Protein AF-A0A813FW18-F1 (afdb_monomer)

Solvent-accessible surface area (backbone atoms only — not comparable to full-atom values): 27119 Å² total; per-residue (Å²): 139,81,81,78,78,78,78,73,82,81,77,77,79,72,72,52,58,37,63,19,83,49,54,35,49,69,70,61,49,51,49,27,40,75,70,72,62,63,53,56,66,21,26,30,66,88,45,50,87,92,64,50,41,72,25,78,93,51,31,61,38,70,58,72,81,89,54,92,86,68,80,86,53,38,66,76,23,35,21,60,69,35,33,36,53,41,50,48,47,46,42,74,68,41,65,49,22,55,84,54,70,53,89,80,38,56,45,66,43,92,38,65,65,55,39,45,58,50,47,55,39,37,51,49,26,39,52,49,38,41,59,62,24,49,76,73,32,53,37,33,58,39,45,47,54,53,35,53,36,48,45,41,42,39,50,52,46,52,54,69,74,48,58,37,83,68,78,76,82,70,76,85,73,79,86,76,81,83,79,83,85,84,82,87,86,89,78,91,74,90,72,95,70,81,96,67,81,73,58,70,19,62,53,34,44,57,53,22,74,80,44,57,76,70,56,18,52,38,32,42,50,41,19,74,33,48,50,65,44,52,52,30,52,51,52,24,53,54,48,70,71,64,73,74,81,70,98,47,78,90,74,54,54,49,76,65,90,51,50,50,60,52,51,26,44,50,53,36,38,31,50,65,69,39,58,85,49,40,65,63,51,59,69,68,58,42,70,69,52,55,65,30,82,64,19,35,58,43,56,50,31,50,49,24,49,75,72,67,38,28,51,59,23,32,47,46,47,66,72,42,57,53,67,54,27,54,37,39,48,87,41,47,59,39,32,33,51,46,44,49,45,52,47,61,69,68,55,69,87,56,93,81,75,62,48,48,43,73,59,51,32,64,50,50,52,45,63,44,68,65,56,42,51,42,54,34,46,76,56,70,37,50,72,46,84,48,98,87,55,38,27,43,48,74,67,55,86,94,39,80,84,23,70,93,28,65,79,64,57,89,67,80,76,90,70,59,85,71,77,78,39,53,53,53,51,61,49,60,62,50,59,94,56,54,66,44,51,68,39,65,57,62,55,78,70,67,55,84,68,76,84,77,72,85,75,78,92,73,86,80,134

Nearest PDB structures (foldseek):
  7ewm-assembly1_A  TM=8.038E-01  e=2.965E-05  Saccharomyces cerevisiae S288C
  8amz-assembly1_T  TM=6.071E-01  e=2.048E-03  Spinacia oleracea
  4rgw-assembly1_A  TM=4.632E-01  e=4.169E-01  Homo sapiens

Mean predicted aligned error: 11.28 Å

InterPro domains:
  IPR005062 SAC3/GANP/THP3, conserved domain [PF03399] (23-164)
  IPR005062 SAC3/GANP/THP3, conserved domain [PF03399] (211-384)
  IPR045107 SAC3/GANP/THP3 [PTHR12436] (12-409)

Sequence (461 aa):
MGVMRTEMPQASDKLLVGALAGMCSEAEALERQRDRQLDRLEWKPGSDPRQPEVDMALATKKYQRSSAGKMYCSKEVRSPQVCWQTMKFLLEEVLDLDQRPSPRFAAPPKSFWEVYAYMHDRSRSVRVDLHLQQPRSSSTRAFVECHECSLRFELLSRFLLQRRPCPPAVPPAPAACPASPSASSSGAKDSSGGYGSKPVGEVLAALGQAAGYSERLGLQAMSQTIDPLLAAYDAARRYARSGVSFSNEDEAPFVSSCEPVMQRLVLLLLLCTSPSSLPAHLARLGAEVVGHPVVRPAVQACGAFLAGDYSRFLRFYRESDFLSAAAMSSLADLARLRVLWITARAYPHAVGDKLPLSRLQRMLACGSEEHVRSFLAFHGISVQDGPDDSQVLFPKRDTPEAEGHLCTEAELPDRCDFPAGADELLASKVEGLLRVDVVLDAAGDLSGEGTSSDVSSEAFL

Foldseek 3Di:
DDDPDPDDPPPPVPQAAADAPAQFDPVQQVVCLVVVNDQQQQFDAPADPVRGDGDRNRDHHFADDDDPPDDDDNNGFHGLVNLLVNLVCLLPPQQCCCVPPDSRGNDTDVANVSSCVVSLGRLVSSQVSLVSNPPLSLLDPSNQLSLLLLLLLLLVQLLRVLADAADAQDFDDPDDDDDDDDDDDDDDDDDPDDPDQDDLLVLLQVVLVVDDPSSSSSSNSNSVRLPSNVVLQVVLVVQVVVPDDDPDPSRHGDHDPLVLVSLLLSLLLCLLRPLPNNVVSVVPCDPVSCVDPLNVLSVVLSVCVVVLVLLSVLVSLLPDALSSVSSNVSCLQLSLLLLVLVCLQPPDPPPPDFDFLVVSCNSSVAPDSSVSCSSCSVQLWDWDDDPPTITTDRDDPPDPSCVSHSNPDPDRDPDDPNRSHNRVSSVVSCPPPDSSCSSPVSPVSVPPDDPPPDDDDDDDD

Structure (mmCIF, N/CA/C/O backbone):
data_AF-A0A813FW18-F1
#
_entry.id   AF-A0A813FW18-F1
#
loop_
_atom_site.group_PDB
_atom_site.id
_atom_site.type_symbol
_atom_site.label_atom_id
_atom_site.label_alt_id
_atom_site.label_comp_id
_atom_site.label_asym_id
_a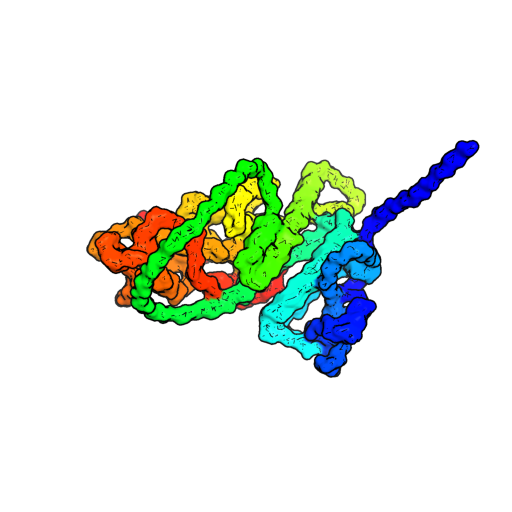tom_site.label_entity_id
_atom_site.label_seq_id
_atom_site.pdbx_PDB_ins_code
_atom_site.Cartn_x
_atom_site.Cartn_y
_atom_site.Cartn_z
_atom_site.occupancy
_atom_site.B_iso_or_equiv
_atom_site.auth_seq_id
_atom_site.auth_comp_id
_atom_site.auth_asym_id
_atom_site.auth_atom_id
_atom_site.pdbx_PDB_model_num
ATOM 1 N N . MET A 1 1 ? 54.901 36.309 -22.792 1.00 37.41 1 MET A N 1
ATOM 2 C CA . MET A 1 1 ? 54.313 35.207 -22.002 1.00 37.41 1 MET A CA 1
ATOM 3 C C . MET A 1 1 ? 52.802 35.273 -22.144 1.00 37.41 1 MET A C 1
ATOM 5 O O . MET A 1 1 ? 52.174 36.089 -21.485 1.00 37.41 1 MET A O 1
ATOM 9 N N . GLY A 1 2 ? 52.237 34.509 -23.080 1.00 36.06 2 GLY A N 1
ATOM 10 C CA . GLY A 1 2 ? 50.788 34.397 -23.252 1.00 36.06 2 GLY A CA 1
ATOM 11 C C . GLY A 1 2 ? 50.277 33.238 -22.409 1.00 36.06 2 GLY A C 1
ATOM 12 O O . GLY A 1 2 ? 50.725 32.110 -22.591 1.00 36.06 2 GLY A O 1
ATOM 13 N N . VAL A 1 3 ? 49.390 33.526 -21.461 1.00 36.34 3 VAL A N 1
ATOM 14 C CA . VAL A 1 3 ? 48.729 32.511 -20.637 1.00 36.34 3 VAL A CA 1
ATOM 15 C C . VAL A 1 3 ? 47.778 31.733 -21.544 1.00 36.34 3 VAL A C 1
ATOM 17 O O . VAL A 1 3 ? 46.755 32.265 -21.975 1.00 36.34 3 VAL A O 1
ATOM 20 N N . MET A 1 4 ? 48.133 30.488 -21.868 1.00 34.41 4 MET A N 1
ATOM 21 C CA . MET A 1 4 ? 47.218 29.551 -22.511 1.00 34.41 4 MET A CA 1
ATOM 22 C C . MET A 1 4 ? 46.058 29.284 -21.551 1.00 34.41 4 MET A C 1
ATOM 24 O O . MET A 1 4 ? 46.230 28.636 -20.521 1.00 34.41 4 MET A O 1
ATOM 28 N N . ARG A 1 5 ? 44.875 29.810 -21.879 1.00 34.84 5 ARG A N 1
ATOM 29 C CA . ARG A 1 5 ? 43.622 29.364 -21.272 1.00 34.84 5 ARG A CA 1
ATOM 30 C C . ARG A 1 5 ? 43.384 27.937 -21.742 1.00 34.84 5 ARG A C 1
ATOM 32 O O . ARG A 1 5 ? 43.089 27.709 -22.909 1.00 34.84 5 ARG A O 1
ATOM 39 N N . THR A 1 6 ? 43.555 26.986 -20.837 1.00 36.84 6 THR A N 1
ATOM 40 C CA . THR A 1 6 ? 43.085 25.618 -21.021 1.00 36.84 6 THR A CA 1
ATOM 41 C C . THR A 1 6 ? 41.560 25.682 -21.062 1.00 36.84 6 THR A C 1
ATOM 43 O O . THR A 1 6 ? 40.920 25.975 -20.052 1.00 36.84 6 THR A O 1
ATOM 46 N N . GLU A 1 7 ? 40.975 25.502 -22.243 1.00 34.78 7 GLU A N 1
ATOM 47 C CA . GLU A 1 7 ? 39.532 25.342 -22.383 1.00 34.78 7 GLU A CA 1
ATOM 48 C C . GLU A 1 7 ? 39.129 24.041 -21.678 1.00 34.78 7 GLU A C 1
ATOM 50 O O . GLU A 1 7 ? 39.485 22.940 -22.096 1.00 34.78 7 GLU A O 1
ATOM 55 N N . MET A 1 8 ? 38.433 24.182 -20.550 1.00 30.88 8 MET A N 1
ATOM 56 C CA . MET A 1 8 ? 37.735 23.082 -19.892 1.00 30.88 8 MET A CA 1
ATOM 57 C C . MET A 1 8 ? 36.660 22.560 -20.855 1.00 30.88 8 MET A C 1
ATOM 59 O O . MET A 1 8 ? 35.859 23.369 -21.336 1.00 30.88 8 MET A O 1
ATOM 63 N N . PRO A 1 9 ? 36.589 21.248 -21.138 1.00 36.91 9 PRO A N 1
ATOM 64 C CA . PRO A 1 9 ? 35.537 20.718 -21.986 1.00 36.91 9 PRO A CA 1
ATOM 65 C C . PRO A 1 9 ? 34.197 20.936 -21.281 1.00 36.91 9 PRO A C 1
ATOM 67 O O . PRO A 1 9 ? 33.975 20.454 -20.169 1.00 36.91 9 PRO A O 1
ATOM 70 N N . GLN A 1 10 ? 33.304 21.690 -21.922 1.00 34.94 10 GLN A N 1
ATOM 71 C CA . GLN A 1 10 ? 31.910 21.790 -21.511 1.00 34.94 10 GLN A CA 1
ATOM 72 C C . GLN A 1 10 ? 31.300 20.389 -21.599 1.00 34.94 10 GLN A C 1
ATOM 74 O O . GLN A 1 10 ? 31.023 19.888 -22.689 1.00 34.94 10 GLN A O 1
ATOM 79 N N . ALA A 1 11 ? 31.113 19.738 -20.451 1.00 38.47 11 ALA A N 1
ATOM 80 C CA . ALA A 1 11 ? 30.295 18.544 -20.363 1.00 38.47 11 ALA A CA 1
ATOM 81 C C . ALA A 1 11 ? 28.862 18.950 -20.724 1.00 38.47 11 ALA A C 1
ATOM 83 O O . ALA A 1 11 ? 28.133 19.511 -19.909 1.00 38.47 11 ALA A O 1
ATOM 84 N N . SER A 1 12 ? 28.466 18.711 -21.973 1.00 40.84 12 SER A N 1
ATOM 85 C CA . SER A 1 12 ? 27.055 18.642 -22.322 1.00 40.84 12 SER A CA 1
ATOM 86 C C . SER A 1 12 ? 26.496 17.453 -21.545 1.00 40.84 12 SER A C 1
ATOM 88 O O . SER A 1 12 ? 26.684 16.306 -21.960 1.00 40.84 12 SER A O 1
ATOM 90 N N . ASP A 1 13 ? 25.906 17.719 -20.385 1.00 47.78 13 ASP A N 1
ATOM 91 C CA . ASP A 1 13 ? 25.293 16.714 -19.526 1.00 47.78 13 ASP A CA 1
ATOM 92 C C . ASP A 1 13 ? 24.073 16.158 -20.274 1.00 47.78 13 ASP A C 1
ATOM 94 O O . ASP A 1 13 ? 22.955 16.676 -20.214 1.00 47.78 13 ASP A O 1
ATOM 98 N N . LYS A 1 14 ? 24.320 15.178 -21.150 1.00 62.75 14 LYS A N 1
ATOM 99 C CA . LYS A 1 14 ? 23.272 14.510 -21.914 1.00 62.75 14 LYS A CA 1
ATOM 100 C C . LYS A 1 14 ? 22.433 13.755 -20.898 1.00 62.75 14 LYS A C 1
ATOM 102 O O . LYS A 1 14 ? 22.865 12.720 -20.400 1.00 62.75 14 LYS A O 1
ATOM 107 N N . LEU A 1 15 ? 21.240 14.282 -20.619 1.00 81.44 15 LEU A N 1
ATOM 108 C CA . LEU A 1 15 ? 20.225 13.616 -19.807 1.00 81.44 15 LEU A CA 1
ATOM 109 C C . LEU A 1 15 ? 20.130 12.141 -20.214 1.00 81.44 15 LEU A C 1
ATOM 111 O O . LEU A 1 15 ? 19.921 11.835 -21.394 1.00 81.44 15 LEU A O 1
ATOM 115 N N . LEU A 1 16 ? 20.307 11.248 -19.241 1.00 88.44 16 LEU A N 1
ATOM 116 C CA . LEU A 1 16 ? 20.309 9.811 -19.466 1.00 88.44 16 LEU A CA 1
ATOM 117 C C . LEU A 1 16 ? 18.929 9.358 -19.952 1.00 88.44 16 LEU A C 1
ATOM 119 O O . LEU A 1 16 ? 17.906 9.664 -19.345 1.00 88.44 16 LEU A O 1
ATOM 123 N N . VAL A 1 17 ? 18.914 8.604 -21.048 1.00 89.12 17 VAL A N 1
ATOM 124 C CA . VAL A 1 17 ? 17.716 7.945 -21.574 1.00 89.12 17 VAL A CA 1
ATOM 125 C C . VAL A 1 17 ? 17.986 6.451 -21.595 1.00 89.12 17 VAL A C 1
ATOM 127 O O . VAL A 1 17 ? 18.980 6.008 -22.174 1.00 89.12 17 VAL A O 1
ATOM 130 N N . GLY A 1 18 ? 17.124 5.686 -20.932 1.00 93.06 18 GLY A N 1
ATOM 131 C CA . GLY A 1 18 ? 17.202 4.235 -20.896 1.00 93.06 18 GLY A CA 1
ATOM 132 C C . GLY A 1 18 ? 16.889 3.631 -22.261 1.00 93.06 18 GLY A C 1
ATOM 133 O O . GLY A 1 18 ? 15.919 4.013 -22.914 1.00 93.06 18 GLY A O 1
ATOM 134 N N . ALA A 1 19 ? 17.717 2.683 -22.686 1.00 95.00 19 ALA A N 1
ATOM 135 C CA . ALA A 1 19 ? 17.616 1.978 -23.960 1.00 95.00 19 ALA A CA 1
ATOM 136 C C . ALA A 1 19 ? 17.501 0.454 -23.780 1.00 95.00 19 ALA A C 1
ATOM 138 O O . ALA A 1 19 ? 17.466 -0.278 -24.768 1.00 95.00 19 ALA A O 1
ATOM 139 N N . LEU A 1 20 ? 17.459 -0.044 -22.537 1.00 95.62 20 LEU A N 1
ATOM 140 C CA . LEU A 1 20 ? 17.268 -1.467 -22.277 1.00 95.62 20 LEU A CA 1
ATOM 141 C C . LEU A 1 20 ? 15.833 -1.876 -22.644 1.00 95.62 20 LEU A C 1
ATOM 143 O O . LEU A 1 20 ? 14.873 -1.358 -22.073 1.00 95.62 20 LEU A O 1
ATOM 147 N N . ALA A 1 21 ? 15.717 -2.812 -23.590 1.00 93.50 21 ALA A N 1
ATOM 148 C CA . ALA A 1 21 ? 14.448 -3.295 -24.139 1.00 93.50 21 ALA A CA 1
ATOM 149 C C . ALA A 1 21 ? 13.789 -4.421 -23.314 1.00 93.50 21 ALA A C 1
ATOM 151 O O . ALA A 1 21 ? 12.616 -4.714 -23.514 1.00 93.50 21 ALA A O 1
ATOM 152 N N . GLY A 1 22 ? 14.538 -5.063 -22.411 1.00 95.19 22 GLY A N 1
ATOM 153 C CA . GLY A 1 22 ? 14.061 -6.159 -21.563 1.00 95.19 22 GLY A CA 1
ATOM 154 C C . GLY A 1 22 ? 13.943 -5.778 -20.086 1.00 95.19 22 GLY A C 1
ATOM 155 O O . GLY A 1 22 ? 14.471 -4.757 -19.645 1.00 95.19 22 GLY A O 1
ATOM 156 N N . MET A 1 23 ? 13.294 -6.634 -19.293 1.00 97.25 23 MET A N 1
ATOM 157 C CA . MET A 1 23 ? 13.156 -6.439 -17.839 1.00 97.25 23 MET A CA 1
ATOM 158 C C . MET A 1 23 ? 14.502 -6.496 -17.094 1.00 97.25 23 MET A C 1
ATOM 160 O O . MET A 1 23 ? 14.635 -5.924 -16.008 1.00 97.25 23 MET A O 1
ATOM 164 N N . CYS A 1 24 ? 15.501 -7.162 -17.682 1.00 97.38 24 CYS A N 1
ATOM 165 C CA . CYS A 1 24 ? 16.888 -7.238 -17.232 1.00 97.38 24 CYS A CA 1
ATOM 166 C C . CYS A 1 24 ? 17.827 -7.311 -18.444 1.00 97.38 24 CYS A C 1
ATOM 168 O O . CYS A 1 24 ? 17.437 -7.784 -19.513 1.00 97.38 24 CYS A O 1
ATOM 170 N N . SER A 1 25 ? 19.065 -6.838 -18.283 1.00 96.00 25 SER A N 1
ATOM 171 C CA . SER A 1 25 ? 20.101 -7.022 -19.302 1.00 96.00 25 SER A CA 1
ATOM 172 C C . 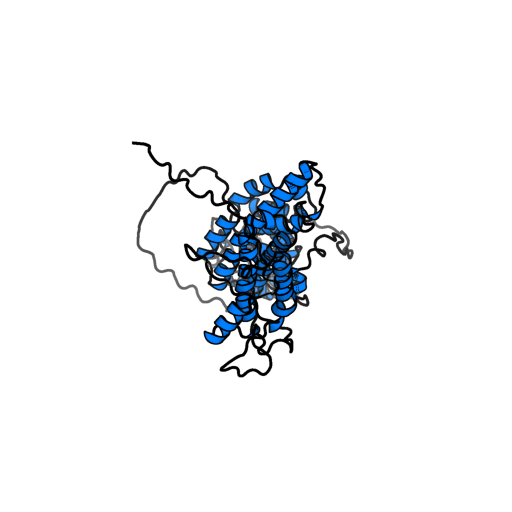SER A 1 25 ? 20.658 -8.446 -19.255 1.00 96.00 25 SER A C 1
ATOM 174 O O . SER A 1 25 ? 20.788 -9.031 -18.181 1.00 96.00 25 SER A O 1
ATOM 176 N N . GLU A 1 26 ? 21.029 -8.996 -20.411 1.00 95.69 26 GLU A N 1
ATOM 177 C CA . GLU A 1 26 ? 21.645 -10.327 -20.487 1.00 95.69 26 GLU A CA 1
ATOM 178 C C . GLU A 1 26 ? 22.952 -10.394 -19.685 1.00 95.69 26 GLU A C 1
ATOM 180 O O . GLU A 1 26 ? 23.183 -11.353 -18.955 1.00 95.69 26 GLU A O 1
ATOM 185 N N . ALA A 1 27 ? 23.765 -9.334 -19.737 1.00 94.69 27 ALA A N 1
ATOM 186 C CA . ALA A 1 27 ? 25.005 -9.243 -18.972 1.00 94.69 27 ALA A CA 1
ATOM 187 C C . ALA A 1 27 ? 24.765 -9.367 -17.456 1.00 94.69 27 ALA A C 1
ATOM 189 O O . ALA A 1 27 ? 25.420 -10.171 -16.797 1.00 94.69 27 ALA A O 1
ATOM 190 N N . GLU A 1 28 ? 23.796 -8.625 -16.910 1.00 95.12 28 GLU A N 1
ATOM 191 C CA . GLU A 1 28 ? 23.436 -8.694 -15.487 1.00 95.12 28 GLU A CA 1
ATOM 192 C C . GLU A 1 28 ? 22.820 -10.051 -15.113 1.00 95.12 28 GLU A C 1
ATOM 194 O O . GLU A 1 28 ? 23.097 -10.595 -14.044 1.00 95.12 28 GLU A O 1
ATOM 199 N N . ALA A 1 29 ? 21.968 -10.610 -15.971 1.00 96.56 29 ALA A N 1
ATOM 200 C CA . ALA A 1 29 ? 21.340 -11.908 -15.747 1.00 96.56 29 ALA A CA 1
ATOM 201 C C . ALA A 1 29 ? 22.380 -13.043 -15.684 1.00 96.56 29 ALA A C 1
ATOM 203 O O . ALA A 1 29 ? 22.379 -13.833 -14.737 1.00 96.56 29 ALA A O 1
ATOM 204 N N . LEU A 1 30 ? 23.313 -13.077 -16.640 1.00 96.69 30 LEU A N 1
ATOM 205 C CA . LEU A 1 30 ? 24.399 -14.058 -16.687 1.00 96.69 30 LEU A CA 1
ATOM 206 C C . LEU A 1 30 ? 25.415 -13.860 -15.559 1.00 96.69 30 LEU A C 1
ATOM 208 O O . LEU A 1 30 ? 25.920 -14.840 -15.012 1.00 96.69 30 LEU A O 1
ATOM 212 N N . GLU A 1 31 ? 25.692 -12.616 -15.165 1.00 95.75 31 GLU A N 1
ATOM 213 C CA . GLU A 1 31 ? 26.500 -12.323 -13.980 1.00 95.75 31 GLU A CA 1
ATOM 214 C C . GLU A 1 31 ? 25.860 -12.911 -12.718 1.00 95.75 31 GLU A C 1
ATOM 216 O O . GLU A 1 31 ? 26.519 -13.636 -11.973 1.00 95.75 31 GLU A O 1
ATOM 221 N N . ARG A 1 32 ? 24.553 -12.702 -12.513 1.00 95.56 32 ARG A N 1
ATOM 222 C CA . ARG A 1 32 ? 23.838 -13.290 -11.370 1.00 95.56 32 ARG A CA 1
ATOM 223 C C . ARG A 1 32 ? 23.801 -14.814 -11.419 1.00 95.56 32 ARG A C 1
ATOM 225 O O . ARG A 1 32 ? 23.867 -15.439 -10.361 1.00 95.56 32 ARG A O 1
ATOM 232 N N . GLN A 1 33 ? 23.736 -15.418 -12.606 1.00 96.88 33 GLN A N 1
ATOM 233 C CA . GLN A 1 33 ? 23.860 -16.869 -12.767 1.00 96.88 33 GLN A CA 1
ATOM 234 C C . GLN A 1 33 ? 25.239 -17.365 -12.323 1.00 96.88 33 GLN A C 1
ATOM 236 O O . GLN A 1 33 ? 25.335 -18.263 -11.484 1.00 96.88 33 GLN A O 1
ATOM 241 N N . ARG A 1 34 ? 26.305 -16.749 -12.843 1.00 96.62 34 ARG A N 1
ATOM 242 C CA . ARG A 1 34 ? 27.698 -17.084 -12.517 1.00 96.62 34 ARG A CA 1
ATOM 243 C C . ARG A 1 34 ? 27.977 -16.942 -11.021 1.00 96.62 34 ARG A C 1
ATOM 245 O O . ARG A 1 34 ? 28.580 -17.829 -10.421 1.00 96.62 34 ARG A O 1
ATOM 252 N N . ASP A 1 35 ? 27.487 -15.863 -10.420 1.00 95.31 35 ASP A N 1
ATOM 253 C CA . ASP A 1 35 ? 27.757 -15.513 -9.025 1.00 95.31 35 ASP A CA 1
ATOM 254 C C . ASP A 1 35 ? 26.787 -16.202 -8.041 1.00 95.31 35 ASP A C 1
ATOM 256 O O . ASP A 1 35 ? 26.843 -15.955 -6.835 1.00 95.31 35 ASP A O 1
ATOM 260 N N . ARG A 1 36 ? 25.903 -17.086 -8.536 1.00 93.19 36 ARG A N 1
ATOM 261 C CA . ARG A 1 36 ? 24.877 -17.815 -7.762 1.00 93.19 36 ARG A CA 1
ATOM 262 C C . ARG A 1 36 ? 23.939 -16.893 -6.974 1.00 93.19 36 ARG A C 1
ATOM 264 O O . ARG A 1 36 ? 23.566 -17.180 -5.840 1.00 93.19 36 ARG A O 1
ATOM 271 N N . GLN A 1 37 ? 23.552 -15.782 -7.595 1.00 93.56 37 GLN A N 1
ATOM 272 C CA . GLN A 1 37 ? 22.641 -14.772 -7.049 1.00 93.56 37 GLN A CA 1
ATOM 273 C C . GLN A 1 37 ? 21.305 -14.677 -7.804 1.00 93.56 37 GLN A C 1
ATOM 275 O O . GLN A 1 37 ? 20.581 -13.693 -7.625 1.00 93.56 37 GLN A O 1
ATOM 280 N N . LEU A 1 38 ? 20.989 -15.653 -8.663 1.00 95.00 38 LEU A N 1
ATOM 281 C CA . LEU A 1 38 ? 19.672 -15.747 -9.294 1.00 95.00 38 LEU A CA 1
ATOM 282 C C . LEU A 1 38 ? 18.597 -16.009 -8.250 1.00 95.00 38 LEU A C 1
ATOM 284 O O . LEU A 1 38 ? 18.734 -16.900 -7.407 1.00 95.00 38 LEU A O 1
ATOM 288 N N . ASP A 1 39 ? 17.505 -15.264 -8.357 1.00 95.00 39 ASP A N 1
ATOM 289 C CA . ASP A 1 39 ? 16.314 -15.572 -7.588 1.00 95.00 39 ASP A CA 1
ATOM 290 C C . ASP A 1 39 ? 15.619 -16.815 -8.162 1.00 95.00 39 ASP A C 1
ATOM 292 O O . ASP A 1 39 ? 15.692 -17.078 -9.362 1.00 95.00 39 ASP A O 1
ATOM 296 N N . ARG A 1 40 ? 14.918 -17.574 -7.316 1.00 93.69 40 ARG A N 1
ATOM 297 C CA . ARG A 1 40 ? 14.186 -18.789 -7.713 1.00 93.69 40 ARG A CA 1
ATOM 298 C C . ARG A 1 40 ? 13.112 -18.501 -8.760 1.00 93.69 40 ARG A C 1
ATOM 300 O O . ARG A 1 40 ? 12.814 -19.365 -9.580 1.00 93.69 40 ARG A O 1
ATOM 307 N N . LEU A 1 41 ? 12.575 -17.280 -8.752 1.00 95.69 41 LEU A N 1
ATOM 308 C CA . LEU A 1 41 ? 11.586 -16.816 -9.725 1.00 95.69 41 LEU A CA 1
ATOM 309 C C . LEU A 1 41 ? 12.183 -16.491 -11.103 1.00 95.69 41 LEU A C 1
ATOM 311 O O . LEU A 1 41 ? 11.443 -16.205 -12.035 1.00 95.69 41 LEU A O 1
ATOM 315 N N . GLU A 1 42 ? 13.507 -16.540 -11.249 1.00 96.44 42 GLU A N 1
ATOM 316 C CA . GLU A 1 42 ? 14.227 -16.252 -12.498 1.00 96.44 42 GLU A CA 1
ATOM 317 C C . GLU A 1 42 ? 14.814 -17.520 -13.131 1.00 96.44 42 GLU A C 1
ATOM 319 O O . GLU A 1 42 ? 15.480 -17.454 -14.165 1.00 96.44 42 GLU A O 1
ATOM 324 N N . TRP A 1 43 ? 14.607 -18.675 -12.494 1.00 96.50 43 TRP A N 1
ATOM 325 C CA . TRP A 1 43 ? 15.132 -19.952 -12.951 1.00 96.50 43 TRP A CA 1
ATOM 326 C C . TRP A 1 43 ? 14.352 -20.466 -14.151 1.00 96.50 43 TRP A C 1
ATOM 328 O O . TRP A 1 43 ? 13.120 -20.513 -14.151 1.00 96.50 43 TRP A O 1
ATOM 338 N N . LYS A 1 44 ? 15.094 -20.966 -15.130 1.00 96.06 44 LYS A N 1
ATOM 339 C CA . LYS A 1 44 ? 14.551 -21.677 -16.276 1.00 96.06 44 LYS A CA 1
ATOM 340 C C . LYS A 1 44 ? 13.933 -23.009 -15.842 1.00 96.06 44 LYS A C 1
ATOM 342 O O . LYS A 1 44 ? 14.620 -23.802 -15.178 1.00 96.06 44 LYS A O 1
ATOM 347 N N . PRO A 1 45 ? 12.672 -23.294 -16.221 1.00 94.06 45 PRO A N 1
ATOM 348 C CA . PRO A 1 45 ? 12.043 -24.584 -15.964 1.00 94.06 45 PRO A CA 1
ATOM 349 C C . PRO A 1 45 ? 12.900 -25.749 -16.475 1.00 94.06 45 PRO A C 1
ATOM 351 O O . PRO A 1 45 ? 13.373 -25.739 -17.610 1.00 94.06 45 PRO A O 1
ATOM 354 N N . GLY A 1 46 ? 13.115 -26.751 -15.619 1.00 91.06 46 GLY A N 1
ATOM 355 C CA . GLY A 1 46 ? 13.917 -27.940 -15.932 1.00 91.06 46 GLY A CA 1
ATOM 356 C C . GLY A 1 46 ? 15.432 -27.803 -15.723 1.00 91.06 46 GLY A C 1
ATOM 357 O O . GLY A 1 46 ? 16.139 -28.790 -15.909 1.00 91.06 46 GLY A O 1
ATOM 358 N N . SER A 1 47 ? 15.938 -26.634 -15.315 1.00 93.31 47 SER A N 1
ATOM 359 C CA . SER A 1 47 ? 17.344 -26.492 -14.901 1.00 93.31 47 SER A CA 1
ATOM 360 C C . SER A 1 47 ? 17.629 -27.181 -13.555 1.00 93.31 47 SER A C 1
ATOM 362 O O . SER A 1 47 ? 16.722 -27.388 -12.746 1.00 93.31 47 SER A O 1
ATOM 364 N N . ASP A 1 48 ? 18.890 -27.559 -13.308 1.00 92.75 48 ASP A N 1
ATOM 365 C CA . ASP A 1 48 ? 19.315 -28.145 -12.028 1.00 92.75 48 ASP A CA 1
ATOM 366 C C . ASP A 1 48 ? 19.209 -27.090 -10.907 1.00 92.75 48 ASP A C 1
ATOM 368 O O . ASP A 1 48 ? 19.904 -26.077 -10.972 1.00 92.75 48 ASP A O 1
ATOM 372 N N . PRO A 1 49 ? 18.430 -27.311 -9.829 1.00 90.06 49 PRO A N 1
ATOM 373 C CA . PRO A 1 49 ? 18.341 -26.376 -8.703 1.00 90.06 49 PRO A CA 1
ATOM 374 C C . PRO A 1 49 ? 19.681 -26.042 -8.026 1.00 90.06 49 PRO A C 1
ATOM 376 O O . PRO A 1 49 ? 19.781 -25.038 -7.322 1.00 90.06 49 PRO A O 1
ATOM 379 N N . ARG A 1 50 ? 20.712 -26.884 -8.185 1.00 91.69 50 ARG A N 1
ATOM 380 C CA . ARG A 1 50 ? 22.068 -26.626 -7.665 1.00 91.69 50 ARG A CA 1
ATOM 381 C C . ARG A 1 50 ? 22.889 -25.715 -8.578 1.00 91.69 50 ARG A C 1
ATOM 383 O O . ARG A 1 50 ? 23.861 -25.119 -8.111 1.00 91.69 50 ARG A O 1
ATOM 390 N N . GLN A 1 51 ? 22.522 -25.634 -9.853 1.00 92.88 51 GLN A N 1
ATOM 391 C CA . GLN A 1 51 ? 23.146 -24.805 -10.884 1.00 92.88 51 GLN A CA 1
ATOM 392 C C . GLN A 1 51 ? 22.062 -24.266 -11.834 1.00 92.88 51 GLN A C 1
ATOM 394 O O . GLN A 1 51 ? 22.005 -24.672 -12.995 1.00 92.88 51 GLN A O 1
ATOM 399 N N . PRO A 1 52 ? 21.166 -23.394 -11.337 1.00 95.12 52 PRO A N 1
ATOM 400 C CA . PRO A 1 52 ? 20.031 -22.937 -12.121 1.00 95.12 52 PRO A CA 1
ATOM 401 C C . PRO A 1 52 ? 20.496 -22.098 -13.313 1.00 95.12 52 PRO A C 1
ATOM 403 O O . PRO A 1 52 ? 21.394 -21.262 -13.189 1.00 95.12 52 PRO A O 1
ATOM 406 N N . GLU A 1 53 ? 19.851 -22.303 -14.458 1.00 97.12 53 GLU A N 1
ATOM 407 C CA . GLU A 1 53 ? 19.999 -21.442 -15.632 1.00 97.12 53 GLU A CA 1
ATOM 408 C C . GLU A 1 53 ? 18.997 -20.291 -15.541 1.00 97.12 53 GLU A C 1
ATOM 410 O O . GLU A 1 53 ? 17.866 -20.484 -15.089 1.00 97.12 53 GLU A O 1
ATOM 415 N N . VAL A 1 54 ? 19.386 -19.100 -15.988 1.00 97.06 54 VAL A N 1
ATOM 416 C CA . VAL A 1 54 ? 18.485 -17.953 -16.060 1.00 97.06 54 VAL A CA 1
ATOM 417 C C . VAL A 1 54 ? 17.498 -18.108 -17.215 1.00 97.06 54 VAL A C 1
ATOM 419 O O . VAL A 1 54 ? 17.870 -18.478 -18.329 1.00 97.06 54 VAL A O 1
ATOM 422 N N . ASP A 1 55 ? 16.233 -17.784 -16.963 1.00 96.88 55 ASP A N 1
ATOM 423 C CA . ASP A 1 55 ? 15.253 -17.525 -18.012 1.00 96.88 55 ASP A CA 1
ATOM 424 C C . ASP A 1 55 ? 15.172 -16.018 -18.264 1.00 96.88 55 ASP A C 1
ATOM 426 O O . ASP A 1 55 ? 14.675 -15.256 -17.433 1.00 96.88 55 ASP A O 1
ATOM 430 N N . MET A 1 56 ? 15.648 -15.568 -19.426 1.00 96.31 56 MET A N 1
ATOM 431 C CA . MET A 1 56 ? 15.630 -14.148 -19.788 1.00 96.31 56 MET A CA 1
ATOM 432 C C . MET A 1 56 ? 14.215 -13.558 -19.880 1.00 96.31 56 MET A C 1
ATOM 434 O O . MET A 1 56 ? 14.064 -12.345 -19.742 1.00 96.31 56 MET A O 1
ATOM 438 N N . ALA A 1 57 ? 13.179 -14.382 -20.069 1.00 95.75 57 ALA A N 1
ATOM 439 C CA . ALA A 1 57 ? 11.788 -13.938 -20.063 1.00 95.75 57 ALA A CA 1
ATOM 440 C C . ALA A 1 57 ? 11.218 -13.734 -18.645 1.00 95.75 57 ALA A C 1
ATOM 442 O O . ALA A 1 57 ? 10.110 -13.207 -18.514 1.00 95.75 57 ALA A O 1
ATOM 443 N N . LEU A 1 58 ? 11.943 -14.163 -17.605 1.00 96.50 58 LEU A N 1
ATOM 444 C CA . LEU A 1 58 ? 11.615 -13.978 -16.183 1.00 96.50 58 LEU A CA 1
ATOM 445 C C . LEU A 1 58 ? 12.620 -13.070 -15.461 1.00 96.50 58 LEU A C 1
ATOM 447 O O . LEU A 1 58 ? 12.300 -12.457 -14.440 1.00 96.50 58 LEU A O 1
ATOM 451 N N . ALA A 1 59 ? 13.844 -12.978 -15.985 1.00 97.12 59 ALA A N 1
ATOM 452 C CA . ALA A 1 59 ? 14.920 -12.197 -15.407 1.00 97.12 59 ALA A CA 1
ATOM 453 C C . ALA A 1 59 ? 14.505 -10.731 -15.256 1.00 97.12 59 ALA A C 1
ATOM 455 O O . ALA A 1 59 ? 14.340 -9.998 -16.232 1.00 97.12 59 ALA A O 1
ATOM 456 N N . THR A 1 60 ? 14.403 -10.286 -14.006 1.00 97.62 60 THR A N 1
ATOM 457 C CA . THR A 1 60 ? 14.073 -8.900 -13.680 1.00 97.62 60 THR A CA 1
ATOM 458 C C . THR A 1 60 ? 15.280 -8.234 -13.042 1.00 97.62 60 THR A C 1
ATOM 460 O O . THR A 1 60 ? 15.937 -8.830 -12.185 1.00 97.62 60 THR A O 1
ATOM 463 N N . LYS A 1 61 ? 15.599 -7.008 -13.472 1.00 97.38 61 LYS A N 1
ATOM 464 C CA . LYS A 1 61 ? 16.768 -6.259 -12.999 1.00 97.38 61 LYS A CA 1
ATOM 465 C C . LYS A 1 61 ? 16.746 -6.098 -11.480 1.00 97.38 61 LYS A C 1
ATOM 467 O O . LYS A 1 61 ? 15.813 -5.495 -10.940 1.00 97.38 61 LYS A O 1
ATOM 472 N N . LYS A 1 62 ? 17.790 -6.571 -10.801 1.00 95.69 62 LYS A N 1
ATOM 473 C CA . LYS A 1 62 ? 17.936 -6.494 -9.341 1.00 95.69 62 LYS A CA 1
ATOM 474 C C . LYS A 1 62 ? 18.253 -5.064 -8.912 1.00 95.69 62 LYS A C 1
ATOM 476 O O . LYS A 1 62 ? 18.989 -4.351 -9.598 1.00 95.69 62 LYS A O 1
ATOM 481 N N . TYR A 1 63 ? 17.723 -4.624 -7.772 1.00 94.12 63 TYR A N 1
ATOM 482 C CA . TYR A 1 63 ? 18.106 -3.322 -7.238 1.00 94.12 63 TYR A CA 1
ATOM 483 C C . TYR A 1 63 ? 19.586 -3.329 -6.838 1.00 94.12 63 TYR A C 1
ATOM 485 O O . TYR A 1 63 ? 20.054 -4.151 -6.049 1.00 94.12 63 TYR A O 1
ATOM 493 N N . GLN A 1 64 ? 20.333 -2.368 -7.376 1.00 87.31 64 GLN A N 1
ATOM 494 C CA . GLN A 1 64 ? 21.719 -2.122 -7.008 1.00 87.31 64 GLN A CA 1
ATOM 495 C C . GLN A 1 64 ? 21.796 -0.778 -6.291 1.00 87.31 64 GLN A C 1
ATOM 497 O O . GLN A 1 64 ? 21.313 0.239 -6.790 1.00 87.31 64 GLN A O 1
ATOM 502 N N . ARG A 1 65 ? 22.405 -0.770 -5.102 1.00 78.38 65 ARG A N 1
ATOM 503 C CA . ARG A 1 65 ? 22.639 0.472 -4.361 1.00 78.38 65 ARG A CA 1
ATOM 504 C C . ARG A 1 65 ? 23.571 1.369 -5.169 1.00 78.38 65 ARG A C 1
ATOM 506 O O . ARG A 1 65 ? 24.556 0.889 -5.728 1.00 78.38 65 ARG A O 1
ATOM 513 N N . SER A 1 66 ? 23.275 2.664 -5.197 1.00 73.12 66 SER A N 1
ATOM 514 C CA . SER A 1 66 ? 24.170 3.653 -5.786 1.00 73.12 66 SER A CA 1
ATOM 515 C C . SER A 1 66 ? 25.510 3.617 -5.053 1.00 73.12 66 SER A C 1
ATOM 517 O O . SER A 1 66 ? 25.560 3.826 -3.841 1.00 73.12 66 SER A O 1
ATOM 519 N N . SER A 1 67 ? 26.589 3.345 -5.778 1.00 63.47 67 SER A N 1
ATOM 520 C CA . SER A 1 67 ? 27.954 3.570 -5.311 1.00 63.47 67 SER A CA 1
ATOM 521 C C . SER A 1 67 ? 28.439 4.922 -5.828 1.00 63.47 67 SER A C 1
ATOM 523 O O . SER A 1 67 ? 28.102 5.335 -6.942 1.00 63.47 67 SER A O 1
ATOM 525 N N . ALA A 1 68 ? 29.209 5.638 -5.008 1.00 52.38 68 ALA A N 1
ATOM 526 C CA . ALA A 1 68 ? 29.811 6.899 -5.424 1.00 52.38 68 ALA A CA 1
ATOM 527 C C . ALA A 1 68 ? 30.665 6.667 -6.685 1.00 52.38 68 ALA A C 1
ATOM 529 O O . ALA A 1 68 ? 31.518 5.783 -6.700 1.00 52.38 68 ALA A O 1
ATOM 530 N N . GLY A 1 69 ? 30.403 7.433 -7.747 1.00 64.06 69 GLY A N 1
ATOM 531 C CA . GLY A 1 69 ? 31.134 7.336 -9.014 1.00 64.06 69 GLY A CA 1
ATOM 532 C C . GLY A 1 69 ? 30.642 6.267 -9.995 1.00 64.06 69 GLY A C 1
ATOM 533 O O . GLY A 1 69 ? 31.244 6.119 -11.057 1.00 64.06 69 GLY A O 1
ATOM 534 N N . LYS A 1 70 ? 29.552 5.540 -9.704 1.00 77.25 70 LYS A N 1
ATOM 535 C CA . LYS A 1 70 ? 28.963 4.623 -10.688 1.00 77.25 70 LYS A CA 1
ATOM 536 C C . LYS A 1 70 ? 28.370 5.405 -11.859 1.00 77.25 70 LYS A C 1
ATOM 538 O O . LYS A 1 70 ? 27.392 6.131 -11.692 1.00 77.25 70 LYS A O 1
ATOM 543 N N . MET A 1 71 ? 28.945 5.221 -13.044 1.00 78.81 71 MET A N 1
ATOM 544 C CA . MET A 1 71 ? 28.365 5.725 -14.285 1.00 78.81 71 MET A CA 1
ATOM 545 C C . MET A 1 71 ? 27.293 4.756 -14.772 1.00 78.81 71 MET A C 1
ATOM 547 O O . MET A 1 71 ? 27.557 3.568 -14.940 1.00 78.81 71 MET A O 1
ATOM 551 N N . TYR A 1 72 ? 26.083 5.265 -14.984 1.00 83.75 72 TYR A N 1
ATOM 552 C CA . TYR A 1 72 ? 24.985 4.486 -15.544 1.00 83.75 72 TYR A CA 1
ATOM 553 C C . TYR A 1 72 ? 25.024 4.561 -17.068 1.00 83.75 72 TYR A C 1
ATOM 555 O O . TYR A 1 72 ? 25.076 5.647 -17.646 1.00 83.75 72 TYR A O 1
ATOM 563 N N . CYS A 1 73 ? 24.984 3.403 -17.720 1.00 87.38 73 CYS A N 1
ATOM 564 C CA . CYS A 1 73 ? 24.909 3.309 -19.172 1.00 87.38 73 CYS A CA 1
ATOM 565 C C . CYS A 1 73 ? 23.447 3.224 -19.633 1.00 87.38 73 CYS A C 1
ATOM 567 O O . CYS A 1 73 ? 22.631 2.541 -19.014 1.00 87.38 73 CYS A O 1
ATOM 569 N N . SER A 1 74 ? 23.111 3.849 -20.768 1.00 90.06 74 SER A N 1
ATOM 570 C CA . SER A 1 74 ? 21.761 3.778 -21.352 1.00 90.06 74 SER A CA 1
ATOM 571 C C . SER A 1 74 ? 21.302 2.341 -21.609 1.00 90.06 74 SER A C 1
ATOM 573 O O . SER A 1 74 ? 20.132 2.028 -21.417 1.00 90.06 74 SER A O 1
ATOM 575 N N . LYS A 1 75 ? 22.220 1.440 -21.980 1.00 91.62 75 LYS A N 1
ATOM 576 C CA . LYS A 1 75 ? 21.929 0.017 -22.235 1.00 91.62 75 LYS A CA 1
ATOM 577 C C . LYS A 1 75 ? 21.589 -0.784 -20.975 1.00 91.62 75 LYS A C 1
ATOM 579 O O . LYS A 1 75 ? 21.089 -1.895 -21.091 1.00 91.62 75 LYS A O 1
ATOM 584 N N . GLU A 1 76 ? 21.864 -0.242 -19.794 1.00 91.31 76 GLU A N 1
ATOM 585 C CA . GLU A 1 76 ? 21.607 -0.895 -18.505 1.00 91.31 76 GLU A CA 1
ATOM 586 C C . GLU A 1 76 ? 20.353 -0.342 -17.819 1.00 91.31 76 GLU A C 1
ATOM 588 O O . GLU A 1 76 ? 19.888 -0.909 -16.831 1.00 91.31 76 GLU A O 1
ATOM 593 N N . VAL A 1 77 ? 19.797 0.765 -18.316 1.00 95.06 77 VAL A N 1
ATOM 594 C CA . VAL A 1 77 ? 18.611 1.426 -17.762 1.00 95.06 77 VAL A CA 1
ATOM 595 C C . VAL A 1 77 ? 17.415 1.150 -18.669 1.00 95.06 77 VAL A C 1
ATOM 597 O O . VAL A 1 77 ? 17.479 1.383 -19.878 1.00 95.06 77 VAL A O 1
ATOM 600 N N . ARG A 1 78 ? 16.319 0.645 -18.090 1.00 96.81 78 ARG A N 1
ATOM 601 C CA . ARG A 1 78 ? 15.054 0.416 -18.811 1.00 96.81 78 ARG A CA 1
ATOM 602 C C . ARG A 1 78 ? 14.483 1.732 -19.321 1.00 96.81 78 ARG A C 1
ATOM 604 O O . ARG A 1 78 ? 14.515 2.737 -18.614 1.00 96.81 78 ARG A O 1
ATOM 611 N N . SER A 1 79 ? 13.929 1.727 -20.530 1.00 95.06 79 SER A N 1
ATOM 612 C CA . SER A 1 79 ? 13.103 2.851 -20.984 1.00 95.06 79 SER A CA 1
ATOM 613 C C . SER A 1 79 ? 11.840 2.970 -20.107 1.00 95.06 79 SER A C 1
ATOM 615 O O . SER A 1 79 ? 11.443 1.981 -19.483 1.00 95.06 79 SER A O 1
ATOM 617 N N . PRO A 1 80 ? 11.152 4.128 -20.057 1.00 94.56 80 PRO A N 1
ATOM 618 C CA . PRO A 1 80 ? 9.922 4.271 -19.271 1.00 94.56 80 PRO A CA 1
ATOM 619 C C . PRO A 1 80 ? 8.849 3.232 -19.635 1.00 94.56 80 PRO A C 1
ATOM 621 O O . PRO A 1 80 ? 8.194 2.679 -18.754 1.00 94.56 80 PRO A O 1
ATOM 624 N N . GLN A 1 81 ? 8.723 2.895 -20.921 1.00 94.75 81 GLN A N 1
ATOM 625 C CA . GLN A 1 81 ? 7.808 1.852 -21.388 1.00 94.75 81 GLN A CA 1
ATOM 626 C C . GLN A 1 81 ? 8.165 0.477 -20.805 1.00 94.75 81 GLN A C 1
ATOM 628 O O . GLN A 1 81 ? 7.289 -0.229 -20.310 1.00 94.75 81 GLN A O 1
ATOM 633 N N . VAL A 1 82 ? 9.449 0.110 -20.819 1.00 97.75 82 VAL A N 1
ATOM 634 C CA . VAL A 1 82 ? 9.920 -1.174 -20.279 1.00 97.75 82 VAL A CA 1
ATOM 635 C C . VAL A 1 82 ? 9.830 -1.197 -18.752 1.00 97.75 82 VAL A C 1
ATOM 637 O O . VAL A 1 82 ? 9.527 -2.240 -18.173 1.00 97.75 82 VAL A O 1
ATOM 640 N N . CYS A 1 83 ? 10.014 -0.057 -18.077 1.00 98.06 83 CYS A N 1
ATOM 641 C CA . CYS A 1 83 ? 9.735 0.084 -16.646 1.00 98.06 83 CYS A CA 1
ATOM 642 C C . CYS A 1 83 ? 8.281 -0.283 -16.325 1.00 98.06 83 CYS A C 1
ATOM 644 O O . CYS A 1 83 ? 8.049 -1.110 -15.444 1.00 98.06 83 CYS A O 1
ATOM 646 N N . TRP A 1 84 ? 7.318 0.267 -17.073 1.00 97.19 84 TRP A N 1
ATOM 647 C CA . TRP A 1 84 ? 5.904 -0.066 -16.893 1.00 97.19 84 TRP A CA 1
ATOM 648 C C . TRP A 1 84 ? 5.604 -1.535 -17.209 1.00 97.19 84 TRP A C 1
ATOM 650 O O . TRP A 1 84 ? 4.960 -2.208 -16.412 1.00 97.19 84 TRP A O 1
ATOM 660 N N . GLN A 1 85 ? 6.130 -2.071 -18.314 1.00 97.88 85 GLN A N 1
ATOM 661 C CA . GLN A 1 85 ? 5.982 -3.494 -18.651 1.00 97.88 85 GLN A CA 1
ATOM 662 C C . GLN A 1 85 ? 6.537 -4.406 -17.552 1.00 97.88 85 GLN A C 1
ATOM 664 O O . GLN A 1 85 ? 5.917 -5.409 -17.211 1.00 97.88 85 GLN A O 1
ATOM 669 N N . THR A 1 86 ? 7.676 -4.034 -16.964 1.00 98.56 86 THR A N 1
ATOM 670 C CA . THR A 1 86 ? 8.258 -4.780 -15.846 1.00 98.56 86 THR A CA 1
ATOM 671 C C . THR A 1 86 ? 7.361 -4.708 -14.614 1.00 98.56 86 THR A C 1
ATOM 673 O O . THR A 1 86 ? 7.140 -5.720 -13.960 1.00 98.56 86 THR A O 1
ATOM 676 N N . MET A 1 87 ? 6.826 -3.529 -14.288 1.00 98.19 87 MET A N 1
ATOM 677 C CA . MET A 1 87 ? 5.901 -3.378 -13.164 1.00 98.19 87 MET A CA 1
ATOM 678 C C . MET A 1 87 ? 4.636 -4.218 -13.364 1.00 98.19 87 MET A C 1
ATOM 680 O O . MET A 1 87 ? 4.221 -4.923 -12.451 1.00 98.19 87 MET A O 1
ATOM 684 N N . LYS A 1 88 ? 4.076 -4.205 -14.575 1.00 97.38 88 LYS A N 1
ATOM 685 C CA . LYS A 1 88 ? 2.923 -5.022 -14.954 1.00 97.38 88 LYS A CA 1
ATOM 686 C C . LYS A 1 88 ? 3.210 -6.517 -14.784 1.00 97.38 88 LYS A C 1
ATOM 688 O O . LYS A 1 88 ? 2.430 -7.201 -14.139 1.00 97.38 88 LYS A O 1
ATOM 693 N N . PHE A 1 89 ? 4.367 -6.995 -15.251 1.00 97.88 89 PHE A N 1
ATOM 694 C CA . PHE A 1 89 ? 4.816 -8.372 -15.014 1.00 97.88 89 PHE A CA 1
ATOM 695 C C . PHE A 1 89 ? 4.883 -8.714 -13.517 1.00 97.88 89 PHE A C 1
ATOM 697 O O . PHE A 1 89 ? 4.366 -9.747 -13.102 1.00 97.88 89 PHE A O 1
ATOM 704 N N . LEU A 1 90 ? 5.471 -7.844 -12.688 1.00 98.19 90 LEU A N 1
ATOM 705 C CA . LEU A 1 90 ? 5.547 -8.076 -11.240 1.00 98.19 90 LEU A CA 1
ATOM 706 C C . LEU A 1 90 ? 4.150 -8.176 -10.602 1.00 98.19 90 LEU A C 1
ATOM 708 O O . LEU A 1 90 ? 3.933 -9.010 -9.727 1.00 98.19 90 LEU A O 1
ATOM 712 N N . LEU A 1 91 ? 3.204 -7.340 -11.026 1.00 96.94 91 LEU A N 1
ATOM 713 C CA . LEU A 1 91 ? 1.853 -7.321 -10.466 1.00 96.94 91 LEU A CA 1
ATOM 714 C C . LEU A 1 91 ? 0.994 -8.494 -10.952 1.00 96.94 91 LEU A C 1
ATOM 716 O O . LEU A 1 91 ? 0.316 -9.109 -10.141 1.00 96.94 91 LEU A O 1
ATOM 720 N N . GLU A 1 92 ? 1.031 -8.818 -12.243 1.00 95.38 92 GLU A N 1
ATOM 721 C CA . GLU A 1 92 ? 0.138 -9.815 -12.848 1.00 95.38 92 GLU A CA 1
ATOM 722 C C . GLU A 1 92 ? 0.661 -11.251 -12.723 1.00 95.38 92 GLU A C 1
ATOM 724 O O . GLU A 1 92 ? -0.127 -12.178 -12.560 1.00 95.38 92 GLU A O 1
ATOM 729 N N . GLU A 1 93 ? 1.982 -11.451 -12.771 1.00 95.12 93 GLU A N 1
ATOM 730 C CA . GLU A 1 93 ? 2.578 -12.793 -12.823 1.00 95.12 93 GLU A CA 1
ATOM 731 C C . GLU A 1 93 ? 3.227 -13.218 -11.497 1.00 95.12 93 GLU A C 1
ATOM 733 O O . GLU A 1 93 ? 3.418 -14.413 -11.271 1.00 95.12 93 GLU A O 1
ATOM 738 N N . VAL A 1 94 ? 3.592 -12.270 -10.618 1.00 96.62 94 VAL A N 1
ATOM 739 C CA . VAL A 1 94 ? 4.369 -12.566 -9.396 1.00 96.62 94 VAL A CA 1
ATOM 740 C C . VAL A 1 94 ? 3.575 -12.371 -8.099 1.00 96.62 94 VAL A C 1
ATOM 742 O O . VAL A 1 94 ? 3.726 -13.173 -7.179 1.00 96.62 94 VAL A O 1
ATOM 745 N N . LEU A 1 95 ? 2.716 -11.351 -8.006 1.00 96.06 95 LEU A N 1
ATOM 746 C CA . LEU A 1 95 ? 2.058 -10.939 -6.752 1.00 96.06 95 LEU A CA 1
ATOM 747 C C . LEU A 1 95 ? 1.196 -12.019 -6.079 1.00 96.06 95 LEU A C 1
ATOM 749 O O . LEU A 1 95 ? 1.119 -12.084 -4.848 1.00 96.06 95 LEU A O 1
ATOM 753 N N . ASP A 1 96 ? 0.549 -12.858 -6.880 1.00 94.06 96 ASP A N 1
ATOM 754 C CA . ASP A 1 96 ? -0.341 -13.922 -6.413 1.00 94.06 96 ASP A CA 1
ATOM 755 C C . ASP A 1 96 ? 0.312 -15.314 -6.485 1.00 94.06 96 ASP A C 1
ATOM 757 O O . ASP A 1 96 ? -0.347 -16.321 -6.235 1.00 94.06 96 ASP A O 1
ATOM 761 N N . LEU A 1 97 ? 1.608 -15.405 -6.801 1.00 94.00 97 LEU A N 1
ATOM 762 C CA . LEU A 1 97 ? 2.267 -16.667 -7.156 1.00 94.00 97 LEU A CA 1
ATOM 763 C C . LEU A 1 97 ? 2.381 -17.674 -5.991 1.00 94.00 97 LEU A C 1
ATOM 765 O O . LEU A 1 97 ? 2.467 -18.877 -6.236 1.00 94.00 97 LEU A O 1
ATOM 769 N N . ASP A 1 98 ? 2.351 -17.220 -4.732 1.00 92.62 98 ASP A N 1
ATOM 770 C CA . ASP A 1 98 ? 2.288 -18.086 -3.537 1.00 92.62 98 ASP A CA 1
ATOM 771 C C . ASP A 1 98 ? 0.909 -18.739 -3.352 1.00 92.62 98 ASP A C 1
ATOM 773 O O . ASP A 1 98 ? 0.814 -19.809 -2.754 1.00 92.62 98 ASP A O 1
ATOM 777 N N . GLN A 1 99 ? -0.158 -18.116 -3.863 1.00 91.50 99 GLN A N 1
ATOM 778 C CA . GLN A 1 99 ? -1.525 -18.648 -3.812 1.00 91.50 99 GLN A CA 1
ATOM 779 C C . GLN A 1 99 ? -1.939 -19.329 -5.122 1.00 91.50 99 GLN A C 1
ATOM 781 O O . GLN A 1 99 ? -2.748 -20.257 -5.115 1.00 91.50 99 GLN A O 1
ATOM 786 N N . ARG A 1 100 ? -1.393 -18.869 -6.249 1.00 91.25 100 ARG A N 1
ATOM 787 C CA . ARG A 1 100 ? -1.714 -19.297 -7.612 1.00 91.25 100 ARG A CA 1
ATOM 788 C C . ARG A 1 100 ? -0.418 -19.606 -8.368 1.00 91.25 100 ARG A C 1
ATOM 790 O O . ARG A 1 100 ? 0.020 -18.808 -9.195 1.00 91.25 100 ARG A O 1
ATOM 797 N N . PRO A 1 101 ? 0.224 -20.751 -8.084 1.00 92.00 101 PRO A N 1
ATOM 798 C CA . PRO A 1 101 ? 1.461 -21.125 -8.750 1.00 92.00 101 PRO A CA 1
ATOM 799 C C . PRO A 1 101 ? 1.232 -21.300 -10.255 1.00 92.00 101 PRO A C 1
ATOM 801 O O . PRO A 1 101 ? 0.272 -21.938 -10.687 1.00 92.00 101 PRO A O 1
ATOM 804 N N . SER A 1 102 ? 2.146 -20.755 -11.054 1.00 92.44 102 SER A N 1
ATOM 805 C CA . SER A 1 102 ? 2.136 -20.857 -12.514 1.00 92.44 102 SER A CA 1
ATOM 806 C C . SER A 1 102 ? 3.247 -21.801 -12.989 1.00 92.44 102 SER A C 1
ATOM 808 O O . SER A 1 102 ? 4.367 -21.719 -12.476 1.00 92.44 102 SER A O 1
ATOM 810 N N . PRO A 1 103 ? 2.996 -22.662 -13.998 1.00 91.75 103 PRO A N 1
ATOM 811 C CA . PRO A 1 103 ? 4.012 -23.561 -14.553 1.00 91.75 103 PRO A CA 1
ATOM 812 C C . PRO A 1 103 ? 5.161 -22.814 -15.245 1.00 91.75 103 PRO A C 1
ATOM 814 O O . PRO A 1 103 ? 6.187 -23.418 -15.552 1.00 91.75 103 PRO A O 1
ATOM 817 N N . ARG A 1 104 ? 5.003 -21.505 -15.489 1.00 92.44 104 ARG A N 1
ATOM 818 C CA . ARG A 1 104 ? 6.051 -20.639 -16.036 1.00 92.44 104 ARG A CA 1
ATOM 819 C C . ARG A 1 104 ? 7.248 -20.514 -15.087 1.00 92.44 104 ARG A C 1
ATOM 821 O O . ARG A 1 104 ? 8.368 -20.351 -15.555 1.00 92.44 104 ARG A O 1
ATOM 828 N N . PHE A 1 105 ? 7.028 -20.607 -13.776 1.00 94.06 105 PHE A N 1
ATOM 829 C CA . PHE A 1 105 ? 8.077 -20.461 -12.771 1.00 94.06 105 PHE A CA 1
ATOM 830 C C . PHE A 1 105 ? 8.579 -21.830 -12.318 1.00 94.06 105 PHE A C 1
ATOM 832 O O . PHE A 1 105 ? 7.811 -22.656 -11.829 1.00 94.06 105 PHE A O 1
ATOM 839 N N . ALA A 1 106 ? 9.890 -22.062 -12.428 1.00 91.06 106 ALA A N 1
ATOM 840 C CA . ALA A 1 106 ? 10.493 -23.347 -12.065 1.00 91.06 106 ALA A CA 1
ATOM 841 C C . ALA A 1 106 ? 10.320 -23.700 -10.576 1.00 91.06 106 ALA A C 1
ATOM 843 O O . ALA A 1 106 ? 10.271 -24.872 -10.204 1.00 91.06 106 ALA A O 1
ATOM 844 N N . ALA A 1 107 ? 10.261 -22.683 -9.716 1.00 88.12 107 ALA A N 1
ATOM 845 C CA . ALA A 1 107 ? 10.213 -22.836 -8.273 1.00 88.12 107 ALA A CA 1
ATOM 846 C C . ALA A 1 107 ? 9.265 -21.790 -7.660 1.00 88.12 107 ALA A C 1
ATOM 848 O O . ALA A 1 107 ? 9.722 -20.692 -7.334 1.00 88.12 107 ALA A O 1
ATOM 849 N N . PRO A 1 108 ? 7.967 -22.110 -7.482 1.00 87.44 108 PRO A N 1
ATOM 850 C CA . PRO A 1 108 ? 7.020 -21.169 -6.901 1.00 87.44 108 PRO A CA 1
ATOM 851 C C . PRO A 1 108 ? 7.399 -20.816 -5.449 1.00 87.44 108 PRO A C 1
ATOM 853 O O . PRO A 1 108 ? 8.017 -21.633 -4.744 1.00 87.44 108 PRO A O 1
ATOM 856 N N . PRO A 1 109 ? 7.043 -19.603 -4.996 1.00 89.75 109 PRO A N 1
ATOM 857 C CA . PRO A 1 109 ? 7.336 -19.134 -3.655 1.00 89.75 109 PRO A CA 1
ATOM 858 C C . PRO A 1 109 ? 6.498 -19.901 -2.630 1.00 89.75 109 PRO A C 1
ATOM 860 O O . PRO A 1 109 ? 5.348 -20.255 -2.879 1.00 89.75 109 PRO A O 1
ATOM 863 N N . LYS A 1 110 ? 7.072 -20.164 -1.454 1.00 87.94 110 LYS A N 1
ATOM 864 C CA . LYS A 1 110 ? 6.389 -20.928 -0.387 1.00 87.94 110 LYS A CA 1
ATOM 865 C C . LYS A 1 110 ? 5.533 -20.067 0.537 1.00 87.94 110 LYS A C 1
ATOM 867 O O . LYS A 1 110 ? 4.777 -20.593 1.347 1.00 87.94 110 LYS A O 1
ATOM 872 N N . SER A 1 111 ? 5.724 -18.755 0.490 1.00 91.19 111 SER A N 1
ATOM 873 C CA . SER A 1 111 ? 5.038 -17.800 1.351 1.00 91.19 111 SER A CA 1
ATOM 874 C C . SER A 1 111 ? 4.977 -16.436 0.681 1.00 91.19 111 SER A C 1
ATOM 876 O O . SER A 1 111 ? 5.827 -16.110 -0.152 1.00 91.19 111 SER A O 1
ATOM 878 N N . PHE A 1 112 ? 4.035 -15.601 1.118 1.00 92.25 112 PHE A N 1
ATOM 879 C CA . PHE A 1 112 ? 3.962 -14.214 0.671 1.00 92.25 112 PHE A CA 1
ATOM 880 C C . PHE A 1 112 ? 5.245 -13.421 0.964 1.00 92.25 112 PHE A C 1
ATOM 882 O O . PHE A 1 112 ? 5.579 -12.502 0.228 1.00 92.25 112 PHE A O 1
ATOM 889 N N . TRP A 1 113 ? 6.012 -13.786 1.997 1.00 91.56 113 TRP A N 1
ATOM 890 C CA . TRP A 1 113 ? 7.295 -13.134 2.270 1.00 91.56 113 TRP A CA 1
ATOM 891 C C . TRP A 1 113 ? 8.292 -13.288 1.113 1.00 91.56 113 TRP A C 1
ATOM 893 O O . TRP A 1 113 ? 8.992 -12.331 0.791 1.00 91.56 113 TRP A O 1
ATOM 903 N N . GLU A 1 114 ? 8.347 -14.458 0.468 1.00 91.44 114 GLU A N 1
ATOM 904 C CA . GLU A 1 114 ? 9.221 -14.681 -0.694 1.00 91.44 114 GLU A CA 1
ATOM 905 C C . GLU A 1 114 ? 8.778 -13.817 -1.889 1.00 91.44 114 GLU A C 1
ATOM 907 O O . GLU A 1 114 ? 9.619 -13.184 -2.530 1.00 91.44 114 GLU A O 1
ATOM 912 N N . VAL A 1 115 ? 7.462 -13.708 -2.123 1.00 95.06 115 VAL A N 1
ATOM 913 C CA . VAL A 1 115 ? 6.873 -12.805 -3.132 1.00 95.06 115 VAL A CA 1
ATOM 914 C C . VAL A 1 115 ? 7.231 -11.349 -2.831 1.00 95.06 115 VAL A C 1
ATOM 916 O O . VAL A 1 115 ? 7.775 -10.650 -3.687 1.00 95.06 115 VAL A O 1
ATOM 919 N N . TYR A 1 116 ? 6.980 -10.899 -1.599 1.00 95.12 116 TYR A N 1
ATOM 920 C CA . TYR A 1 116 ? 7.258 -9.538 -1.158 1.00 95.12 116 TYR A CA 1
ATOM 921 C C . TYR A 1 116 ? 8.740 -9.192 -1.289 1.00 95.12 116 TYR A C 1
ATOM 923 O O . TYR A 1 116 ? 9.065 -8.151 -1.849 1.00 95.12 116 TYR A O 1
ATOM 931 N N . ALA A 1 117 ? 9.647 -10.057 -0.827 1.00 92.50 117 ALA A N 1
ATOM 932 C CA . ALA A 1 117 ? 11.084 -9.805 -0.895 1.00 92.50 117 ALA A CA 1
ATOM 933 C C . ALA A 1 117 ? 11.563 -9.608 -2.343 1.00 92.50 117 ALA A C 1
ATOM 935 O O . ALA A 1 117 ? 12.331 -8.681 -2.617 1.00 92.50 117 ALA A O 1
ATOM 936 N N . TYR A 1 118 ? 11.071 -10.432 -3.274 1.00 95.88 118 TYR A N 1
ATOM 937 C CA . TYR A 1 118 ? 11.369 -10.289 -4.696 1.00 95.88 118 TYR A CA 1
ATOM 938 C C . TYR A 1 118 ? 10.771 -9.001 -5.277 1.00 95.88 118 TYR A C 1
ATOM 940 O O . TYR A 1 118 ? 11.494 -8.170 -5.831 1.00 95.88 118 TYR A O 1
ATOM 948 N N . MET A 1 119 ? 9.461 -8.793 -5.120 1.00 96.75 119 MET A N 1
ATOM 949 C CA . MET A 1 119 ? 8.760 -7.642 -5.692 1.00 96.75 119 MET A CA 1
ATOM 950 C C . MET A 1 119 ? 9.230 -6.310 -5.109 1.00 96.75 119 MET A C 1
ATOM 952 O O . MET A 1 119 ? 9.372 -5.341 -5.852 1.00 96.75 119 MET A O 1
ATOM 956 N N . HIS A 1 120 ? 9.520 -6.235 -3.812 1.00 95.00 120 HIS A N 1
ATOM 957 C CA . HIS A 1 120 ? 10.050 -5.037 -3.162 1.00 95.00 120 HIS A CA 1
ATOM 958 C C . HIS A 1 120 ? 11.405 -4.631 -3.762 1.00 95.00 120 HIS A C 1
ATOM 960 O O . HIS A 1 120 ? 11.617 -3.464 -4.098 1.00 95.00 120 HIS A O 1
ATOM 966 N N . ASP A 1 121 ? 12.312 -5.592 -3.976 1.00 95.62 121 ASP A N 1
ATOM 967 C CA . ASP A 1 121 ? 13.604 -5.331 -4.619 1.00 95.62 121 ASP A CA 1
ATOM 968 C C . ASP A 1 121 ? 13.435 -4.909 -6.089 1.00 95.62 121 ASP A C 1
ATOM 970 O O . ASP A 1 121 ? 13.958 -3.874 -6.519 1.00 95.62 121 ASP A O 1
ATOM 974 N N . ARG A 1 122 ? 12.659 -5.671 -6.867 1.00 97.56 122 ARG A N 1
ATOM 975 C CA . ARG A 1 122 ? 12.506 -5.438 -8.309 1.00 97.56 122 ARG A CA 1
ATOM 976 C C . ARG A 1 122 ? 11.684 -4.186 -8.628 1.00 97.56 122 ARG A C 1
ATOM 978 O O . ARG A 1 122 ? 12.064 -3.430 -9.522 1.00 97.56 122 ARG A O 1
ATOM 985 N N . SER A 1 123 ? 10.630 -3.887 -7.871 1.00 97.19 123 SER A N 1
ATOM 986 C CA . SER A 1 123 ? 9.861 -2.639 -8.015 1.00 97.19 123 SER A CA 1
ATOM 987 C C . SER A 1 123 ? 10.706 -1.413 -7.657 1.00 97.19 123 SER A C 1
ATOM 989 O O . SER A 1 123 ? 10.657 -0.399 -8.356 1.00 97.19 123 SER A O 1
ATOM 991 N N . ARG A 1 124 ? 11.568 -1.506 -6.633 1.00 96.25 124 ARG A N 1
ATOM 992 C CA . ARG A 1 124 ? 12.530 -0.445 -6.310 1.00 96.25 124 ARG A CA 1
ATOM 993 C C . ARG A 1 124 ? 13.517 -0.220 -7.448 1.00 96.25 124 ARG A C 1
ATOM 995 O O . ARG A 1 124 ? 13.797 0.926 -7.785 1.00 96.25 124 ARG A O 1
ATOM 1002 N N . SER A 1 125 ? 14.013 -1.291 -8.061 1.00 97.00 125 SER A N 1
ATOM 1003 C CA . SER A 1 125 ? 14.857 -1.216 -9.254 1.00 97.00 125 SER A CA 1
ATOM 1004 C C . SER A 1 125 ? 14.161 -0.472 -10.405 1.00 97.00 125 SER A C 1
ATOM 1006 O O . SER A 1 125 ? 14.769 0.405 -11.019 1.00 97.00 125 SER A O 1
ATOM 1008 N N . VAL A 1 126 ? 12.875 -0.758 -10.661 1.00 97.94 126 VAL A N 1
ATOM 1009 C CA . VAL A 1 126 ? 12.063 -0.039 -11.667 1.00 97.94 126 VAL A CA 1
ATOM 1010 C C . VAL A 1 126 ? 11.988 1.454 -11.341 1.00 97.94 126 VAL A C 1
ATOM 1012 O O . VAL A 1 126 ? 12.279 2.291 -12.197 1.00 97.94 126 VAL A O 1
ATOM 1015 N N . ARG A 1 127 ? 11.657 1.806 -10.091 1.00 96.94 127 ARG A N 1
ATOM 1016 C CA . ARG A 1 127 ? 11.596 3.213 -9.666 1.00 96.94 127 ARG A CA 1
ATOM 1017 C C . ARG A 1 127 ? 12.950 3.906 -9.799 1.00 96.94 127 ARG A C 1
ATOM 1019 O O . ARG A 1 127 ? 12.987 5.057 -10.215 1.00 96.94 127 ARG A O 1
ATOM 1026 N N . VAL A 1 128 ? 14.059 3.237 -9.490 1.00 95.25 128 VAL A N 1
ATOM 1027 C CA . VAL A 1 128 ? 15.409 3.806 -9.649 1.00 95.25 128 VAL A CA 1
ATOM 1028 C C . VAL A 1 128 ? 15.713 4.114 -11.113 1.00 95.25 128 VAL A C 1
ATOM 1030 O O . VAL A 1 128 ? 16.179 5.213 -11.401 1.00 95.25 128 VAL A O 1
ATOM 1033 N N . ASP A 1 129 ? 15.393 3.210 -12.041 1.00 96.19 129 ASP A N 1
ATOM 1034 C CA . ASP A 1 129 ? 15.580 3.463 -13.476 1.00 96.19 129 ASP A CA 1
ATOM 1035 C C . ASP A 1 129 ? 14.755 4.659 -13.959 1.00 96.19 129 ASP A C 1
ATOM 1037 O O . ASP A 1 129 ? 15.235 5.460 -14.762 1.00 96.19 129 ASP A O 1
ATOM 1041 N N . LEU A 1 130 ? 13.536 4.822 -13.443 1.00 96.06 130 LEU A N 1
ATOM 1042 C CA . LEU A 1 130 ? 12.717 6.001 -13.710 1.00 96.06 130 LEU A CA 1
ATOM 1043 C C . LEU A 1 130 ? 13.364 7.278 -13.150 1.00 96.06 130 LEU A C 1
ATOM 1045 O O . LEU A 1 130 ? 13.438 8.274 -13.864 1.00 96.06 130 LEU A O 1
ATOM 1049 N N . HIS A 1 131 ? 13.890 7.262 -11.924 1.00 94.19 131 HIS A N 1
ATOM 1050 C CA . HIS A 1 131 ? 14.557 8.428 -11.325 1.00 94.19 131 HIS A CA 1
ATOM 1051 C C . HIS A 1 131 ? 15.837 8.837 -12.066 1.00 94.19 131 HIS A C 1
ATOM 1053 O O . HIS A 1 131 ? 16.091 10.025 -12.242 1.00 94.19 131 HIS A O 1
ATOM 1059 N N . LEU A 1 132 ? 16.619 7.872 -12.558 1.00 93.00 132 LEU A N 1
ATOM 1060 C CA . LEU A 1 132 ? 17.833 8.135 -13.340 1.00 93.00 132 LEU A CA 1
ATOM 1061 C C . LEU A 1 132 ? 17.563 8.881 -14.659 1.00 93.00 132 LEU A C 1
ATOM 1063 O O . LEU A 1 132 ? 18.484 9.452 -15.236 1.00 93.00 132 LEU A O 1
ATOM 1067 N N . GLN A 1 133 ? 16.315 8.876 -15.132 1.00 93.25 133 GLN A N 1
ATOM 1068 C CA . GLN A 1 133 ? 15.880 9.505 -16.384 1.00 93.25 133 GLN A CA 1
ATOM 1069 C C . GLN A 1 133 ? 15.146 10.841 -16.165 1.00 93.25 133 GLN A C 1
ATOM 1071 O O . GLN A 1 133 ? 14.540 11.391 -17.091 1.00 93.25 133 GLN A O 1
ATOM 1076 N N . GLN A 1 134 ? 15.162 11.374 -14.940 1.00 90.12 134 GLN A N 1
ATOM 1077 C CA . GLN A 1 134 ? 14.577 12.679 -14.643 1.00 90.12 134 GLN A CA 1
ATOM 1078 C C . GLN A 1 134 ? 15.367 13.817 -15.317 1.00 90.12 134 GLN A C 1
ATOM 1080 O O . GLN A 1 134 ? 16.572 13.695 -15.534 1.00 90.12 134 GLN A O 1
ATOM 1085 N N . PRO A 1 135 ? 14.705 14.937 -15.670 1.00 87.31 135 PRO A N 1
ATOM 1086 C CA . PRO A 1 135 ? 13.290 15.245 -15.429 1.00 87.31 135 PRO A CA 1
ATOM 1087 C C . PRO A 1 135 ? 12.318 14.647 -16.461 1.00 87.31 135 PRO A C 1
ATOM 1089 O O . PRO A 1 135 ? 11.111 14.735 -16.261 1.00 87.31 135 PRO A O 1
ATOM 1092 N N . ARG A 1 136 ? 12.808 14.030 -17.548 1.00 84.06 136 ARG A N 1
ATOM 1093 C CA . ARG A 1 136 ? 11.958 13.546 -18.655 1.00 84.06 136 ARG A CA 1
ATOM 1094 C C . ARG A 1 136 ? 10.962 12.480 -18.218 1.00 84.06 136 ARG A C 1
ATOM 1096 O O . ARG A 1 136 ? 9.833 12.471 -18.687 1.00 84.06 136 ARG A O 1
ATOM 1103 N N . SER A 1 137 ? 11.376 11.587 -17.326 1.00 87.56 137 SER A N 1
ATOM 1104 C CA . SER A 1 137 ? 10.518 10.510 -16.835 1.00 87.56 137 SER A CA 1
ATOM 1105 C C . SER A 1 137 ? 9.420 10.991 -15.884 1.00 87.56 137 SER A C 1
ATOM 1107 O O . SER A 1 137 ? 8.338 10.415 -15.920 1.00 87.56 137 SER A O 1
ATOM 1109 N N . SER A 1 138 ? 9.646 12.031 -15.070 1.00 88.62 138 SER A N 1
ATOM 1110 C CA . SER A 1 138 ? 8.739 12.448 -13.979 1.00 88.62 138 SER A CA 1
ATOM 1111 C C . SER A 1 138 ? 7.315 12.767 -14.427 1.00 88.62 138 SER A C 1
ATOM 1113 O O . SER A 1 138 ? 6.379 12.620 -13.649 1.00 88.62 138 SER A O 1
ATOM 1115 N N . SER A 1 139 ? 7.163 13.207 -15.673 1.00 86.75 139 SER A N 1
ATOM 1116 C CA . SER A 1 139 ? 5.882 13.601 -16.259 1.00 86.75 139 SER A CA 1
ATOM 1117 C C . SER A 1 139 ? 5.222 12.477 -17.065 1.00 86.75 139 SER A C 1
ATOM 1119 O O . SER A 1 139 ? 4.151 12.676 -17.627 1.00 86.75 139 SER A O 1
ATOM 1121 N N . THR A 1 140 ? 5.851 11.303 -17.161 1.00 92.81 140 THR A N 1
ATOM 1122 C CA . THR A 1 140 ? 5.341 10.184 -17.965 1.00 92.81 140 THR A CA 1
ATOM 1123 C C . THR A 1 140 ? 4.305 9.363 -17.208 1.00 92.81 140 THR A C 1
ATOM 1125 O O . THR A 1 140 ? 4.392 9.187 -15.990 1.00 92.81 140 THR A O 1
ATOM 1128 N N . ARG A 1 141 ? 3.385 8.747 -17.958 1.00 93.94 141 ARG A N 1
ATOM 1129 C CA . ARG A 1 141 ? 2.430 7.759 -17.437 1.00 93.94 141 ARG A CA 1
ATOM 1130 C C . ARG A 1 141 ? 3.116 6.642 -16.650 1.00 93.94 141 ARG A C 1
ATOM 1132 O O . ARG A 1 141 ? 2.716 6.344 -15.531 1.00 93.94 141 ARG A O 1
ATOM 1139 N N . ALA A 1 142 ? 4.197 6.089 -17.202 1.00 95.31 142 ALA A N 1
ATOM 1140 C CA . ALA A 1 142 ? 4.958 5.021 -16.564 1.00 95.31 142 ALA A CA 1
ATOM 1141 C C . ALA A 1 142 ? 5.508 5.429 -15.192 1.00 95.31 142 ALA A C 1
ATOM 1143 O O . ALA A 1 142 ? 5.486 4.623 -14.266 1.00 95.31 142 ALA A O 1
ATOM 1144 N N . PHE A 1 143 ? 5.988 6.669 -15.045 1.00 96.50 143 PHE A N 1
ATOM 1145 C CA . PHE A 1 143 ? 6.461 7.164 -13.756 1.00 96.50 143 PHE A CA 1
ATOM 1146 C C . PHE A 1 143 ? 5.328 7.213 -12.740 1.00 96.50 143 PHE A C 1
ATOM 1148 O O . PHE A 1 143 ? 5.466 6.636 -11.664 1.00 96.50 143 PHE A O 1
ATOM 1155 N N . VAL A 1 144 ? 4.214 7.854 -13.092 1.00 96.00 144 VAL A N 1
ATOM 1156 C CA . VAL A 1 144 ? 3.077 8.027 -12.186 1.00 96.00 144 VAL A CA 1
ATOM 1157 C C . VAL A 1 144 ? 2.487 6.672 -11.800 1.00 96.00 144 VAL A C 1
ATOM 1159 O O . VAL A 1 144 ? 2.505 6.328 -10.621 1.00 96.00 144 VAL A O 1
ATOM 1162 N N . GLU A 1 145 ? 2.085 5.844 -12.767 1.00 95.62 145 GLU A N 1
ATOM 1163 C CA . GLU A 1 145 ? 1.445 4.550 -12.493 1.00 95.62 145 GLU A CA 1
ATOM 1164 C C . GLU A 1 145 ? 2.360 3.596 -11.707 1.00 95.62 145 GLU A C 1
ATOM 1166 O O . GLU A 1 145 ? 1.892 2.951 -10.769 1.00 95.62 145 GLU A O 1
ATOM 1171 N N . CYS A 1 146 ? 3.674 3.555 -11.993 1.00 97.00 146 CYS A N 1
ATOM 1172 C CA . CYS A 1 146 ? 4.612 2.736 -11.212 1.00 97.00 146 CYS A CA 1
ATOM 1173 C C . CYS A 1 146 ? 4.688 3.163 -9.741 1.00 97.00 146 CYS A C 1
ATOM 1175 O O . CYS A 1 146 ? 4.876 2.316 -8.866 1.00 97.00 146 CYS A O 1
ATOM 1177 N N . HIS A 1 147 ? 4.605 4.463 -9.449 1.00 97.19 147 HIS A N 1
ATOM 1178 C CA . HIS A 1 147 ? 4.621 4.955 -8.070 1.00 97.19 147 HIS A CA 1
ATOM 1179 C C . HIS A 1 147 ? 3.274 4.727 -7.382 1.00 97.19 147 HIS A C 1
ATOM 1181 O O . HIS A 1 147 ? 3.256 4.338 -6.215 1.00 97.19 147 HIS A O 1
ATOM 1187 N N . GLU A 1 148 ? 2.162 4.894 -8.098 1.00 96.31 148 GLU A N 1
ATOM 1188 C CA . GLU A 1 148 ? 0.831 4.600 -7.568 1.00 96.31 148 GLU A CA 1
ATOM 1189 C C . GLU A 1 148 ? 0.700 3.138 -7.141 1.00 96.31 148 GLU A C 1
ATOM 1191 O O . GLU A 1 148 ? 0.387 2.853 -5.983 1.00 96.31 148 GLU A O 1
ATOM 1196 N N . CYS A 1 149 ? 1.012 2.203 -8.043 1.00 96.25 149 CYS A N 1
ATOM 1197 C CA . CYS A 1 149 ? 0.930 0.780 -7.737 1.00 96.25 149 CYS A CA 1
ATOM 1198 C C . CYS A 1 149 ? 1.976 0.359 -6.696 1.00 96.25 149 CYS A C 1
ATOM 1200 O O . CYS A 1 149 ? 1.685 -0.501 -5.873 1.00 96.25 149 CYS A O 1
ATOM 1202 N N . SER A 1 150 ? 3.158 0.997 -6.659 1.00 96.62 150 SER A N 1
ATOM 1203 C CA . SER A 1 150 ? 4.146 0.756 -5.597 1.00 96.62 150 SER A CA 1
ATOM 1204 C C . SER A 1 150 ? 3.579 1.111 -4.222 1.00 96.62 150 SER A C 1
ATOM 1206 O O . SER A 1 150 ? 3.737 0.333 -3.289 1.00 96.62 150 SER A O 1
ATOM 1208 N N . LEU A 1 151 ? 2.891 2.250 -4.076 1.00 95.69 151 LEU A N 1
ATOM 1209 C CA . LEU A 1 151 ? 2.308 2.633 -2.787 1.00 95.69 151 LEU A CA 1
ATOM 1210 C C . LEU A 1 151 ? 1.185 1.672 -2.363 1.00 95.69 151 LEU A C 1
ATOM 1212 O O . LEU A 1 151 ? 1.163 1.234 -1.214 1.00 95.69 151 LEU A O 1
ATOM 1216 N N . ARG A 1 152 ? 0.282 1.308 -3.285 1.00 95.88 152 ARG A N 1
ATOM 1217 C CA . ARG A 1 152 ? -0.800 0.345 -3.001 1.00 95.88 152 ARG A CA 1
ATOM 1218 C C . ARG A 1 152 ? -0.251 -1.045 -2.658 1.00 95.88 152 ARG A C 1
ATOM 1220 O O . ARG A 1 152 ? -0.720 -1.668 -1.708 1.00 95.88 152 ARG A O 1
ATOM 1227 N N . PHE A 1 153 ? 0.786 -1.497 -3.366 1.00 96.31 153 PHE A N 1
ATOM 1228 C CA . PHE A 1 153 ? 1.491 -2.748 -3.077 1.00 96.31 153 PHE A CA 1
ATOM 1229 C C . PHE A 1 153 ? 2.103 -2.758 -1.672 1.00 96.31 153 PHE A C 1
ATOM 1231 O O . PHE A 1 153 ? 1.965 -3.752 -0.961 1.00 96.31 153 PHE A O 1
ATOM 1238 N N . GLU A 1 154 ? 2.748 -1.672 -1.241 1.00 94.56 154 GLU A N 1
ATOM 1239 C CA . GLU A 1 154 ? 3.346 -1.592 0.099 1.00 94.56 154 GLU A CA 1
ATOM 1240 C C . GLU A 1 154 ? 2.277 -1.587 1.209 1.00 94.56 154 GLU A C 1
ATOM 1242 O O . GLU A 1 154 ? 2.453 -2.245 2.236 1.00 94.56 154 GLU A O 1
ATOM 1247 N N . LEU A 1 155 ? 1.129 -0.930 0.989 1.00 92.38 155 LEU A N 1
ATOM 1248 C CA . LEU A 1 155 ? -0.024 -0.978 1.902 1.00 92.38 155 LEU A CA 1
ATOM 1249 C C . LEU A 1 155 ? -0.604 -2.393 2.034 1.00 92.38 155 LEU A C 1
ATOM 1251 O O . LEU A 1 155 ? -0.787 -2.888 3.149 1.00 92.38 155 LEU A O 1
ATOM 1255 N N . LEU A 1 156 ? -0.848 -3.066 0.907 1.00 93.50 156 LEU A N 1
ATOM 1256 C CA . LEU A 1 156 ? -1.304 -4.456 0.890 1.00 93.50 156 LEU A CA 1
ATOM 1257 C C . LEU A 1 156 ? -0.291 -5.380 1.581 1.00 93.50 156 LEU A C 1
ATOM 1259 O O . LEU A 1 156 ? -0.657 -6.216 2.408 1.00 93.50 156 LEU A O 1
ATOM 1263 N N . SER A 1 157 ? 0.993 -5.214 1.267 1.00 92.69 157 SER A N 1
ATOM 1264 C CA . SER A 1 157 ? 2.064 -6.047 1.811 1.00 92.69 157 SER A CA 1
ATOM 1265 C C . SER A 1 157 ? 2.200 -5.884 3.317 1.00 92.69 157 SER A C 1
ATOM 1267 O O . SER A 1 157 ? 2.382 -6.874 4.025 1.00 92.69 157 SER A O 1
ATOM 1269 N N . ARG A 1 158 ? 2.048 -4.656 3.828 1.00 88.62 158 ARG A N 1
ATOM 1270 C CA . ARG A 1 158 ? 2.011 -4.382 5.267 1.00 88.62 158 ARG A CA 1
ATOM 1271 C C . ARG A 1 158 ? 0.923 -5.210 5.950 1.00 88.62 158 ARG A C 1
ATOM 1273 O O . ARG A 1 158 ? 1.229 -5.886 6.927 1.00 88.62 158 ARG A O 1
ATOM 1280 N N . PHE A 1 159 ? -0.297 -5.222 5.410 1.00 88.38 159 PHE A N 1
ATOM 1281 C CA . PHE A 1 159 ? -1.383 -6.048 5.942 1.00 88.38 159 PHE A CA 1
ATOM 1282 C C . PHE A 1 159 ? -1.038 -7.546 5.912 1.00 88.38 159 PHE A C 1
ATOM 1284 O O . PHE A 1 159 ? -1.111 -8.222 6.938 1.00 88.38 159 PHE A O 1
ATOM 1291 N N . LEU A 1 160 ? -0.612 -8.068 4.759 1.00 88.75 160 LEU A N 1
ATOM 1292 C CA . LEU A 1 160 ? -0.356 -9.501 4.580 1.00 88.75 160 LEU A CA 1
ATOM 1293 C C . LEU A 1 160 ? 0.798 -10.021 5.452 1.00 88.75 160 LEU A C 1
ATOM 1295 O O . LEU A 1 160 ? 0.730 -11.145 5.948 1.00 88.75 160 LEU A O 1
ATOM 1299 N N . LEU A 1 161 ? 1.833 -9.208 5.681 1.00 86.75 161 LEU A N 1
ATOM 1300 C CA . LEU A 1 161 ? 2.986 -9.562 6.518 1.00 86.75 161 LEU A CA 1
ATOM 1301 C C . LEU A 1 161 ? 2.730 -9.393 8.021 1.00 86.75 161 LEU A C 1
ATOM 1303 O O . LEU A 1 161 ? 3.468 -9.959 8.829 1.00 86.75 161 LEU A O 1
ATOM 1307 N N . GLN A 1 162 ? 1.715 -8.616 8.403 1.00 78.25 162 GLN A N 1
ATOM 1308 C CA . GLN A 1 162 ? 1.330 -8.400 9.800 1.00 78.25 162 GLN A CA 1
ATOM 1309 C C . GLN A 1 162 ? 0.351 -9.453 10.330 1.00 78.25 162 GLN A C 1
ATOM 1311 O O . GLN A 1 162 ? 0.124 -9.489 11.537 1.00 78.25 162 GLN A O 1
ATOM 1316 N N . ARG A 1 163 ? -0.184 -10.348 9.483 1.00 67.12 163 ARG A N 1
ATOM 1317 C CA . ARG A 1 163 ? -1.078 -11.436 9.913 1.00 67.12 163 ARG A CA 1
ATOM 1318 C C . ARG A 1 163 ? -0.359 -12.395 10.871 1.00 67.12 163 ARG A C 1
ATOM 1320 O O . ARG A 1 163 ? 0.249 -13.378 10.456 1.00 67.12 163 ARG A O 1
ATOM 1327 N N . ARG A 1 164 ? -0.459 -12.121 12.171 1.00 54.12 164 ARG A N 1
ATOM 1328 C CA . ARG A 1 164 ? -0.221 -13.085 13.248 1.00 54.12 164 ARG A CA 1
ATOM 1329 C C . ARG A 1 164 ? -1.577 -13.639 13.698 1.00 54.12 164 ARG A C 1
ATOM 1331 O O . ARG A 1 164 ? -2.534 -12.864 13.766 1.00 54.12 164 ARG A O 1
ATOM 1338 N N . PRO A 1 165 ? -1.696 -14.949 13.972 1.00 45.44 165 PRO A N 1
ATOM 1339 C CA . PRO A 1 165 ? -2.906 -15.484 14.584 1.00 45.44 165 PRO A CA 1
ATOM 1340 C C . PRO A 1 165 ? -3.162 -14.768 15.917 1.00 45.44 165 PRO A C 1
ATOM 1342 O O . PRO A 1 165 ? -2.216 -14.513 16.668 1.00 45.44 165 PRO A O 1
ATOM 1345 N N . CYS A 1 166 ? -4.424 -14.415 16.179 1.00 37.62 166 CYS A N 1
ATOM 1346 C CA . CYS A 1 166 ? -4.840 -13.855 17.464 1.00 37.62 166 CYS A CA 1
ATOM 1347 C C . CYS A 1 166 ? -4.444 -14.850 18.574 1.00 37.62 166 CYS A C 1
ATOM 1349 O O . CYS A 1 166 ? -4.702 -16.049 18.415 1.00 37.62 166 CYS A O 1
ATOM 1351 N N . PRO A 1 167 ? -3.763 -14.422 19.654 1.00 40.81 167 PRO A N 1
ATOM 1352 C CA . PRO A 1 167 ? -3.525 -15.312 20.780 1.00 40.81 167 PRO A CA 1
ATOM 1353 C C . PRO A 1 167 ? -4.879 -15.762 21.357 1.00 40.81 167 PRO A C 1
ATOM 1355 O O . PRO A 1 167 ? -5.776 -14.929 21.492 1.00 40.81 167 PRO A O 1
ATOM 1358 N N . PRO A 1 168 ? -5.054 -17.053 21.700 1.00 40.56 168 PRO A N 1
ATOM 1359 C CA . PRO A 1 168 ? -6.288 -17.518 22.328 1.00 40.56 168 PRO A CA 1
ATOM 1360 C C . PRO A 1 168 ? -6.541 -16.723 23.613 1.00 40.56 168 PRO A C 1
ATOM 1362 O O . PRO A 1 168 ? -5.585 -16.353 24.294 1.00 40.56 168 PRO A O 1
ATOM 1365 N N . ALA A 1 169 ? -7.810 -16.472 23.949 1.00 42.62 169 ALA A N 1
ATOM 1366 C CA . ALA A 1 169 ? -8.199 -15.779 25.175 1.00 42.62 169 ALA A CA 1
ATOM 1367 C C . ALA A 1 169 ? -7.613 -16.498 26.407 1.00 42.62 169 ALA A C 1
ATOM 1369 O O . ALA A 1 169 ? -8.144 -17.507 26.873 1.00 42.62 169 ALA A O 1
ATOM 1370 N N . VAL A 1 170 ? -6.478 -16.013 26.914 1.00 40.38 170 VAL A N 1
ATOM 1371 C CA . VAL A 1 170 ? -5.871 -16.529 28.142 1.00 40.38 170 VAL A CA 1
ATOM 1372 C C . VAL A 1 170 ? -6.629 -15.905 29.318 1.00 40.38 170 VAL A C 1
ATOM 1374 O O . VAL A 1 170 ? -6.777 -14.681 29.344 1.00 40.38 170 VAL A O 1
ATOM 1377 N N . PRO A 1 171 ? -7.127 -16.696 30.287 1.00 33.72 171 PRO A N 1
ATOM 1378 C CA . PRO A 1 171 ? -7.736 -16.145 31.492 1.00 33.72 171 PRO A CA 1
ATOM 1379 C C . PRO A 1 171 ? -6.721 -15.269 32.247 1.00 33.72 171 PRO A C 1
ATOM 1381 O O . PRO A 1 171 ? -5.522 -15.561 32.205 1.00 33.72 171 PRO A O 1
ATOM 1384 N N . PRO A 1 172 ? -7.168 -14.200 32.928 1.00 35.75 172 PRO A N 1
ATOM 1385 C CA . PRO A 1 172 ? -6.273 -13.216 33.524 1.00 35.75 172 PRO A CA 1
ATOM 1386 C C . PRO A 1 172 ? -5.297 -13.888 34.495 1.00 35.75 172 PRO A C 1
ATOM 1388 O O . PRO A 1 172 ? -5.700 -14.556 35.450 1.00 35.75 172 PRO A O 1
ATOM 1391 N N . ALA A 1 173 ? -4.000 -13.715 34.239 1.00 31.67 173 ALA A N 1
ATOM 1392 C CA . ALA A 1 173 ? -2.972 -14.068 35.203 1.00 31.67 173 ALA A CA 1
ATOM 1393 C C . ALA A 1 173 ? -3.113 -13.150 36.433 1.00 31.67 173 ALA A C 1
ATOM 1395 O O . ALA A 1 173 ? -3.364 -11.953 36.268 1.00 31.67 173 ALA A O 1
ATOM 1396 N N . PRO A 1 174 ? -2.963 -13.676 37.661 1.00 31.31 174 PRO A N 1
ATOM 1397 C CA . PRO A 1 174 ? -3.069 -12.869 38.868 1.00 31.31 174 PRO A CA 1
ATOM 1398 C C . PRO A 1 174 ? -2.002 -11.770 38.859 1.00 31.31 174 PRO A C 1
ATOM 1400 O O . PRO A 1 174 ? -0.834 -12.035 38.568 1.00 31.31 174 PRO A O 1
ATOM 1403 N N . ALA A 1 175 ? -2.427 -10.543 39.168 1.00 35.06 175 ALA A N 1
ATOM 1404 C CA . ALA A 1 175 ? -1.596 -9.348 39.196 1.00 35.06 175 ALA A CA 1
ATOM 1405 C C . ALA A 1 175 ? -0.296 -9.590 39.983 1.00 35.06 175 ALA A C 1
ATOM 1407 O O . ALA A 1 175 ? -0.308 -9.784 41.199 1.00 35.06 175 ALA A O 1
ATOM 1408 N N . ALA A 1 176 ? 0.839 -9.584 39.284 1.00 31.86 176 ALA A N 1
ATOM 1409 C CA . ALA A 1 176 ? 2.143 -9.528 39.923 1.00 31.86 176 ALA A CA 1
ATOM 1410 C C . ALA A 1 176 ? 2.427 -8.068 40.303 1.00 31.86 176 ALA A C 1
ATOM 1412 O O . ALA A 1 176 ? 2.469 -7.192 39.440 1.00 31.86 176 ALA A O 1
ATOM 1413 N N . CYS A 1 177 ? 2.600 -7.815 41.602 1.00 27.19 177 CYS A N 1
ATOM 1414 C CA . CYS A 1 177 ? 2.928 -6.505 42.158 1.00 27.19 177 CYS A CA 1
ATOM 1415 C C . CYS A 1 177 ? 4.156 -5.881 41.464 1.00 27.19 177 CYS A C 1
ATOM 1417 O O . CYS A 1 177 ? 5.186 -6.554 41.350 1.00 27.19 177 CYS A O 1
ATOM 1419 N N . PRO A 1 178 ? 4.120 -4.596 41.068 1.00 35.19 178 PRO A N 1
ATOM 1420 C CA . PRO A 1 178 ? 5.302 -3.933 40.547 1.00 35.19 178 PRO A CA 1
ATOM 1421 C C . PRO A 1 178 ? 6.288 -3.638 41.684 1.00 35.19 178 PRO A C 1
ATOM 1423 O O . PRO A 1 178 ? 5.986 -2.921 42.639 1.00 35.19 178 PRO A O 1
ATOM 1426 N N . ALA A 1 179 ? 7.496 -4.188 41.558 1.00 31.27 179 ALA A N 1
ATOM 1427 C CA . ALA A 1 179 ? 8.658 -3.721 42.296 1.00 31.27 179 ALA A CA 1
ATOM 1428 C C . ALA A 1 179 ? 9.026 -2.301 41.827 1.00 31.27 179 ALA A C 1
ATOM 1430 O O . ALA A 1 179 ? 8.987 -1.979 40.639 1.00 31.27 179 ALA A O 1
ATOM 1431 N N . SER A 1 180 ? 9.362 -1.456 42.792 1.00 29.56 180 SER A N 1
ATOM 1432 C CA . SER A 1 180 ? 9.683 -0.035 42.671 1.00 29.56 180 SER A CA 1
ATOM 1433 C C . SER A 1 180 ? 10.863 0.268 41.728 1.00 29.56 180 SER A C 1
ATOM 1435 O O . SER A 1 180 ? 11.875 -0.432 41.779 1.00 29.56 180 SER A O 1
ATOM 1437 N N . PRO A 1 181 ? 10.819 1.363 40.938 1.00 34.16 181 PRO A N 1
ATOM 1438 C CA . PRO A 1 181 ? 11.992 1.855 40.228 1.00 34.16 181 PRO A CA 1
ATOM 1439 C C . PRO A 1 181 ? 12.718 2.945 41.031 1.00 34.16 181 PRO A C 1
ATOM 1441 O O . PRO A 1 181 ? 12.143 3.953 41.444 1.00 34.16 181 PRO A O 1
ATOM 1444 N N . SER A 1 182 ? 14.022 2.753 41.221 1.00 29.34 182 SER A N 1
ATOM 1445 C CA . SER A 1 182 ? 14.955 3.756 41.732 1.00 29.34 182 SER A CA 1
ATOM 1446 C C . SER A 1 182 ? 15.441 4.703 40.623 1.00 29.34 182 SER A C 1
ATOM 1448 O O . SER A 1 182 ? 16.019 4.259 39.638 1.00 29.34 182 SER A O 1
ATOM 1450 N N . ALA A 1 183 ? 15.226 5.999 40.855 1.00 28.56 183 ALA A N 1
ATOM 1451 C CA . ALA A 1 183 ? 16.037 7.179 40.525 1.00 28.56 183 ALA A CA 1
ATOM 1452 C C . ALA A 1 183 ? 16.798 7.319 39.174 1.00 28.56 183 ALA A C 1
ATOM 1454 O O . ALA A 1 183 ? 17.828 6.701 38.928 1.00 28.56 183 ALA A O 1
ATOM 1455 N N . SER A 1 184 ? 16.390 8.385 38.464 1.00 27.67 184 SER A N 1
ATOM 1456 C CA . SER A 1 184 ? 17.200 9.444 37.819 1.00 27.67 184 SER A CA 1
ATOM 1457 C C . SER A 1 184 ? 18.030 9.150 36.556 1.00 27.67 184 SER A C 1
ATOM 1459 O O . SER A 1 184 ? 19.039 8.461 36.595 1.00 27.67 184 SER A O 1
ATOM 1461 N N . SER A 1 185 ? 17.754 9.889 35.476 1.00 28.31 185 SER A N 1
ATOM 1462 C CA . SER A 1 185 ? 18.540 11.096 35.160 1.00 28.31 185 SER A CA 1
ATOM 1463 C C . SER A 1 185 ? 17.817 11.984 34.142 1.00 28.31 185 SER A C 1
ATOM 1465 O O . SER A 1 185 ? 17.161 11.525 33.211 1.00 28.31 185 SER A O 1
ATOM 1467 N N . SER A 1 186 ? 17.901 13.280 34.409 1.00 28.97 186 SER A N 1
ATOM 1468 C CA . SER A 1 186 ? 17.332 14.399 33.679 1.00 28.97 186 SER A CA 1
ATOM 1469 C C . SER A 1 186 ? 18.151 14.735 32.432 1.00 28.97 186 SER A C 1
ATOM 1471 O O . SER A 1 186 ? 19.379 14.722 32.444 1.00 28.97 186 SER A O 1
ATOM 1473 N N . GLY A 1 187 ? 17.455 15.116 31.365 1.00 25.33 187 GLY A N 1
ATOM 1474 C CA . GLY A 1 187 ? 18.056 15.622 30.136 1.00 25.33 187 GLY A CA 1
ATOM 1475 C C . GLY A 1 187 ? 17.062 16.482 29.370 1.00 25.33 187 GLY A C 1
ATOM 1476 O O . GLY A 1 187 ? 16.603 16.093 28.303 1.00 25.33 187 GLY A O 1
ATOM 1477 N N . ALA A 1 188 ? 16.703 17.636 29.934 1.00 28.41 188 ALA A N 1
ATOM 1478 C CA . ALA A 1 188 ? 15.975 18.667 29.209 1.00 28.41 188 ALA A CA 1
ATOM 1479 C C . ALA A 1 188 ? 16.879 19.228 28.100 1.00 28.41 188 ALA A C 1
ATOM 1481 O O . ALA A 1 188 ? 17.967 19.739 28.372 1.00 28.41 188 ALA A O 1
ATOM 1482 N N . LYS A 1 189 ? 16.431 19.127 26.848 1.00 28.25 189 LYS A N 1
ATOM 1483 C CA . LYS A 1 189 ? 16.919 19.967 25.756 1.00 28.25 189 LYS A CA 1
ATOM 1484 C C . LYS A 1 189 ? 15.734 20.673 25.127 1.00 28.25 189 LYS A C 1
ATOM 1486 O O . LYS A 1 189 ? 14.945 20.068 24.404 1.00 28.25 189 LYS A O 1
ATOM 1491 N N . ASP A 1 190 ? 15.668 21.964 25.416 1.00 30.34 190 ASP A N 1
ATOM 1492 C CA . ASP A 1 190 ? 14.930 22.945 24.645 1.00 30.34 190 ASP A CA 1
ATOM 1493 C C . ASP A 1 190 ? 15.298 22.822 23.164 1.00 30.34 190 ASP A C 1
ATOM 1495 O O . ASP A 1 190 ? 16.473 22.803 22.788 1.00 30.34 190 ASP A O 1
ATOM 1499 N N . SER A 1 191 ? 14.284 22.758 22.307 1.00 31.92 191 SER A N 1
ATOM 1500 C CA . SER A 1 191 ? 14.449 23.051 20.889 1.00 31.92 191 SER A CA 1
ATOM 1501 C C . SER A 1 191 ? 13.276 23.897 20.413 1.00 31.92 191 SER A C 1
ATOM 1503 O O . SER A 1 191 ? 12.215 23.421 20.026 1.00 31.92 191 SER A O 1
ATOM 1505 N N . SER A 1 192 ? 13.505 25.206 20.447 1.00 33.59 192 SER A N 1
ATOM 1506 C CA . SER A 1 192 ? 12.864 26.169 19.565 1.00 33.59 192 SER A CA 1
ATOM 1507 C C . SER A 1 192 ? 13.138 25.757 18.111 1.00 33.59 192 SER A C 1
ATOM 1509 O O . SER A 1 192 ? 14.244 25.951 17.606 1.00 33.59 192 SER A O 1
ATOM 1511 N N . GLY A 1 193 ? 12.158 25.138 17.452 1.00 29.73 193 GLY A N 1
ATOM 1512 C CA . GLY A 1 193 ? 12.247 24.690 16.062 1.00 29.73 193 GLY A CA 1
ATOM 1513 C C . GLY A 1 193 ? 11.179 25.366 15.213 1.00 29.73 193 GLY A C 1
ATOM 1514 O O . GLY A 1 193 ? 9.991 25.206 15.472 1.00 29.73 193 GLY A O 1
ATOM 1515 N N . GLY A 1 194 ? 11.607 26.145 14.218 1.00 28.78 194 GLY A N 1
ATOM 1516 C CA . GLY A 1 194 ? 10.723 26.840 13.286 1.00 28.78 194 GLY A CA 1
ATOM 1517 C C . GLY A 1 194 ? 9.777 25.891 12.546 1.00 28.78 194 GLY A C 1
ATOM 1518 O O . GLY A 1 194 ? 10.143 24.771 12.190 1.00 28.78 194 GLY A O 1
ATOM 1519 N N . TYR A 1 195 ? 8.556 26.369 12.303 1.00 31.62 195 TYR A N 1
ATOM 1520 C CA . TYR A 1 195 ? 7.502 25.681 11.559 1.00 31.62 195 TYR A CA 1
ATOM 1521 C C . TYR A 1 195 ? 7.871 25.539 10.071 1.00 31.62 195 TYR A C 1
ATOM 1523 O O . TYR A 1 195 ? 7.392 26.278 9.216 1.00 31.62 195 TYR A O 1
ATOM 1531 N N . GLY A 1 196 ? 8.741 24.583 9.756 1.00 43.41 196 GLY A N 1
ATOM 1532 C CA . GLY A 1 196 ? 8.885 24.023 8.416 1.00 43.41 196 GLY A CA 1
ATOM 1533 C C . GLY A 1 196 ? 8.118 22.705 8.340 1.00 43.41 196 GLY A C 1
ATOM 1534 O O . GLY A 1 196 ? 8.439 21.768 9.068 1.00 43.41 196 GLY A O 1
ATOM 1535 N N . SER A 1 197 ? 7.096 22.617 7.483 1.00 59.88 197 SER A N 1
ATOM 1536 C CA . SER A 1 197 ? 6.422 21.344 7.185 1.00 59.88 197 SER A CA 1
ATOM 1537 C C . SER A 1 197 ? 7.442 20.372 6.597 1.00 59.88 197 SER A C 1
ATOM 1539 O O . SER A 1 197 ? 7.929 20.604 5.492 1.00 59.88 197 SER A O 1
ATOM 1541 N N . LYS A 1 198 ? 7.721 19.266 7.290 1.00 72.00 198 LYS A N 1
ATOM 1542 C CA . LYS A 1 198 ? 8.523 18.177 6.719 1.00 72.00 198 LYS A CA 1
ATOM 1543 C C . LYS A 1 198 ? 7.765 17.512 5.556 1.00 72.00 198 LYS A C 1
ATOM 1545 O O . LYS A 1 198 ? 6.527 17.498 5.576 1.00 72.00 198 LYS A O 1
ATOM 1550 N N . PRO A 1 199 ? 8.464 17.006 4.528 1.00 80.69 199 PRO A N 1
ATOM 1551 C CA . PRO A 1 199 ? 7.854 16.198 3.477 1.00 80.69 199 PRO A CA 1
ATOM 1552 C C . PRO A 1 199 ? 7.316 14.871 4.039 1.00 80.69 199 PRO A C 1
ATOM 1554 O O . PRO A 1 199 ? 7.725 14.417 5.112 1.00 80.69 199 PRO A O 1
ATOM 1557 N N . VAL A 1 200 ? 6.369 14.251 3.327 1.00 81.00 200 VAL A N 1
ATOM 1558 C CA . VAL A 1 200 ? 5.654 13.059 3.822 1.00 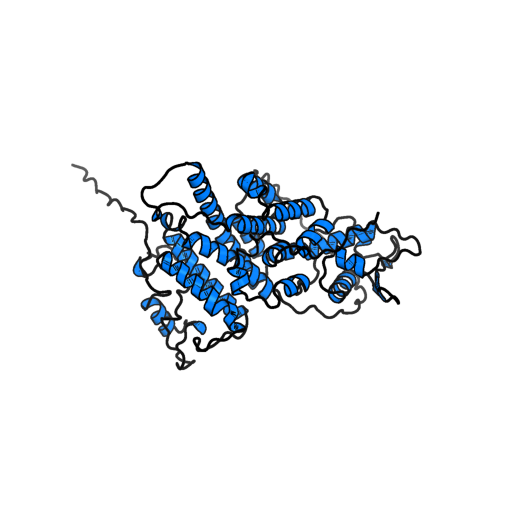81.00 200 VAL A CA 1
ATOM 1559 C C . VAL A 1 200 ? 6.611 11.876 3.946 1.00 81.00 200 VAL A C 1
ATOM 1561 O O . VAL A 1 200 ? 6.517 11.089 4.891 1.00 81.00 200 VAL A O 1
ATOM 1564 N N . GLY A 1 201 ? 7.583 11.775 3.039 1.00 77.31 201 GLY A N 1
ATOM 1565 C CA . GLY A 1 201 ? 8.598 10.736 3.089 1.00 77.31 201 GLY A CA 1
ATOM 1566 C C . GLY A 1 201 ? 9.477 10.811 4.337 1.00 77.31 201 GLY A C 1
ATOM 1567 O O . GLY A 1 201 ? 9.733 9.786 4.968 1.00 77.31 201 GLY A O 1
ATOM 1568 N N . GLU A 1 202 ? 9.886 12.003 4.770 1.00 80.94 202 GLU A N 1
ATOM 1569 C CA . GLU A 1 202 ? 10.690 12.150 5.993 1.00 80.94 202 GLU A CA 1
ATOM 1570 C C . GLU A 1 202 ? 9.946 11.671 7.244 1.00 80.94 202 GLU A C 1
ATOM 1572 O O . GLU A 1 202 ? 10.544 11.032 8.114 1.00 80.94 202 GLU A O 1
ATOM 1577 N N . VAL A 1 203 ? 8.638 11.932 7.315 1.00 80.69 203 VAL A N 1
ATOM 1578 C CA . VAL A 1 203 ? 7.777 11.462 8.408 1.00 80.69 203 VAL A CA 1
ATOM 1579 C C . VAL A 1 203 ? 7.763 9.932 8.465 1.00 80.69 203 VAL A C 1
ATOM 1581 O O . VAL A 1 203 ? 8.026 9.342 9.514 1.00 80.69 203 VAL A O 1
ATOM 1584 N N . LEU A 1 204 ? 7.507 9.277 7.332 1.00 77.62 204 LEU A N 1
ATOM 1585 C CA . LEU A 1 204 ? 7.440 7.815 7.253 1.00 77.62 204 LEU A CA 1
ATOM 1586 C C . LEU A 1 204 ? 8.798 7.147 7.509 1.00 77.62 204 LEU A C 1
ATOM 1588 O O . LEU A 1 204 ? 8.871 6.100 8.156 1.00 77.62 204 LEU A O 1
ATOM 1592 N N . ALA A 1 205 ? 9.887 7.766 7.049 1.00 76.94 205 ALA A N 1
ATOM 1593 C CA . ALA A 1 205 ? 11.240 7.270 7.277 1.00 76.94 205 ALA A CA 1
ATOM 1594 C C . ALA A 1 205 ? 11.611 7.238 8.770 1.00 76.94 205 ALA A C 1
ATOM 1596 O O . ALA A 1 205 ? 12.297 6.311 9.205 1.00 76.94 205 ALA A O 1
ATOM 1597 N N . ALA A 1 206 ? 11.143 8.213 9.557 1.00 75.62 206 ALA A N 1
ATOM 1598 C CA . ALA A 1 206 ? 11.384 8.254 10.997 1.00 75.62 206 ALA A CA 1
ATOM 1599 C C . ALA A 1 206 ? 10.724 7.069 11.727 1.00 75.62 206 ALA A C 1
ATOM 1601 O O . ALA A 1 206 ? 11.364 6.430 12.559 1.00 75.62 206 ALA A O 1
ATOM 1602 N N . LEU A 1 207 ? 9.488 6.709 11.368 1.00 63.25 207 LEU A N 1
ATOM 1603 C CA . LEU A 1 207 ? 8.774 5.580 11.985 1.00 63.25 207 LEU A CA 1
ATOM 1604 C C . LEU A 1 207 ? 9.393 4.222 11.665 1.00 63.25 207 LEU A C 1
ATOM 1606 O O . LEU A 1 207 ? 9.427 3.343 12.527 1.00 63.25 207 LEU A O 1
ATOM 1610 N N . GLY A 1 208 ? 9.956 4.062 10.464 1.00 59.53 208 GLY A N 1
ATOM 1611 C CA . GLY A 1 208 ? 10.686 2.847 10.104 1.00 59.53 208 GLY A CA 1
ATOM 1612 C C . GLY A 1 208 ? 11.801 2.507 11.103 1.00 59.53 208 GLY A C 1
ATOM 1613 O O . GLY A 1 208 ? 12.092 1.332 11.324 1.00 59.53 208 GLY A O 1
ATOM 1614 N N . GLN A 1 209 ? 12.393 3.500 11.776 1.00 65.25 209 GLN A N 1
ATOM 1615 C CA . GLN A 1 209 ? 13.454 3.273 12.763 1.00 65.25 209 GLN A CA 1
ATOM 1616 C C . GLN A 1 209 ? 12.966 2.494 13.997 1.00 65.25 209 GLN A C 1
ATOM 1618 O O . GLN A 1 209 ? 13.731 1.698 14.539 1.00 65.25 209 GLN A O 1
ATOM 1623 N N . ALA A 1 210 ? 11.700 2.654 14.393 1.00 56.94 210 ALA A N 1
ATOM 1624 C CA . ALA A 1 210 ? 11.106 1.992 15.559 1.00 56.94 210 ALA A CA 1
ATOM 1625 C C . ALA A 1 210 ? 10.402 0.657 15.232 1.00 56.94 210 ALA A C 1
ATOM 1627 O O . ALA A 1 210 ? 10.080 -0.104 16.140 1.00 56.94 210 ALA A O 1
ATOM 1628 N N . ALA A 1 211 ? 10.178 0.360 13.950 1.00 59.72 211 ALA A N 1
ATOM 1629 C CA . ALA A 1 211 ? 9.384 -0.778 13.492 1.00 59.72 211 ALA A CA 1
ATOM 1630 C C . ALA A 1 211 ? 10.179 -2.094 13.348 1.00 59.72 211 ALA A C 1
ATOM 1632 O O . ALA A 1 211 ? 11.407 -2.092 13.188 1.00 59.72 211 ALA A O 1
ATOM 1633 N N . GLY A 1 212 ? 9.459 -3.227 13.338 1.00 65.00 212 GLY A N 1
ATOM 1634 C CA . GLY A 1 212 ? 10.014 -4.549 13.014 1.00 65.00 212 GLY A CA 1
ATOM 1635 C C . GLY A 1 212 ? 10.575 -4.615 11.585 1.00 65.00 212 GLY A C 1
ATOM 1636 O O . GLY A 1 212 ? 10.232 -3.790 10.747 1.00 65.00 212 GLY A O 1
ATOM 1637 N N . TYR A 1 213 ? 11.449 -5.584 11.277 1.00 62.88 213 TYR A N 1
ATOM 1638 C CA . TYR A 1 213 ? 12.215 -5.600 10.013 1.00 62.88 213 TYR A CA 1
ATOM 1639 C C . TYR A 1 213 ? 11.351 -5.478 8.742 1.00 62.88 213 TYR A C 1
ATOM 1641 O O . TYR A 1 213 ? 11.652 -4.654 7.879 1.00 62.88 213 TYR A O 1
ATOM 1649 N N . SER A 1 214 ? 10.267 -6.252 8.639 1.00 71.06 214 SER A N 1
ATOM 1650 C CA . SER A 1 214 ? 9.340 -6.202 7.497 1.00 71.06 214 SER A CA 1
ATOM 1651 C C . SER A 1 214 ? 8.616 -4.858 7.395 1.00 71.06 214 SER A C 1
ATOM 1653 O O . SER A 1 214 ? 8.548 -4.261 6.324 1.00 71.06 214 SER A O 1
ATOM 1655 N N . GLU A 1 215 ? 8.136 -4.345 8.524 1.00 76.19 215 GLU A N 1
ATOM 1656 C CA . GLU A 1 215 ? 7.424 -3.073 8.611 1.00 76.19 215 GLU A CA 1
ATOM 1657 C C . GLU A 1 215 ? 8.335 -1.875 8.304 1.00 76.19 215 GLU A C 1
ATOM 1659 O O . GLU A 1 215 ? 7.942 -0.960 7.582 1.00 76.19 215 GLU A O 1
ATOM 1664 N N . ARG A 1 216 ? 9.583 -1.909 8.781 1.00 80.06 216 ARG A N 1
ATOM 1665 C CA . ARG A 1 216 ? 10.614 -0.914 8.473 1.00 80.06 216 ARG A CA 1
ATOM 1666 C C . ARG A 1 216 ? 10.873 -0.825 6.974 1.00 80.06 216 ARG A C 1
ATOM 1668 O O . ARG A 1 216 ? 10.964 0.283 6.448 1.00 80.06 216 ARG A O 1
ATOM 1675 N N . LEU A 1 217 ? 11.002 -1.970 6.300 1.00 80.94 217 LEU A N 1
ATOM 1676 C CA . LEU A 1 217 ? 11.206 -2.018 4.850 1.00 80.94 217 LEU A CA 1
ATOM 1677 C C . LEU A 1 217 ? 10.032 -1.375 4.103 1.00 80.94 217 LEU A C 1
ATOM 1679 O O . LEU A 1 217 ? 10.267 -0.520 3.249 1.00 80.94 217 LEU A O 1
ATOM 1683 N N . GLY A 1 218 ? 8.793 -1.718 4.468 1.00 85.25 218 GLY A N 1
ATOM 1684 C CA . GLY A 1 218 ? 7.600 -1.169 3.817 1.00 85.25 218 GLY A CA 1
ATOM 1685 C C . GLY A 1 218 ? 7.435 0.336 4.044 1.00 85.25 218 GLY A C 1
ATOM 1686 O O . GLY A 1 218 ? 7.252 1.100 3.097 1.00 85.25 218 GLY A O 1
ATOM 1687 N N . LEU A 1 219 ? 7.608 0.812 5.284 1.00 86.00 219 LEU A N 1
ATOM 1688 C CA . LEU A 1 219 ? 7.579 2.248 5.603 1.00 86.00 219 LEU A CA 1
ATOM 1689 C C . LEU A 1 219 ? 8.659 3.032 4.836 1.00 86.00 219 LEU A C 1
ATOM 1691 O O . LEU A 1 219 ? 8.396 4.128 4.338 1.00 86.00 219 LEU A O 1
ATOM 1695 N N . GLN A 1 220 ? 9.862 2.462 4.691 1.00 87.12 220 GLN A N 1
ATOM 1696 C CA . GLN A 1 220 ? 10.940 3.063 3.905 1.00 87.12 220 GLN A CA 1
ATOM 1697 C C . GLN A 1 220 ? 10.634 3.084 2.397 1.00 87.12 220 GLN A C 1
ATOM 1699 O O . GLN A 1 220 ? 11.040 4.011 1.697 1.00 87.12 220 GLN A O 1
ATOM 1704 N N . ALA A 1 221 ? 9.942 2.078 1.866 1.00 89.44 221 ALA A N 1
ATOM 1705 C CA . ALA A 1 221 ? 9.526 2.091 0.469 1.00 89.44 221 ALA A CA 1
ATOM 1706 C C . ALA A 1 221 ? 8.441 3.136 0.208 1.00 89.44 221 ALA A C 1
ATOM 1708 O O . ALA A 1 221 ? 8.543 3.882 -0.769 1.00 89.44 221 ALA A O 1
ATOM 1709 N N . MET A 1 222 ? 7.447 3.241 1.095 1.00 92.06 222 MET A N 1
ATOM 1710 C CA . MET A 1 222 ? 6.401 4.259 0.995 1.00 92.06 222 MET A CA 1
ATOM 1711 C C . MET A 1 222 ? 6.993 5.669 1.059 1.00 92.06 222 MET A C 1
ATOM 1713 O O . MET A 1 222 ? 6.651 6.507 0.224 1.00 92.06 222 MET A O 1
ATOM 1717 N N . SER A 1 223 ? 7.951 5.920 1.961 1.00 88.75 223 SER A N 1
ATOM 1718 C CA . SER A 1 223 ? 8.605 7.231 2.046 1.00 88.75 223 SER A CA 1
ATOM 1719 C C . SER A 1 223 ? 9.336 7.630 0.767 1.00 88.75 223 SER A C 1
ATOM 1721 O O . SER A 1 223 ? 9.263 8.779 0.344 1.00 88.75 223 SER A O 1
ATOM 1723 N N . GLN A 1 224 ? 9.994 6.671 0.116 1.00 90.31 224 GLN A N 1
ATOM 1724 C CA . GLN A 1 224 ? 10.695 6.876 -1.154 1.00 90.31 224 GLN A CA 1
ATOM 1725 C C . GLN A 1 224 ? 9.755 6.962 -2.365 1.00 90.31 224 GLN A C 1
ATOM 1727 O O . GLN A 1 224 ? 10.222 7.232 -3.469 1.00 90.31 224 GLN A O 1
ATOM 1732 N N . THR A 1 225 ? 8.459 6.703 -2.182 1.00 94.25 225 THR A N 1
ATOM 1733 C CA . THR A 1 225 ? 7.471 6.652 -3.267 1.00 94.25 225 THR A CA 1
ATOM 1734 C C . THR A 1 225 ? 6.551 7.872 -3.262 1.00 94.25 225 THR A C 1
ATOM 1736 O O . THR A 1 225 ? 6.238 8.397 -4.328 1.00 94.25 225 THR A O 1
ATOM 1739 N N . ILE A 1 226 ? 6.141 8.352 -2.083 1.00 94.19 226 ILE A N 1
ATOM 1740 C CA . ILE A 1 226 ? 5.113 9.396 -1.963 1.00 94.19 226 ILE A CA 1
ATOM 1741 C C . ILE A 1 226 ? 5.595 10.754 -2.474 1.00 94.19 226 ILE A C 1
ATOM 1743 O O . ILE A 1 226 ? 4.910 11.359 -3.292 1.00 94.19 226 ILE A O 1
ATOM 1747 N N . ASP A 1 227 ? 6.748 11.252 -2.024 1.00 92.69 227 ASP A N 1
ATOM 1748 C CA . ASP A 1 227 ? 7.164 12.615 -2.386 1.00 92.69 227 ASP A CA 1
ATOM 1749 C C . ASP A 1 227 ? 7.418 12.786 -3.900 1.00 92.69 227 ASP A C 1
ATOM 1751 O O . ASP A 1 227 ? 6.924 13.767 -4.465 1.00 92.69 227 ASP A O 1
ATOM 1755 N N . PRO A 1 228 ? 8.085 11.842 -4.604 1.00 94.50 228 PRO A N 1
ATOM 1756 C CA . PRO A 1 228 ? 8.197 11.906 -6.062 1.00 94.50 228 PRO A CA 1
ATOM 1757 C C . PRO A 1 228 ? 6.837 11.873 -6.775 1.00 94.50 228 PRO A C 1
ATOM 1759 O O . PRO A 1 228 ? 6.645 12.591 -7.757 1.00 94.50 228 PRO A O 1
ATOM 1762 N N . LEU A 1 229 ? 5.880 11.087 -6.268 1.00 95.00 229 LEU A N 1
ATOM 1763 C CA . LEU A 1 229 ? 4.525 11.009 -6.817 1.00 95.00 229 LEU A CA 1
ATOM 1764 C C . LEU A 1 229 ? 3.759 12.328 -6.637 1.00 95.00 229 LEU A C 1
ATOM 1766 O O . LEU A 1 229 ? 3.177 12.843 -7.590 1.00 95.00 229 LEU A O 1
ATOM 1770 N N . LEU A 1 230 ? 3.801 12.918 -5.439 1.00 93.31 230 LEU A N 1
ATOM 1771 C CA . LEU A 1 230 ? 3.163 14.209 -5.162 1.00 93.31 230 LEU A CA 1
ATOM 1772 C C . LEU A 1 230 ? 3.757 15.331 -6.021 1.00 93.31 230 LEU A C 1
ATOM 1774 O O . LEU A 1 230 ? 3.010 16.167 -6.529 1.00 93.31 230 LEU A O 1
ATOM 1778 N N . ALA A 1 231 ? 5.078 15.325 -6.227 1.00 92.38 231 ALA A N 1
ATOM 1779 C CA . ALA A 1 231 ? 5.748 16.280 -7.102 1.00 92.38 231 ALA A CA 1
ATOM 1780 C C . ALA A 1 231 ? 5.303 16.142 -8.570 1.00 92.38 231 ALA A C 1
ATOM 1782 O O . ALA A 1 231 ? 5.125 17.157 -9.247 1.00 92.38 231 ALA A O 1
ATOM 1783 N N . ALA A 1 232 ? 5.085 14.912 -9.052 1.00 93.25 232 ALA A N 1
ATOM 1784 C CA . ALA A 1 232 ? 4.559 14.659 -10.393 1.00 93.25 232 ALA A CA 1
ATOM 1785 C C . ALA A 1 232 ? 3.122 15.190 -10.552 1.00 93.25 232 ALA A C 1
ATOM 1787 O O . ALA A 1 232 ? 2.839 15.897 -11.520 1.00 93.25 232 ALA A O 1
ATOM 1788 N N . TYR A 1 233 ? 2.243 14.955 -9.571 1.00 92.94 233 TYR A N 1
ATOM 1789 C CA . TYR A 1 233 ? 0.889 15.528 -9.570 1.00 92.94 233 TYR A CA 1
ATOM 1790 C C . TYR A 1 233 ? 0.898 17.059 -9.530 1.00 92.94 233 TYR A C 1
ATOM 1792 O O . TYR A 1 233 ? 0.179 17.710 -10.284 1.00 92.94 233 TYR A O 1
ATOM 1800 N N . ASP A 1 234 ? 1.749 17.662 -8.696 1.00 89.81 234 ASP A N 1
ATOM 1801 C CA . ASP A 1 234 ? 1.921 19.116 -8.659 1.00 89.81 234 ASP A CA 1
ATOM 1802 C C . ASP A 1 234 ? 2.354 19.680 -10.016 1.00 89.81 234 ASP A C 1
ATOM 1804 O O . ASP A 1 234 ? 1.830 20.708 -10.455 1.00 89.81 234 ASP A O 1
ATOM 1808 N N . ALA A 1 235 ? 3.298 19.019 -10.690 1.00 88.94 235 ALA A N 1
ATOM 1809 C CA . ALA A 1 235 ? 3.750 19.415 -12.018 1.00 88.94 235 ALA A CA 1
ATOM 1810 C C . ALA A 1 235 ? 2.615 19.323 -13.051 1.00 88.94 235 ALA A C 1
ATOM 1812 O O . ALA A 1 235 ? 2.391 20.284 -13.791 1.00 88.94 235 ALA A O 1
ATOM 1813 N N . ALA A 1 236 ? 1.852 18.226 -13.043 1.00 89.31 236 ALA A N 1
ATOM 1814 C CA . ALA A 1 236 ? 0.709 18.023 -13.930 1.00 89.31 236 ALA A CA 1
ATOM 1815 C C . ALA A 1 236 ? -0.400 19.068 -13.701 1.00 89.31 236 ALA A C 1
ATOM 1817 O O . ALA A 1 236 ? -0.886 19.677 -14.653 1.00 89.31 236 ALA A O 1
ATOM 1818 N N . ARG A 1 237 ? -0.740 19.380 -12.442 1.00 86.69 237 ARG A N 1
ATOM 1819 C CA . ARG A 1 237 ? -1.726 20.427 -12.109 1.00 86.69 237 ARG A CA 1
ATOM 1820 C C . ARG A 1 237 ? -1.269 21.822 -12.520 1.00 86.69 237 ARG A C 1
ATOM 1822 O O . ARG A 1 237 ? -2.066 22.606 -13.033 1.00 86.69 237 ARG A O 1
ATOM 1829 N N . ARG A 1 238 ? 0.003 22.166 -12.285 1.00 85.88 238 ARG A N 1
ATOM 1830 C CA . ARG A 1 238 ? 0.562 23.459 -12.721 1.00 85.88 238 ARG A CA 1
ATOM 1831 C C . ARG A 1 238 ? 0.501 23.600 -14.237 1.00 85.88 238 ARG A C 1
ATOM 1833 O O . ARG A 1 238 ? 0.195 24.686 -14.717 1.00 85.88 238 ARG A O 1
ATOM 1840 N N . TYR A 1 239 ? 0.749 22.511 -14.960 1.00 84.31 239 TYR A N 1
ATOM 1841 C CA . TYR A 1 239 ? 0.618 22.472 -16.410 1.00 84.31 239 TYR A CA 1
ATOM 1842 C C . TYR A 1 239 ? -0.838 22.646 -16.864 1.00 84.31 239 TYR A C 1
ATOM 1844 O O . TYR A 1 239 ? -1.118 23.529 -17.668 1.00 84.31 239 TYR A O 1
ATOM 1852 N N . ALA A 1 240 ? -1.788 21.910 -16.280 1.00 83.19 240 ALA A N 1
ATOM 1853 C CA . ALA A 1 240 ? -3.208 22.053 -16.609 1.00 83.19 240 ALA A CA 1
ATOM 1854 C C . ALA A 1 240 ? -3.728 23.493 -16.406 1.00 83.19 240 ALA A C 1
ATOM 1856 O O . ALA A 1 240 ? -4.563 23.972 -17.169 1.00 83.19 240 ALA A O 1
ATOM 1857 N N . ARG A 1 241 ? -3.196 24.216 -15.409 1.00 82.69 241 ARG A N 1
ATOM 1858 C CA . ARG A 1 241 ? -3.547 25.621 -15.132 1.00 82.69 241 ARG A CA 1
ATOM 1859 C C . ARG A 1 241 ? -2.831 26.641 -16.016 1.00 82.69 241 ARG A C 1
ATOM 1861 O O . ARG A 1 241 ? -3.298 27.772 -16.099 1.00 82.69 241 ARG A O 1
ATOM 1868 N N . SER A 1 242 ? -1.696 26.296 -16.627 1.00 83.06 242 SER A N 1
ATOM 1869 C CA . SER A 1 242 ? -0.923 27.251 -17.434 1.00 83.06 242 SER A CA 1
ATOM 1870 C C . SER A 1 242 ? -1.550 27.509 -18.806 1.00 83.06 242 SER A C 1
ATOM 1872 O O . SER A 1 242 ? -1.225 28.515 -19.433 1.00 83.06 242 SER A O 1
ATOM 1874 N N . GLY A 1 243 ? -2.442 26.625 -19.273 1.00 71.38 243 GLY A N 1
ATOM 1875 C CA . GLY A 1 243 ? -3.121 26.755 -20.565 1.00 71.38 243 GLY A CA 1
ATOM 1876 C C . GLY A 1 243 ? -2.190 26.636 -21.779 1.00 71.38 243 GLY A C 1
ATOM 1877 O O . GLY A 1 243 ? -2.585 26.991 -22.886 1.00 71.38 243 GLY A O 1
ATOM 1878 N N . VAL A 1 244 ? -0.951 26.166 -21.588 1.00 73.81 244 VAL A N 1
ATOM 1879 C CA . VAL A 1 244 ? 0.053 26.035 -22.653 1.00 73.81 244 VAL A CA 1
ATOM 1880 C C . VAL A 1 244 ? -0.181 24.743 -23.437 1.00 73.81 244 VAL A C 1
ATOM 1882 O O . VAL A 1 244 ? 0.045 23.653 -22.918 1.00 73.81 244 VAL A O 1
ATOM 1885 N N . SER A 1 245 ? -0.576 24.849 -24.706 1.00 62.16 245 SER A N 1
ATOM 1886 C CA . SER A 1 245 ? -0.673 23.708 -25.626 1.00 62.16 245 SER A CA 1
ATOM 1887 C C . SER A 1 245 ? 0.686 23.399 -26.267 1.00 62.16 245 SER A C 1
ATOM 1889 O O . SER A 1 245 ? 1.265 24.276 -26.912 1.00 62.16 245 SER A O 1
ATOM 1891 N N . PHE A 1 246 ? 1.184 22.166 -26.136 1.00 60.38 246 PHE A N 1
ATOM 1892 C CA . PHE A 1 246 ? 2.311 21.682 -26.944 1.00 60.38 246 PHE A CA 1
ATOM 1893 C C . PHE A 1 246 ? 1.828 21.199 -28.315 1.00 60.38 246 PHE A C 1
ATOM 1895 O O . PHE A 1 246 ? 0.688 20.768 -28.465 1.00 60.38 246 PHE A O 1
ATOM 1902 N N . SER A 1 247 ? 2.709 21.248 -29.317 1.00 56.94 247 SER A N 1
ATOM 1903 C CA . SER A 1 247 ? 2.447 20.657 -30.635 1.00 56.94 247 SER A CA 1
ATOM 1904 C C . SER A 1 247 ? 2.481 19.123 -30.624 1.00 56.94 247 SER A C 1
ATOM 1906 O O . SER A 1 247 ? 1.954 18.513 -31.547 1.00 56.94 247 SER A O 1
ATOM 1908 N N . ASN A 1 248 ? 3.088 18.515 -29.594 1.00 60.06 248 ASN A N 1
ATOM 1909 C CA . ASN A 1 248 ? 3.219 17.069 -29.414 1.00 60.06 248 ASN A CA 1
ATOM 1910 C C . ASN A 1 248 ? 2.515 16.635 -28.118 1.00 60.06 248 ASN A C 1
ATOM 1912 O O . ASN A 1 248 ? 2.907 17.066 -27.034 1.00 60.06 248 ASN A O 1
ATOM 1916 N N . GLU A 1 249 ? 1.520 15.749 -28.215 1.00 60.22 249 GLU A N 1
ATOM 1917 C CA . GLU A 1 249 ? 0.833 15.169 -27.046 1.00 60.22 249 GLU A CA 1
ATOM 1918 C C . GLU A 1 249 ? 1.791 14.360 -26.148 1.00 60.22 249 GLU A C 1
ATOM 1920 O O . GLU A 1 249 ? 1.623 14.346 -24.931 1.00 60.22 249 GLU A O 1
ATOM 1925 N N . ASP A 1 250 ? 2.851 13.779 -26.724 1.00 59.31 250 ASP A N 1
ATOM 1926 C CA . ASP A 1 250 ? 3.883 13.010 -26.007 1.00 5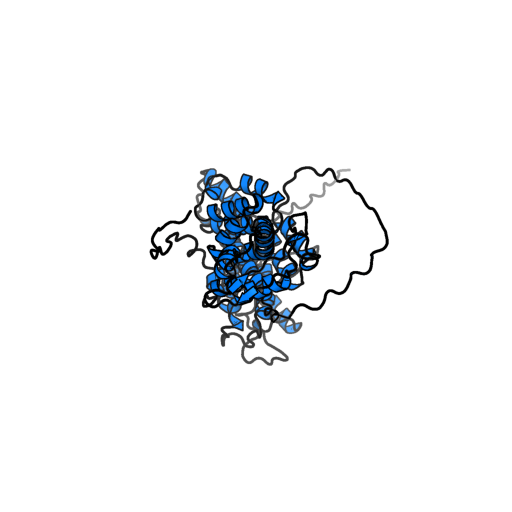9.31 250 ASP A CA 1
ATOM 1927 C C . ASP A 1 250 ? 4.761 13.857 -25.058 1.00 59.31 250 ASP A C 1
ATOM 1929 O O . ASP A 1 250 ? 5.491 13.306 -24.232 1.00 59.31 250 ASP A O 1
ATOM 1933 N N . GLU A 1 251 ? 4.712 15.191 -25.160 1.00 65.94 251 GLU A N 1
ATOM 1934 C CA . GLU A 1 251 ? 5.444 16.112 -24.273 1.00 65.94 251 GLU A CA 1
ATOM 1935 C C . GLU A 1 251 ? 4.587 16.636 -23.109 1.00 65.94 251 GLU A C 1
ATOM 1937 O O . GLU A 1 251 ? 5.123 17.214 -22.157 1.00 65.94 251 GLU A O 1
ATOM 1942 N N . ALA A 1 252 ? 3.266 16.426 -23.149 1.00 77.94 252 ALA A N 1
ATOM 1943 C CA . ALA A 1 252 ? 2.369 16.870 -22.092 1.00 77.94 252 ALA A CA 1
ATOM 1944 C C . ALA A 1 252 ? 2.526 15.999 -20.827 1.00 77.94 252 ALA A C 1
ATOM 1946 O O . ALA A 1 252 ? 2.579 14.769 -20.917 1.00 77.94 252 ALA A O 1
ATOM 1947 N N . PRO A 1 253 ? 2.571 16.599 -19.622 1.00 86.38 253 PRO A N 1
ATOM 1948 C CA . PRO A 1 253 ? 2.540 15.842 -18.382 1.00 86.38 253 PRO A CA 1
ATOM 1949 C C . PRO A 1 253 ? 1.296 14.968 -18.254 1.00 86.38 253 PRO A C 1
ATOM 1951 O O . PRO A 1 253 ? 0.170 15.427 -18.441 1.00 86.38 253 PRO A O 1
ATOM 1954 N N . PHE A 1 254 ? 1.508 13.713 -17.871 1.00 90.56 254 PHE A N 1
ATOM 1955 C CA . PHE A 1 254 ? 0.435 12.769 -17.616 1.00 90.56 254 PHE A CA 1
ATOM 1956 C C . PHE A 1 254 ? -0.402 13.202 -16.406 1.00 90.56 254 PHE A C 1
ATOM 1958 O O . PHE A 1 254 ? 0.117 13.377 -15.302 1.00 90.56 254 PHE A O 1
ATOM 1965 N N . VAL A 1 255 ? -1.712 13.338 -16.618 1.00 89.81 255 VAL A N 1
ATOM 1966 C CA . VAL A 1 255 ? -2.700 13.615 -15.570 1.00 89.81 255 VAL A CA 1
ATOM 1967 C C . VAL A 1 255 ? -3.374 12.301 -15.194 1.00 89.81 255 VAL A C 1
ATOM 1969 O O . VAL A 1 255 ? -4.052 11.689 -16.017 1.00 89.81 255 VAL A O 1
ATOM 1972 N N . SER A 1 256 ? -3.186 11.862 -13.952 1.00 90.81 256 SER A N 1
ATOM 1973 C CA . SER A 1 256 ? -3.781 10.617 -13.465 1.00 90.81 256 SER A CA 1
ATOM 1974 C C . SER A 1 256 ? -5.194 10.844 -12.938 1.00 90.81 256 SER A C 1
ATOM 1976 O O . SER A 1 256 ? -5.408 11.681 -12.063 1.00 90.81 256 SER A O 1
ATOM 1978 N N . SER A 1 257 ? -6.149 10.030 -13.389 1.00 89.88 257 SER A N 1
ATOM 1979 C CA . SER A 1 257 ? -7.490 9.952 -12.791 1.00 89.88 257 SER A CA 1
ATOM 1980 C C . SER A 1 257 ? -7.470 9.411 -11.358 1.00 89.88 257 SER A C 1
ATOM 1982 O O . SER A 1 257 ? -8.411 9.626 -10.599 1.00 89.88 257 SER A O 1
ATOM 1984 N N . CYS A 1 258 ? -6.398 8.715 -10.975 1.00 90.81 258 CYS A N 1
ATOM 1985 C CA . CYS A 1 258 ? -6.241 8.092 -9.666 1.00 90.81 258 CYS A CA 1
ATOM 1986 C C . CYS A 1 258 ? -5.681 9.051 -8.610 1.00 90.81 258 CYS A C 1
ATOM 1988 O O . CYS A 1 258 ? -5.586 8.677 -7.441 1.00 90.81 258 CYS A O 1
ATOM 1990 N N . GLU A 1 259 ? -5.299 10.274 -8.988 1.00 92.44 259 GLU A N 1
ATOM 1991 C CA . GLU A 1 259 ? -4.727 11.253 -8.065 1.00 92.44 259 GLU A CA 1
ATOM 1992 C C . GLU A 1 259 ? -5.578 11.431 -6.789 1.00 92.44 259 GLU A C 1
ATOM 1994 O O . GLU A 1 259 ? -5.008 11.313 -5.701 1.00 92.44 259 GLU A O 1
ATOM 1999 N N . PRO A 1 260 ? -6.917 11.610 -6.842 1.00 92.50 260 PRO A N 1
ATOM 2000 C CA . PRO A 1 260 ? -7.729 11.742 -5.630 1.00 92.50 260 PRO A CA 1
ATOM 2001 C C . PRO A 1 260 ? -7.656 10.513 -4.711 1.00 92.50 260 PRO A C 1
ATOM 2003 O O . PRO A 1 260 ? -7.606 10.662 -3.490 1.00 92.50 260 PRO A O 1
ATOM 2006 N N . VAL A 1 261 ? -7.590 9.305 -5.280 1.00 93.06 261 VAL A N 1
ATOM 2007 C CA . VAL A 1 261 ? -7.428 8.049 -4.525 1.00 93.06 261 VAL A CA 1
ATOM 2008 C C . VAL A 1 261 ? -6.083 8.042 -3.798 1.00 93.06 261 VAL A C 1
ATOM 2010 O O . VAL A 1 261 ? -6.006 7.730 -2.611 1.00 93.06 261 VAL A O 1
ATOM 2013 N N . MET A 1 262 ? -5.013 8.458 -4.473 1.00 94.38 262 MET A N 1
ATOM 2014 C CA . MET A 1 262 ? -3.687 8.512 -3.860 1.00 94.38 262 MET A CA 1
ATOM 2015 C C . MET A 1 262 ? -3.600 9.572 -2.763 1.00 94.38 262 MET A C 1
ATOM 2017 O O . MET A 1 262 ? -3.030 9.306 -1.707 1.00 94.38 262 MET A O 1
ATOM 2021 N N . GLN A 1 263 ? -4.210 10.744 -2.964 1.00 94.19 263 GLN A N 1
ATOM 2022 C CA . GLN A 1 263 ? -4.269 11.783 -1.931 1.00 94.19 263 GLN A CA 1
ATOM 2023 C C . GLN A 1 263 ? -5.060 11.316 -0.704 1.00 94.19 263 GLN A C 1
ATOM 2025 O O . GLN A 1 263 ? -4.626 11.550 0.423 1.00 94.19 263 GLN A O 1
ATOM 2030 N N . ARG A 1 264 ? -6.175 10.595 -0.900 1.00 94.81 264 ARG A N 1
ATOM 2031 C CA . ARG A 1 264 ? -6.939 9.948 0.181 1.00 94.81 264 ARG A CA 1
ATOM 2032 C C . ARG A 1 264 ? -6.034 9.048 1.032 1.00 94.81 264 ARG A C 1
ATOM 2034 O O . ARG A 1 264 ? -5.985 9.218 2.248 1.00 94.81 264 ARG A O 1
ATOM 2041 N N . LEU A 1 265 ? -5.275 8.145 0.404 1.00 94.88 265 LEU A N 1
ATOM 2042 C CA . LEU A 1 265 ? -4.359 7.238 1.109 1.00 94.88 265 LEU A CA 1
ATOM 2043 C C . LEU A 1 265 ? -3.235 7.993 1.836 1.00 94.88 265 LEU A C 1
ATOM 2045 O O . LEU A 1 265 ? -2.933 7.689 2.989 1.00 94.88 265 LEU A O 1
ATOM 2049 N N . VAL A 1 266 ? -2.648 9.010 1.198 1.00 94.38 266 VAL A N 1
ATOM 2050 C CA . VAL A 1 266 ? -1.596 9.845 1.801 1.00 94.38 266 VAL A CA 1
ATOM 2051 C C . VAL A 1 266 ? -2.110 10.598 3.032 1.00 94.38 266 VAL A C 1
ATOM 2053 O O . VAL A 1 266 ? -1.403 10.655 4.036 1.00 94.38 266 VAL A O 1
ATOM 2056 N N . LEU A 1 267 ? -3.334 11.133 3.001 1.00 94.38 267 LEU A N 1
ATOM 2057 C CA . LEU A 1 267 ? -3.950 11.806 4.150 1.00 94.38 267 LEU A CA 1
ATOM 2058 C C . LEU A 1 267 ? -4.129 10.862 5.344 1.00 94.38 267 LEU A C 1
ATOM 2060 O O . LEU A 1 267 ? -3.784 11.228 6.469 1.00 94.38 267 LEU A O 1
ATOM 2064 N N . LEU A 1 268 ? -4.636 9.651 5.102 1.00 94.56 268 LEU A N 1
ATOM 2065 C CA . LEU A 1 268 ? -4.847 8.647 6.149 1.00 94.56 268 LEU A CA 1
ATOM 2066 C C . LEU A 1 268 ? -3.516 8.150 6.732 1.00 94.56 268 LEU A C 1
ATOM 2068 O O . LEU A 1 268 ? -3.377 8.039 7.950 1.00 94.56 268 LEU A O 1
ATOM 2072 N N . LEU A 1 269 ? -2.506 7.938 5.885 1.00 92.25 269 LEU A N 1
ATOM 2073 C CA . LEU A 1 269 ? -1.149 7.621 6.332 1.00 92.25 269 LEU A CA 1
ATOM 2074 C C . LEU A 1 269 ? -0.546 8.764 7.158 1.00 92.25 269 LEU A C 1
ATOM 2076 O O . LEU A 1 269 ? 0.050 8.524 8.206 1.00 92.25 269 LEU A O 1
ATOM 2080 N N . LEU A 1 270 ? -0.714 10.018 6.733 1.00 91.25 270 LEU A N 1
ATOM 2081 C CA . LEU A 1 270 ? -0.237 11.180 7.483 1.00 91.25 270 LEU A CA 1
ATOM 2082 C C . LEU A 1 270 ? -0.903 11.298 8.851 1.00 91.25 270 LEU A C 1
ATOM 2084 O O . LEU A 1 270 ? -0.206 11.567 9.824 1.00 91.25 270 LEU A O 1
ATOM 2088 N N . LEU A 1 271 ? -2.211 11.047 8.951 1.00 91.81 271 LEU A N 1
ATOM 2089 C CA . LEU A 1 271 ? -2.910 11.014 10.237 1.00 91.81 271 LEU A CA 1
ATOM 2090 C C . LEU A 1 271 ? -2.261 10.011 11.199 1.00 91.81 271 LEU A C 1
ATOM 2092 O O . LEU A 1 271 ? -2.022 10.341 12.359 1.00 91.81 271 LEU A O 1
ATOM 2096 N N . CYS A 1 272 ? -1.943 8.816 10.700 1.00 85.12 272 CYS A N 1
ATOM 2097 C CA . CYS A 1 272 ? -1.341 7.744 11.487 1.00 85.12 272 CYS A CA 1
ATOM 2098 C C . CYS A 1 272 ? 0.102 8.020 11.905 1.00 85.12 272 CYS A C 1
ATOM 2100 O O . CYS A 1 272 ? 0.568 7.476 12.902 1.00 85.12 272 CYS A O 1
ATOM 2102 N N . THR A 1 273 ? 0.819 8.840 11.140 1.00 83.19 273 THR A N 1
ATOM 2103 C CA . THR A 1 273 ? 2.274 8.958 11.270 1.00 83.19 273 THR A CA 1
ATOM 2104 C C . THR A 1 273 ? 2.741 10.302 11.813 1.00 83.19 273 THR A C 1
ATOM 2106 O O . THR A 1 273 ? 3.627 10.357 12.662 1.00 83.19 273 THR A O 1
ATOM 2109 N N . SER A 1 274 ? 2.137 11.397 11.361 1.00 86.12 274 SER A N 1
ATOM 2110 C CA . SER A 1 274 ? 2.375 12.748 11.860 1.00 86.12 274 SER A CA 1
ATOM 2111 C C . SER A 1 274 ? 1.102 13.581 11.698 1.00 86.12 274 SER A C 1
ATOM 2113 O O . SER A 1 274 ? 0.966 14.332 10.724 1.00 86.12 274 SER A O 1
ATOM 2115 N N . PRO A 1 275 ? 0.178 13.520 12.674 1.00 86.12 275 PRO A N 1
ATOM 2116 C CA . PRO A 1 275 ? -1.034 14.337 12.647 1.00 86.12 275 PRO A CA 1
ATOM 2117 C C . PRO A 1 275 ? -0.721 15.842 12.597 1.00 86.12 275 PRO A C 1
ATOM 2119 O O . PRO A 1 275 ? -1.486 16.615 12.025 1.00 86.12 275 PRO A O 1
ATOM 2122 N N . SER A 1 276 ? 0.437 16.267 13.116 1.00 86.75 276 SER A N 1
ATOM 2123 C CA . SER A 1 276 ? 0.910 17.656 13.055 1.00 86.75 276 SER A CA 1
ATOM 2124 C C . SER A 1 276 ? 1.252 18.143 11.642 1.00 86.75 276 SER A C 1
ATOM 2126 O O . SER A 1 276 ? 1.167 19.340 11.377 1.00 86.75 276 SER A O 1
ATOM 2128 N N . SER A 1 277 ? 1.607 17.241 10.723 1.00 87.06 277 SER A N 1
ATOM 2129 C CA . SER A 1 277 ? 1.926 17.582 9.327 1.00 87.06 277 SER A CA 1
ATOM 2130 C C . SER A 1 277 ? 0.681 17.663 8.435 1.00 87.06 277 SER A C 1
ATOM 2132 O O . SER A 1 277 ? 0.738 18.198 7.325 1.00 87.06 277 SER A O 1
ATOM 2134 N N . LEU A 1 278 ? -0.460 17.159 8.914 1.00 89.44 278 LEU A N 1
ATOM 2135 C CA . LEU A 1 278 ? -1.701 17.074 8.149 1.00 89.44 278 LEU A CA 1
ATOM 2136 C C . LEU A 1 278 ? -2.244 18.448 7.700 1.00 89.44 278 LEU A C 1
ATOM 2138 O O . LEU A 1 278 ? -2.567 18.574 6.516 1.00 89.44 278 LEU A O 1
ATOM 2142 N N . PRO A 1 279 ? -2.303 19.500 8.548 1.00 89.00 279 PRO A N 1
ATOM 2143 C CA . PRO A 1 279 ? -2.818 20.806 8.124 1.00 89.00 279 PRO A CA 1
ATOM 2144 C C . PRO A 1 279 ? -1.999 21.425 6.987 1.00 89.00 279 PRO A C 1
ATOM 2146 O O . PRO A 1 279 ? -2.559 21.983 6.044 1.00 89.00 279 PRO A O 1
ATOM 2149 N N . ALA A 1 280 ? -0.671 21.279 7.038 1.00 88.00 280 ALA A N 1
ATOM 2150 C CA . ALA A 1 280 ? 0.218 21.777 5.996 1.00 88.00 280 ALA A CA 1
ATOM 2151 C C . ALA A 1 280 ? 0.017 21.033 4.668 1.00 88.00 280 ALA A C 1
ATOM 2153 O O . ALA A 1 280 ? 0.048 21.652 3.607 1.00 88.00 280 ALA A O 1
ATOM 2154 N N . HIS A 1 281 ? -0.222 19.719 4.714 1.00 89.06 281 HIS A N 1
ATOM 2155 C CA . HIS A 1 281 ? -0.539 18.944 3.518 1.00 89.06 281 HIS A CA 1
ATOM 2156 C C . HIS A 1 281 ? -1.906 19.337 2.930 1.00 89.06 281 HIS A C 1
ATOM 2158 O O . HIS A 1 281 ? -1.991 19.606 1.734 1.00 89.06 281 HIS A O 1
ATOM 2164 N N . LEU A 1 282 ? -2.948 19.462 3.761 1.00 89.75 282 LEU A N 1
ATOM 2165 C CA . LEU A 1 282 ? -4.288 19.895 3.336 1.00 89.75 282 LEU A CA 1
ATOM 2166 C C . LEU A 1 282 ? -4.268 21.270 2.654 1.00 89.75 282 LEU A C 1
ATOM 2168 O O . LEU A 1 282 ? -4.928 21.458 1.634 1.00 89.75 282 LEU A O 1
ATOM 2172 N N . ALA A 1 283 ? -3.460 22.206 3.159 1.00 87.94 283 ALA A N 1
ATOM 2173 C CA . ALA A 1 283 ? -3.292 23.521 2.545 1.00 87.94 283 ALA A CA 1
ATOM 2174 C C . ALA A 1 283 ? -2.695 23.460 1.122 1.00 87.94 283 ALA A C 1
ATOM 2176 O O . ALA A 1 283 ? -2.973 24.340 0.309 1.00 87.94 283 ALA A O 1
ATOM 2177 N N . ARG A 1 284 ? -1.904 22.425 0.792 1.00 86.75 284 ARG A N 1
ATOM 2178 C CA . ARG A 1 284 ? -1.291 22.257 -0.540 1.00 86.75 284 ARG A CA 1
ATOM 2179 C C . ARG A 1 284 ? -2.223 21.641 -1.585 1.00 86.75 284 ARG A C 1
ATOM 2181 O O . ARG A 1 284 ? -2.048 21.922 -2.766 1.00 86.75 284 ARG A O 1
ATOM 2188 N N . LEU A 1 285 ? -3.188 20.811 -1.180 1.00 84.50 285 LEU A N 1
ATOM 2189 C CA . LEU A 1 285 ? -4.053 20.061 -2.107 1.00 84.50 285 LEU A CA 1
ATOM 2190 C C . LEU A 1 285 ? -5.020 20.952 -2.905 1.00 84.50 285 LEU A C 1
ATOM 2192 O O . LEU A 1 285 ? -5.418 20.598 -4.013 1.00 84.50 285 LEU A O 1
ATOM 2196 N N . GLY A 1 286 ? -5.359 22.130 -2.378 1.00 81.38 286 GLY A N 1
ATOM 2197 C CA . GLY A 1 286 ? -6.353 23.021 -2.975 1.00 81.38 286 GLY A CA 1
ATOM 2198 C C . GLY A 1 286 ? -7.794 22.538 -2.762 1.00 81.38 286 GLY A C 1
ATOM 2199 O O . GLY A 1 286 ? -8.052 21.377 -2.449 1.00 81.38 286 GLY A O 1
ATOM 2200 N N . ALA A 1 287 ? -8.755 23.452 -2.916 1.00 86.12 287 ALA A N 1
ATOM 2201 C CA . ALA A 1 287 ? -10.159 23.189 -2.590 1.00 86.12 287 ALA A CA 1
ATOM 2202 C C . ALA A 1 287 ? -10.809 22.113 -3.478 1.00 86.12 287 ALA A C 1
ATOM 2204 O O . ALA A 1 287 ? -11.662 21.372 -2.998 1.00 86.12 287 ALA A O 1
ATOM 2205 N N . GLU A 1 288 ? -10.388 21.992 -4.741 1.00 86.25 288 GLU A N 1
ATOM 2206 C CA . GLU A 1 288 ? -10.938 21.005 -5.683 1.00 86.25 288 GLU A CA 1
ATOM 2207 C C . GLU A 1 288 ? -10.640 19.566 -5.251 1.00 86.25 288 GLU A C 1
ATOM 2209 O O . GLU A 1 288 ? -11.543 18.735 -5.190 1.00 86.25 288 GLU A O 1
ATOM 2214 N N . VAL A 1 289 ? -9.390 19.282 -4.875 1.00 87.31 289 VAL A N 1
ATOM 2215 C CA . VAL A 1 289 ? -8.979 17.943 -4.434 1.00 87.31 289 VAL A CA 1
ATOM 2216 C C . VAL A 1 289 ? -9.579 17.621 -3.066 1.00 87.31 289 VAL A C 1
ATOM 2218 O O . VAL A 1 289 ? -10.069 16.518 -2.857 1.00 87.31 289 VAL A O 1
ATOM 2221 N N . VAL A 1 290 ? -9.603 18.588 -2.141 1.00 90.44 290 VAL A N 1
ATOM 2222 C CA . VAL A 1 290 ? -10.197 18.408 -0.802 1.00 90.44 290 VAL A CA 1
ATOM 2223 C C . VAL A 1 290 ? -11.713 18.181 -0.876 1.00 9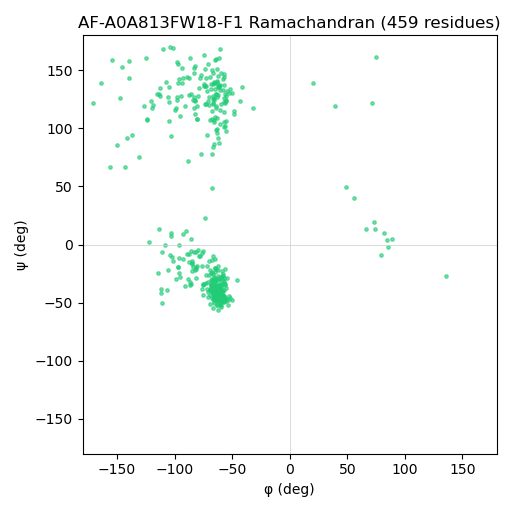0.44 290 VAL A C 1
ATOM 2225 O O . VAL A 1 290 ? -12.258 17.393 -0.102 1.00 90.44 290 VAL A O 1
ATOM 2228 N N . GLY A 1 291 ? -12.397 18.850 -1.808 1.00 90.44 291 GLY A N 1
ATOM 2229 C CA . GLY A 1 291 ? -13.833 18.703 -2.045 1.00 90.44 291 GLY A CA 1
ATOM 2230 C C . GLY A 1 291 ? -14.223 17.444 -2.823 1.00 90.44 291 GLY A C 1
ATOM 2231 O O . GLY A 1 291 ? -15.411 17.129 -2.893 1.00 90.44 291 GLY A O 1
ATOM 2232 N N . HIS A 1 292 ? -13.254 16.714 -3.384 1.00 92.75 292 HIS A N 1
ATOM 2233 C CA . HIS A 1 292 ? -13.510 15.537 -4.207 1.00 92.75 292 HIS A CA 1
ATOM 2234 C C . HIS A 1 292 ? -14.234 14.434 -3.403 1.00 92.75 292 HIS A C 1
ATOM 2236 O O . HIS A 1 292 ? -13.830 14.148 -2.270 1.00 92.75 292 HIS A O 1
ATOM 2242 N N . PRO A 1 293 ? -15.265 13.761 -3.959 1.00 92.19 293 PRO A N 1
ATOM 2243 C CA . PRO A 1 293 ? -16.076 12.774 -3.234 1.00 92.19 293 PRO A CA 1
ATOM 2244 C C . PRO A 1 293 ? -15.264 11.617 -2.638 1.00 92.19 293 PRO A C 1
ATOM 2246 O O . PRO A 1 293 ? -15.611 11.137 -1.565 1.00 92.19 293 PRO A O 1
ATOM 2249 N N . VAL A 1 294 ? -14.161 11.227 -3.282 1.00 91.25 294 VAL A N 1
ATOM 2250 C CA . VAL A 1 294 ? -13.234 10.185 -2.796 1.00 91.25 294 VAL A CA 1
ATOM 2251 C C . VAL A 1 294 ? -12.355 10.671 -1.635 1.00 91.25 294 VAL A C 1
ATOM 2253 O O . VAL A 1 294 ? -12.043 9.916 -0.720 1.00 91.25 294 VAL A O 1
ATOM 2256 N N . VAL A 1 295 ? -11.964 11.947 -1.627 1.00 93.75 295 VAL A N 1
ATOM 2257 C CA . VAL A 1 295 ? -11.036 12.509 -0.628 1.00 93.75 295 VAL A CA 1
ATOM 2258 C C . VAL A 1 295 ? -11.783 12.971 0.623 1.00 93.75 295 VAL A C 1
ATOM 2260 O O . VAL A 1 295 ? -11.290 12.826 1.743 1.00 93.75 295 VAL A O 1
ATOM 2263 N N . ARG A 1 296 ? -13.001 13.494 0.450 1.00 94.31 296 ARG A N 1
ATOM 2264 C CA . ARG A 1 296 ? -13.819 14.065 1.525 1.00 94.31 296 ARG A CA 1
ATOM 2265 C C . ARG A 1 296 ? -14.016 13.117 2.725 1.00 94.31 296 ARG A C 1
ATOM 2267 O O . ARG A 1 296 ? -13.856 13.598 3.848 1.00 94.31 296 ARG A O 1
ATOM 2274 N N . PRO A 1 297 ? -14.307 11.809 2.560 1.00 93.69 297 PRO A N 1
ATOM 2275 C CA . PRO A 1 297 ? -14.397 10.875 3.683 1.00 93.69 297 PRO A CA 1
ATOM 2276 C C . PRO A 1 297 ? -13.095 10.759 4.482 1.00 93.69 297 PRO A C 1
ATOM 2278 O O . PRO A 1 297 ? -13.146 10.760 5.708 1.00 93.69 297 PRO A O 1
ATOM 2281 N N . ALA A 1 298 ? -11.927 10.741 3.828 1.00 95.12 298 ALA A N 1
ATOM 2282 C CA . ALA A 1 298 ? -10.644 10.699 4.533 1.00 95.12 298 ALA A CA 1
ATOM 2283 C C . ALA A 1 298 ? -10.379 11.985 5.323 1.00 95.12 298 ALA A C 1
ATOM 2285 O O . ALA A 1 298 ? -9.954 11.921 6.472 1.00 95.12 298 ALA A O 1
ATOM 2286 N N . VAL A 1 299 ? -10.704 13.154 4.761 1.00 95.25 299 VAL A N 1
ATOM 2287 C CA . VAL A 1 299 ? -10.606 14.432 5.488 1.00 95.25 299 VAL A CA 1
ATOM 2288 C C . VAL A 1 299 ? -11.512 14.428 6.724 1.00 95.25 299 VAL A C 1
ATOM 2290 O O . VAL A 1 299 ? -11.096 14.859 7.800 1.00 95.25 299 VAL A O 1
ATOM 2293 N N . GLN A 1 300 ? -12.734 13.900 6.600 1.00 95.44 300 GLN A N 1
ATOM 2294 C CA . GLN A 1 300 ? -13.663 13.761 7.724 1.00 95.44 300 GLN A CA 1
ATOM 2295 C C . GLN A 1 300 ? -13.182 12.744 8.766 1.00 95.44 300 GLN A C 1
ATOM 2297 O O . GLN A 1 300 ? -13.347 12.998 9.958 1.00 95.44 300 GLN A O 1
ATOM 2302 N N . ALA A 1 301 ? -12.569 11.634 8.348 1.00 95.88 301 ALA A N 1
ATOM 2303 C CA . ALA A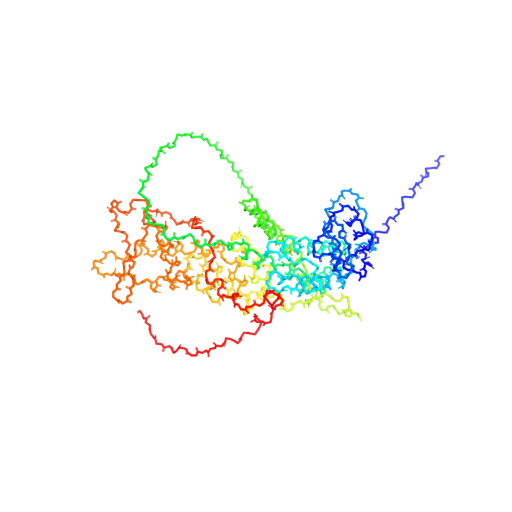 1 301 ? -11.966 10.656 9.249 1.00 95.88 301 ALA A CA 1
ATOM 2304 C C . ALA A 1 301 ? -10.811 11.276 10.047 1.00 95.88 301 ALA A C 1
ATOM 2306 O O . ALA A 1 301 ? -10.783 11.168 11.274 1.00 95.88 301 ALA A O 1
ATOM 2307 N N . CYS A 1 302 ? -9.919 12.014 9.379 1.00 95.19 302 CYS A N 1
ATOM 2308 C CA . CYS A 1 302 ? -8.860 12.767 10.044 1.00 95.19 302 CYS A CA 1
ATOM 2309 C C . CYS A 1 302 ? -9.418 13.787 11.042 1.00 95.19 302 CYS A C 1
ATOM 2311 O O . CYS A 1 302 ? -8.959 13.850 12.180 1.00 95.19 302 CYS A O 1
ATOM 2313 N N . GLY A 1 303 ? -10.431 14.560 10.638 1.00 95.06 303 GLY A N 1
ATOM 2314 C CA . GLY A 1 303 ? -11.090 15.529 11.514 1.00 95.06 303 GLY A CA 1
ATOM 2315 C C . GLY A 1 303 ? -11.734 14.878 12.739 1.00 95.06 303 GLY A C 1
ATOM 2316 O O . GLY A 1 303 ? -11.572 15.383 13.844 1.00 95.06 303 GLY A O 1
ATOM 2317 N N . ALA A 1 304 ? -12.407 13.736 12.564 1.00 96.12 304 ALA A N 1
ATOM 2318 C CA . ALA A 1 304 ? -13.025 12.985 13.655 1.00 96.12 304 ALA A CA 1
ATOM 2319 C C . ALA A 1 304 ? -11.987 12.514 14.684 1.00 96.12 304 ALA A C 1
ATOM 2321 O O . ALA A 1 304 ? -12.158 12.750 15.878 1.00 96.12 304 ALA A O 1
ATOM 2322 N N . PHE A 1 305 ? -10.875 11.930 14.225 1.00 94.94 305 PHE A N 1
ATOM 2323 C CA . PHE A 1 305 ? -9.808 11.477 15.119 1.00 94.94 305 PHE A CA 1
ATOM 2324 C C . PHE A 1 305 ? -9.163 12.641 15.886 1.00 94.94 305 PHE A C 1
ATOM 2326 O O . PHE A 1 305 ? -8.974 12.552 17.097 1.00 94.94 305 PHE A O 1
ATOM 2333 N N . LEU A 1 306 ? -8.864 13.751 15.201 1.00 93.25 306 LEU A N 1
ATOM 2334 C CA . LEU A 1 306 ? -8.257 14.937 15.819 1.00 93.25 306 LEU A CA 1
ATOM 2335 C C . LEU A 1 306 ? -9.203 15.660 16.789 1.00 93.25 306 LEU A C 1
ATOM 2337 O O . LEU A 1 306 ? -8.738 16.245 17.763 1.00 93.25 306 LEU A O 1
ATOM 2341 N N . ALA A 1 307 ? -10.514 15.612 16.547 1.00 94.19 307 ALA A N 1
ATOM 2342 C CA . ALA A 1 307 ? -11.530 16.190 17.426 1.00 94.19 307 ALA A CA 1
ATOM 2343 C C . ALA A 1 307 ? -11.864 15.309 18.647 1.00 94.19 307 ALA A C 1
ATOM 2345 O O . ALA A 1 307 ? -12.651 15.723 19.495 1.00 94.19 307 ALA A O 1
ATOM 2346 N N . GLY A 1 308 ? -11.297 14.102 18.740 1.00 93.38 308 GLY A N 1
ATOM 2347 C CA . GLY A 1 308 ? -11.602 13.146 19.806 1.00 93.38 308 GLY A CA 1
ATOM 2348 C C . GLY A 1 308 ? -12.880 12.326 19.588 1.00 93.38 308 GLY A C 1
ATOM 2349 O O . GLY A 1 308 ? -13.301 11.602 20.488 1.00 93.38 308 GLY A O 1
ATOM 2350 N N . ASP A 1 309 ? -13.488 12.394 18.401 1.00 94.81 309 ASP A N 1
ATOM 2351 C CA . ASP A 1 309 ? -14.640 11.575 18.012 1.00 94.81 309 ASP A CA 1
ATOM 2352 C C . ASP A 1 309 ? -14.169 10.245 17.399 1.00 94.81 309 ASP A C 1
ATOM 2354 O O . ASP A 1 309 ? -14.232 9.991 16.190 1.00 94.81 309 ASP A O 1
ATOM 2358 N N . TYR A 1 310 ? -13.647 9.379 18.266 1.00 95.56 310 TYR A N 1
ATOM 2359 C CA . TYR A 1 310 ? -13.082 8.088 17.871 1.00 95.56 310 TYR A CA 1
ATOM 2360 C C . TYR A 1 310 ? -14.138 7.110 17.344 1.00 95.56 310 TYR A C 1
ATOM 2362 O O . TYR A 1 310 ? -13.838 6.308 16.463 1.00 95.56 310 TYR A O 1
ATOM 2370 N N . SER A 1 311 ? -15.387 7.212 17.810 1.00 93.44 311 SER A N 1
ATOM 2371 C CA . SER A 1 311 ? -16.493 6.386 17.304 1.00 93.44 311 SER A CA 1
ATOM 2372 C C . SER A 1 311 ? -16.781 6.702 15.837 1.00 93.44 311 SER A C 1
ATOM 2374 O O . SER A 1 311 ? -16.953 5.799 15.017 1.00 93.44 311 SER A O 1
ATOM 2376 N N . ARG A 1 312 ? -16.780 7.990 15.467 1.00 95.19 312 ARG A N 1
ATOM 2377 C CA . ARG A 1 312 ? -16.935 8.403 14.070 1.00 95.19 312 ARG A CA 1
ATOM 2378 C C . ARG A 1 312 ? -15.733 8.017 13.213 1.00 95.19 312 ARG A C 1
ATOM 2380 O O . ARG A 1 312 ? -15.937 7.616 12.069 1.00 95.19 312 ARG A O 1
ATOM 2387 N N . PHE A 1 313 ? -14.512 8.089 13.745 1.00 96.62 313 PHE A N 1
ATOM 2388 C CA . PHE A 1 313 ? -13.323 7.568 13.061 1.00 96.62 313 PHE A CA 1
ATOM 2389 C C . PHE A 1 313 ? -13.447 6.061 12.773 1.00 96.62 313 PHE A C 1
ATOM 2391 O O . PHE A 1 313 ? -13.281 5.645 11.629 1.00 96.62 313 PHE A O 1
ATOM 2398 N N . LEU A 1 314 ? -13.828 5.252 13.768 1.00 95.38 314 LEU A N 1
ATOM 2399 C CA . LEU A 1 314 ? -14.026 3.806 13.602 1.00 95.38 314 LEU A CA 1
ATOM 2400 C C . LEU A 1 314 ? -15.178 3.470 12.645 1.00 95.38 314 LEU A C 1
ATOM 2402 O O . LEU A 1 314 ? -15.132 2.466 11.934 1.00 95.38 314 LEU A O 1
ATOM 2406 N N . ARG A 1 315 ? -16.192 4.337 12.553 1.00 94.81 315 ARG A N 1
ATOM 2407 C CA . ARG A 1 315 ? -17.231 4.223 11.525 1.00 94.81 315 ARG A CA 1
ATOM 2408 C C . ARG A 1 315 ? -16.655 4.397 10.116 1.00 94.81 315 ARG A C 1
ATOM 2410 O O . ARG A 1 315 ? -16.944 3.571 9.255 1.00 94.81 315 ARG A O 1
ATOM 2417 N N . PHE A 1 316 ? -15.807 5.407 9.894 1.00 95.06 316 PHE A N 1
ATOM 2418 C CA . PHE A 1 316 ? -15.104 5.572 8.614 1.00 95.06 316 PHE A CA 1
ATOM 2419 C C . PHE A 1 316 ? -14.167 4.398 8.316 1.00 95.06 316 PHE A C 1
ATOM 2421 O O . PHE A 1 316 ? -14.134 3.938 7.181 1.00 95.06 316 PHE A O 1
ATOM 2428 N N . TYR A 1 317 ? -13.473 3.871 9.328 1.00 94.38 317 TYR A N 1
ATOM 2429 C CA . TYR A 1 317 ? -12.650 2.664 9.207 1.00 94.38 317 TYR A CA 1
ATOM 2430 C C . TYR A 1 317 ? -13.450 1.446 8.726 1.00 94.38 317 TYR A C 1
ATOM 2432 O O . TYR A 1 317 ? -13.024 0.720 7.829 1.00 94.38 317 TYR A O 1
ATOM 2440 N N . ARG A 1 318 ? -14.648 1.240 9.284 1.00 93.06 318 ARG A N 1
ATOM 2441 C CA . ARG A 1 318 ? -15.539 0.149 8.876 1.00 93.06 318 ARG A CA 1
ATOM 2442 C C . ARG A 1 318 ? -16.069 0.326 7.453 1.00 93.06 318 ARG A C 1
ATOM 2444 O O . ARG A 1 318 ? -16.147 -0.653 6.714 1.00 93.06 318 ARG A O 1
ATOM 2451 N N . GLU A 1 319 ? -16.462 1.543 7.087 1.00 91.88 319 GLU A N 1
ATOM 2452 C CA . GLU A 1 319 ? -17.116 1.855 5.807 1.00 91.88 319 GLU A CA 1
ATOM 2453 C C . GLU A 1 319 ? -16.135 1.999 4.630 1.00 91.88 319 GLU A C 1
ATOM 2455 O O . GLU A 1 319 ? -16.556 1.896 3.483 1.00 91.88 319 GLU A O 1
ATOM 2460 N N . SER A 1 320 ? -14.840 2.217 4.879 1.00 91.75 320 SER A N 1
ATOM 2461 C CA . SER A 1 320 ? -13.860 2.453 3.813 1.00 91.75 320 SER A CA 1
ATOM 2462 C C . SER A 1 320 ? -13.485 1.194 3.024 1.00 91.75 320 SER A C 1
ATOM 2464 O O . SER A 1 320 ? -13.646 0.068 3.499 1.00 91.75 320 SER A O 1
ATOM 2466 N N . ASP A 1 321 ? -12.894 1.379 1.845 1.00 91.25 321 ASP A N 1
ATOM 2467 C CA . ASP A 1 321 ? -12.224 0.313 1.095 1.00 91.25 321 ASP A CA 1
ATOM 2468 C C . ASP A 1 321 ? -11.044 -0.297 1.877 1.00 91.25 321 ASP A C 1
ATOM 2470 O O . ASP A 1 321 ? -10.596 0.235 2.902 1.00 91.25 321 ASP A O 1
ATOM 2474 N N . PHE A 1 322 ? -10.540 -1.429 1.379 1.00 92.06 322 PHE A N 1
ATOM 2475 C CA . PHE A 1 322 ? -9.441 -2.162 2.002 1.00 92.06 322 PHE A CA 1
ATOM 2476 C C . PHE A 1 322 ? -8.178 -1.309 2.175 1.00 92.06 322 PHE A C 1
ATOM 2478 O O . PHE A 1 322 ? -7.608 -1.309 3.261 1.00 92.06 322 PHE A O 1
ATOM 2485 N N . LEU A 1 323 ? -7.734 -0.572 1.150 1.00 93.12 323 LEU A N 1
ATOM 2486 C CA . LEU A 1 323 ? -6.475 0.181 1.215 1.00 93.12 323 LEU A CA 1
ATOM 2487 C C . LEU A 1 323 ? -6.567 1.365 2.182 1.00 93.12 323 LEU A C 1
ATOM 2489 O O . LEU A 1 323 ? -5.626 1.618 2.936 1.00 93.12 323 LEU A O 1
ATOM 2493 N N . SER A 1 324 ? -7.704 2.059 2.211 1.00 93.62 324 SER A N 1
ATOM 2494 C CA . SER A 1 324 ? -7.971 3.118 3.189 1.00 93.62 324 SER A CA 1
ATOM 2495 C C . SER A 1 324 ? -8.030 2.568 4.614 1.00 93.62 324 SER A C 1
ATOM 2497 O O . SER A 1 324 ? -7.439 3.153 5.522 1.00 93.62 324 SER A O 1
ATOM 2499 N N . ALA A 1 325 ? -8.690 1.423 4.820 1.00 92.62 325 ALA A N 1
ATOM 2500 C CA . ALA A 1 325 ? -8.704 0.749 6.114 1.00 92.62 325 ALA A CA 1
ATOM 2501 C C . ALA A 1 325 ? -7.285 0.300 6.508 1.00 92.62 325 ALA A C 1
ATOM 2503 O O . ALA A 1 325 ? -6.837 0.570 7.618 1.00 92.62 325 ALA A O 1
ATOM 2504 N N . ALA A 1 326 ? -6.516 -0.275 5.582 1.00 91.19 326 ALA A N 1
ATOM 2505 C CA . ALA A 1 326 ? -5.128 -0.671 5.809 1.00 91.19 326 ALA A CA 1
ATOM 2506 C C . ALA A 1 326 ? -4.225 0.522 6.166 1.00 91.19 326 ALA A C 1
ATOM 2508 O O . ALA A 1 326 ? -3.334 0.374 7.000 1.00 91.19 326 ALA A O 1
ATOM 2509 N N . ALA A 1 327 ? -4.472 1.704 5.592 1.00 92.00 327 ALA A N 1
ATOM 2510 C CA . ALA A 1 327 ? -3.781 2.938 5.960 1.00 92.00 327 ALA A CA 1
ATOM 2511 C C . ALA A 1 327 ? -4.147 3.421 7.376 1.00 92.00 327 ALA A C 1
ATOM 2513 O O . ALA A 1 327 ? -3.291 3.969 8.062 1.00 92.00 327 ALA A O 1
ATOM 2514 N N . MET A 1 328 ? -5.393 3.210 7.816 1.00 92.44 328 MET A N 1
ATOM 2515 C CA . MET A 1 328 ? -5.898 3.590 9.144 1.00 92.44 328 MET A CA 1
ATOM 2516 C C . MET A 1 328 ? -5.614 2.558 10.247 1.00 92.44 328 MET A C 1
ATOM 2518 O O . MET A 1 328 ? -5.716 2.896 11.427 1.00 92.44 328 MET A O 1
ATOM 2522 N N . SER A 1 329 ? -5.271 1.316 9.895 1.00 88.75 329 SER A N 1
ATOM 2523 C CA . SER A 1 329 ? -5.209 0.180 10.828 1.00 88.75 329 SER A CA 1
ATOM 2524 C C . SER A 1 329 ? -4.277 0.414 12.020 1.00 88.75 329 SER A C 1
ATOM 2526 O O . SER A 1 329 ? -4.611 0.036 13.137 1.00 88.75 329 SER A O 1
ATOM 2528 N N . SER A 1 330 ? -3.169 1.139 11.833 1.00 84.25 330 SER A N 1
ATOM 2529 C CA . SER A 1 330 ? -2.242 1.490 12.920 1.00 84.25 330 SER A CA 1
ATOM 2530 C C . SER A 1 330 ? -2.849 2.384 14.006 1.00 84.2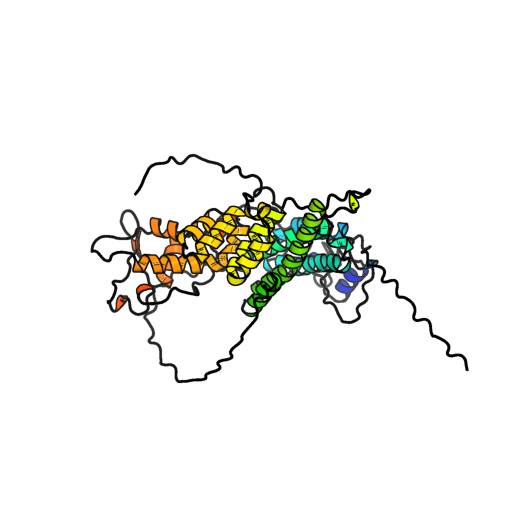5 330 SER A C 1
ATOM 2532 O O . SER A 1 330 ? -2.317 2.440 15.110 1.00 84.25 330 SER A O 1
ATOM 2534 N N . LEU A 1 331 ? -3.934 3.103 13.705 1.00 89.62 331 LEU A N 1
ATOM 2535 C CA . LEU A 1 331 ? -4.682 3.902 14.679 1.00 89.62 331 LEU A CA 1
ATOM 2536 C C . LEU A 1 331 ? -5.992 3.243 15.114 1.00 89.62 331 LEU A C 1
ATOM 2538 O O . LEU A 1 331 ? -6.622 3.747 16.042 1.00 89.62 331 LEU A O 1
ATOM 2542 N N . ALA A 1 332 ? -6.420 2.153 14.472 1.00 91.12 332 ALA A N 1
ATOM 2543 C CA . ALA A 1 332 ? -7.690 1.505 14.784 1.00 91.12 332 ALA A CA 1
ATOM 2544 C C . ALA A 1 332 ? -7.713 1.008 16.236 1.00 91.12 332 ALA A C 1
ATOM 2546 O O . ALA A 1 332 ? -8.639 1.341 16.972 1.00 91.12 332 ALA A O 1
ATOM 2547 N N . ASP A 1 333 ? -6.661 0.322 16.687 1.00 89.75 333 ASP A N 1
ATOM 2548 C CA . ASP A 1 333 ? -6.571 -0.191 18.062 1.00 89.75 333 ASP A CA 1
ATOM 2549 C C . ASP A 1 333 ? -6.487 0.932 19.101 1.00 89.75 333 ASP A C 1
ATOM 2551 O O . ASP A 1 333 ? -7.161 0.893 20.131 1.00 89.75 333 ASP A O 1
ATOM 2555 N N . LEU A 1 334 ? -5.753 2.006 18.793 1.00 91.56 334 LEU A N 1
ATOM 2556 C CA . LEU A 1 334 ? -5.726 3.197 19.640 1.00 91.56 334 LEU A CA 1
ATOM 2557 C C . LEU A 1 334 ? -7.105 3.867 19.722 1.00 91.56 334 LEU A C 1
ATOM 2559 O O . LEU A 1 334 ? -7.543 4.259 20.802 1.00 91.56 334 LEU A O 1
ATOM 2563 N N . ALA A 1 335 ? -7.816 3.988 18.601 1.00 94.00 335 ALA A N 1
ATOM 2564 C CA . ALA A 1 335 ? -9.167 4.535 18.583 1.00 94.00 335 ALA A CA 1
ATOM 2565 C C . ALA A 1 335 ? -10.142 3.645 19.371 1.00 94.00 335 ALA A C 1
ATOM 2567 O O . ALA A 1 335 ? -10.928 4.176 20.155 1.00 94.00 335 ALA A O 1
ATOM 2568 N N . ARG A 1 336 ? -10.052 2.313 19.238 1.00 93.38 336 ARG A N 1
ATOM 2569 C CA . ARG A 1 336 ? -10.827 1.336 20.027 1.00 93.38 336 ARG A CA 1
ATOM 2570 C C . ARG A 1 336 ? -10.600 1.533 21.520 1.00 93.38 336 ARG A C 1
ATOM 2572 O O . ARG A 1 336 ? -11.562 1.666 22.275 1.00 93.38 336 ARG A O 1
ATOM 2579 N N . LEU A 1 337 ? -9.338 1.637 21.931 1.00 91.75 337 LEU A N 1
ATOM 2580 C CA . LEU A 1 337 ? -8.963 1.849 23.325 1.00 91.75 337 LEU A CA 1
ATOM 2581 C C . LEU A 1 337 ? -9.522 3.165 23.873 1.00 91.75 337 LEU A C 1
ATOM 2583 O O . LEU A 1 337 ? -10.061 3.208 24.976 1.00 91.75 337 LEU A O 1
ATOM 2587 N N . ARG A 1 338 ? -9.460 4.240 23.084 1.00 93.38 338 ARG A N 1
ATOM 2588 C CA . ARG A 1 338 ? -9.998 5.547 23.478 1.00 93.38 338 ARG A CA 1
ATOM 2589 C C . ARG A 1 338 ? -11.523 5.561 23.549 1.00 93.38 338 ARG A C 1
ATOM 2591 O O . ARG A 1 338 ? -12.067 6.150 24.478 1.00 93.38 338 ARG A O 1
ATOM 2598 N N . VAL A 1 339 ? -12.224 4.889 22.629 1.00 93.19 339 VAL A N 1
ATOM 2599 C CA . VAL A 1 339 ? -13.683 4.688 22.734 1.00 93.19 339 VAL A CA 1
ATOM 2600 C C . VAL A 1 339 ? -14.019 3.930 24.013 1.00 93.19 339 VAL A C 1
ATOM 2602 O O . VAL A 1 339 ? -14.921 4.342 24.744 1.00 93.19 339 VAL A O 1
ATOM 2605 N N . LEU A 1 340 ? -13.286 2.855 24.306 1.00 90.19 340 LEU A N 1
ATOM 2606 C CA . LEU A 1 340 ? -13.489 2.051 25.505 1.00 90.19 340 LEU A CA 1
ATOM 2607 C C . LEU A 1 340 ? -13.262 2.872 26.781 1.00 90.19 340 LEU A C 1
ATOM 2609 O O . LEU A 1 340 ? -14.106 2.849 27.673 1.00 90.19 340 LEU A O 1
ATOM 2613 N N . TRP A 1 341 ? -12.183 3.657 26.829 1.00 88.62 341 TRP A N 1
ATOM 2614 C CA . TRP A 1 341 ? -11.859 4.556 27.939 1.00 88.62 341 TRP A CA 1
ATOM 2615 C C . TRP A 1 341 ? -12.957 5.603 28.176 1.00 88.62 341 TRP A C 1
ATOM 2617 O O . TRP A 1 341 ? -13.410 5.786 29.306 1.00 88.62 341 TRP A O 1
ATOM 2627 N N . ILE A 1 342 ? -13.446 6.257 27.112 1.00 88.75 342 ILE A N 1
ATOM 2628 C CA . ILE A 1 342 ? -14.535 7.244 27.212 1.00 88.75 342 ILE A CA 1
ATOM 2629 C C . ILE A 1 342 ? -15.820 6.564 27.693 1.00 88.75 342 ILE A C 1
ATOM 2631 O O . ILE A 1 342 ? -16.490 7.073 28.592 1.00 88.75 342 ILE A O 1
ATOM 2635 N N . THR A 1 343 ? -16.146 5.399 27.127 1.00 87.00 343 THR A N 1
ATOM 2636 C CA . THR A 1 343 ? -17.364 4.648 27.460 1.00 87.00 343 THR A CA 1
ATOM 2637 C C . THR A 1 343 ? -17.355 4.223 28.924 1.00 87.00 343 THR A C 1
ATOM 2639 O O . THR A 1 343 ? -18.312 4.501 29.637 1.00 87.00 343 THR A O 1
ATOM 2642 N N . ALA A 1 344 ? -16.256 3.638 29.404 1.00 81.94 344 ALA A N 1
ATOM 2643 C CA . ALA A 1 344 ? -16.126 3.164 30.780 1.00 81.94 344 ALA A CA 1
ATOM 2644 C C . ALA A 1 344 ? -16.286 4.283 31.827 1.00 81.94 344 ALA A C 1
ATOM 2646 O O . ALA A 1 344 ? -16.755 4.037 32.936 1.00 81.94 344 ALA A O 1
ATOM 2647 N N . ARG A 1 345 ? -15.919 5.523 31.476 1.00 80.38 345 ARG A N 1
ATOM 2648 C CA . ARG A 1 345 ? -16.033 6.697 32.358 1.00 80.38 345 ARG A CA 1
ATOM 2649 C C . ARG A 1 345 ? -17.383 7.401 32.275 1.00 80.38 345 ARG A C 1
ATOM 2651 O O . ARG A 1 345 ? -17.783 8.041 33.245 1.00 80.38 345 ARG A O 1
ATOM 2658 N N . ALA A 1 346 ? -18.042 7.339 31.121 1.00 81.44 346 ALA A N 1
ATOM 2659 C CA . ALA A 1 346 ? -19.342 7.961 30.896 1.00 81.44 346 ALA A CA 1
ATOM 2660 C C . ALA A 1 346 ? -20.510 7.070 31.343 1.00 81.44 346 ALA A C 1
ATOM 2662 O O . ALA A 1 346 ? -21.599 7.583 31.598 1.00 81.44 346 ALA A O 1
ATOM 2663 N N . TYR A 1 347 ? -20.304 5.753 31.417 1.00 73.75 347 TYR A N 1
ATOM 2664 C CA . TYR A 1 347 ? -21.368 4.808 31.723 1.00 73.75 347 TYR A CA 1
ATOM 2665 C C . TYR A 1 347 ? -21.781 4.888 33.206 1.00 73.75 347 TYR A C 1
ATOM 2667 O O . TYR A 1 347 ? -20.939 4.682 34.083 1.00 73.75 347 TYR A O 1
ATOM 2675 N N . PRO A 1 348 ? -23.053 5.194 33.518 1.00 64.38 348 PRO A N 1
ATOM 2676 C CA . PRO A 1 348 ? -23.507 5.322 34.895 1.00 64.38 348 PRO A CA 1
ATOM 2677 C C . PRO A 1 348 ? -23.532 3.956 35.594 1.00 64.38 348 PRO A C 1
ATOM 2679 O O . PRO A 1 348 ? -24.187 3.024 35.143 1.00 64.38 348 PRO A O 1
ATOM 2682 N N . HIS A 1 349 ? -22.875 3.844 36.752 1.00 62.53 349 HIS A N 1
ATOM 2683 C CA . HIS A 1 349 ? -22.866 2.632 37.593 1.00 62.53 349 HIS A CA 1
ATOM 2684 C C . HIS A 1 349 ? -24.187 2.379 38.344 1.00 62.53 349 HIS A C 1
ATOM 2686 O O . HIS A 1 349 ? -24.193 1.713 39.385 1.00 62.53 349 HIS A O 1
ATOM 2692 N N . ALA A 1 350 ? -25.306 2.930 37.866 1.00 54.12 350 ALA A N 1
ATOM 2693 C CA . ALA A 1 350 ? -26.607 2.657 38.453 1.00 54.12 350 ALA A CA 1
ATOM 2694 C C . ALA A 1 350 ? -26.934 1.167 38.266 1.00 54.12 350 ALA A C 1
ATOM 2696 O O . ALA A 1 350 ? -26.787 0.603 37.184 1.00 54.12 350 ALA A O 1
ATOM 2697 N N . VAL A 1 351 ? -27.320 0.515 39.361 1.00 46.16 351 VAL A N 1
ATOM 2698 C CA . VAL A 1 351 ? -27.605 -0.922 39.425 1.00 46.16 351 VAL A CA 1
ATOM 2699 C C . VAL A 1 351 ? -28.661 -1.289 38.374 1.00 46.16 351 VAL A C 1
ATOM 2701 O O . VAL A 1 351 ? -29.833 -0.987 38.566 1.00 46.16 351 VAL A O 1
ATOM 2704 N N . GLY A 1 352 ? -28.255 -1.945 37.283 1.00 51.16 352 GLY A N 1
ATOM 2705 C CA . GLY A 1 352 ? -29.178 -2.517 36.294 1.00 51.16 352 GLY A CA 1
ATOM 2706 C C . GLY A 1 352 ? -28.810 -2.278 34.832 1.00 51.16 352 GLY A C 1
ATOM 2707 O O . GLY A 1 352 ? -29.121 -3.133 34.005 1.00 51.16 352 GLY A O 1
ATOM 2708 N N . ASP A 1 353 ? -28.094 -1.200 34.511 1.00 58.56 353 ASP A N 1
ATOM 2709 C CA . ASP A 1 353 ? -27.709 -0.924 33.128 1.00 58.56 353 ASP A CA 1
ATOM 2710 C C . ASP A 1 353 ? -26.484 -1.764 32.766 1.00 58.56 353 ASP A C 1
ATOM 2712 O O . ASP A 1 353 ? -25.371 -1.526 33.227 1.00 58.56 353 ASP A O 1
ATOM 2716 N N . LYS A 1 354 ? -26.681 -2.780 31.933 1.00 72.25 354 LYS A N 1
ATOM 2717 C CA . LYS A 1 354 ? -25.597 -3.569 31.351 1.00 72.25 354 LYS A CA 1
ATOM 2718 C C . LYS A 1 354 ? -25.422 -3.163 29.886 1.00 72.25 354 LYS A C 1
ATOM 2720 O O . LYS A 1 354 ? -26.414 -2.977 29.182 1.00 72.25 354 LYS A O 1
ATOM 2725 N N . LEU A 1 355 ? -24.178 -2.967 29.442 1.00 83.44 355 LEU A N 1
ATOM 2726 C CA . LEU A 1 355 ? -23.903 -2.593 28.055 1.00 83.44 355 LEU A CA 1
ATOM 2727 C C . LEU A 1 355 ? -23.882 -3.867 27.191 1.00 83.44 355 LEU A C 1
ATOM 2729 O O . LEU A 1 355 ? -22.994 -4.698 27.401 1.00 83.44 355 LEU A O 1
ATOM 2733 N N . PRO A 1 356 ? -24.792 -4.021 26.210 1.00 88.12 356 PRO A N 1
ATOM 2734 C CA . PRO A 1 356 ? -24.770 -5.173 25.316 1.00 88.12 356 PRO A CA 1
ATOM 2735 C C . PRO A 1 356 ? -23.465 -5.238 24.515 1.00 88.12 356 PRO A C 1
ATOM 2737 O O . PRO A 1 356 ? -23.011 -4.227 23.959 1.00 88.12 356 PRO A O 1
ATOM 2740 N N . LEU A 1 357 ? -22.883 -6.435 24.421 1.00 88.81 357 LEU A N 1
ATOM 2741 C CA . LEU A 1 357 ? -21.645 -6.696 23.688 1.00 88.81 357 LEU A CA 1
ATOM 2742 C C . LEU A 1 357 ? -21.808 -6.331 22.210 1.00 88.81 357 LEU A C 1
ATOM 2744 O O . LEU A 1 357 ? -20.920 -5.699 21.640 1.00 88.81 357 LEU A O 1
ATOM 2748 N N . SER A 1 358 ? -22.973 -6.608 21.621 1.00 88.75 358 SER A N 1
ATOM 2749 C CA . SER A 1 358 ? -23.295 -6.255 20.232 1.00 88.75 358 SER A CA 1
ATOM 2750 C C . SER A 1 358 ? -23.249 -4.745 19.944 1.00 88.75 358 SER A C 1
ATOM 2752 O O . SER A 1 358 ? -22.860 -4.301 18.855 1.00 88.75 358 SER A O 1
ATOM 2754 N N . ARG A 1 359 ? -23.627 -3.903 20.917 1.00 88.62 359 ARG A N 1
ATOM 2755 C CA . ARG A 1 359 ? -23.512 -2.440 20.802 1.00 88.62 359 ARG A CA 1
ATOM 2756 C C . ARG A 1 359 ? -22.050 -2.021 20.858 1.00 88.62 359 ARG A C 1
ATOM 2758 O O . ARG A 1 359 ? -21.632 -1.217 20.024 1.00 88.62 359 ARG A O 1
ATOM 2765 N N . LEU A 1 360 ? -21.278 -2.579 21.790 1.00 89.31 360 LEU A N 1
ATOM 2766 C CA . LEU A 1 360 ? -19.863 -2.244 21.930 1.00 89.31 360 LEU A CA 1
ATOM 2767 C C . LEU A 1 360 ? -19.042 -2.730 20.728 1.00 89.31 360 LEU A C 1
ATOM 2769 O O . LEU A 1 360 ? -18.214 -1.979 20.224 1.00 89.31 360 LEU A O 1
ATOM 2773 N N . GLN A 1 361 ? -19.338 -3.911 20.183 1.00 90.88 361 GLN A N 1
ATOM 2774 C CA . GLN A 1 361 ? -18.734 -4.414 18.947 1.00 90.88 361 GLN A CA 1
ATOM 2775 C C . GLN A 1 361 ? -18.916 -3.431 17.786 1.00 90.88 361 GLN A C 1
ATOM 2777 O O . GLN A 1 361 ? -17.956 -3.113 17.080 1.00 90.88 361 GLN A O 1
ATOM 2782 N N . ARG A 1 362 ? -20.137 -2.904 17.605 1.00 89.62 362 ARG A N 1
ATOM 2783 C CA . ARG A 1 362 ? -20.423 -1.906 16.563 1.00 89.62 362 ARG A CA 1
ATOM 2784 C C . ARG A 1 362 ? -19.673 -0.595 16.788 1.00 89.62 362 ARG A C 1
ATOM 2786 O O . ARG A 1 362 ? -19.232 -0.004 15.807 1.00 89.62 362 ARG A O 1
ATOM 2793 N N . MET A 1 363 ? -19.531 -0.149 18.038 1.00 90.19 363 MET A N 1
ATOM 2794 C CA . MET A 1 363 ? -18.779 1.065 18.388 1.00 90.19 363 MET A CA 1
ATOM 2795 C C . MET A 1 363 ? -17.268 0.903 18.176 1.00 90.19 363 MET A C 1
ATOM 2797 O O . MET A 1 363 ? -16.623 1.829 17.695 1.00 90.19 363 MET A O 1
ATOM 2801 N N . LEU A 1 364 ? -16.716 -0.267 18.506 1.00 91.44 364 LEU A N 1
ATOM 2802 C CA . LEU A 1 364 ? -15.290 -0.581 18.369 1.00 91.44 364 LEU A CA 1
ATOM 2803 C C . LEU A 1 364 ? -14.892 -0.999 16.942 1.00 91.44 364 LEU A C 1
ATOM 2805 O O . LEU A 1 364 ? -13.707 -1.163 16.656 1.00 91.44 364 LEU A O 1
ATOM 2809 N N . ALA A 1 365 ? -15.864 -1.165 16.039 1.00 90.94 365 ALA A N 1
ATOM 2810 C CA . ALA A 1 365 ? -15.639 -1.665 14.683 1.00 90.94 365 ALA A CA 1
ATOM 2811 C C . ALA A 1 365 ? -14.776 -2.945 14.678 1.00 90.94 365 ALA A C 1
ATOM 2813 O O . ALA A 1 365 ? -13.773 -3.040 13.966 1.00 90.94 365 ALA A O 1
ATOM 2814 N N . CYS A 1 366 ? -15.144 -3.917 15.514 1.00 87.88 366 CYS A N 1
ATOM 2815 C CA . CYS A 1 366 ? -14.517 -5.238 15.531 1.00 87.88 366 CYS A CA 1
ATOM 2816 C C . CYS A 1 366 ? -15.300 -6.210 14.638 1.00 87.88 366 CYS A C 1
ATOM 2818 O O . CYS A 1 366 ? -16.534 -6.206 14.645 1.00 87.88 366 CYS A O 1
ATOM 2820 N N . GLY A 1 367 ? -14.580 -7.041 13.876 1.00 83.88 367 GLY A N 1
ATOM 2821 C CA . GLY A 1 367 ? -15.168 -8.001 12.933 1.00 83.88 367 GLY A CA 1
ATOM 2822 C C . GLY A 1 367 ? -15.949 -9.136 13.603 1.00 83.88 367 GLY A C 1
ATOM 2823 O O . GLY A 1 367 ? -17.040 -9.466 13.145 1.00 83.88 367 GLY A O 1
ATOM 2824 N N . SER A 1 368 ? -15.449 -9.661 14.724 1.00 86.81 368 SER A N 1
ATOM 2825 C CA . SER A 1 368 ? -16.078 -10.740 15.493 1.00 86.81 368 SER A CA 1
ATOM 2826 C C . SER A 1 368 ? -16.309 -10.364 16.948 1.00 86.81 368 SER A C 1
ATOM 2828 O O . SER A 1 368 ? -15.651 -9.483 17.511 1.00 86.81 368 SER A O 1
ATOM 2830 N N . GLU A 1 369 ? -17.219 -11.095 17.588 1.00 86.56 369 GLU A N 1
ATOM 2831 C CA . GLU A 1 369 ? -17.364 -11.032 19.037 1.00 86.56 369 GLU A CA 1
ATOM 2832 C C . GLU A 1 369 ? -16.135 -11.593 19.769 1.00 86.56 369 GLU A C 1
ATOM 2834 O O . GLU A 1 369 ? -15.823 -11.129 20.862 1.00 86.56 369 GLU A O 1
ATOM 2839 N N . GLU A 1 370 ? -15.423 -12.570 19.194 1.00 86.44 370 GLU A N 1
ATOM 2840 C CA . GLU A 1 370 ? -14.195 -13.127 19.782 1.00 86.44 370 GLU A CA 1
ATOM 2841 C C . GLU A 1 370 ? -13.102 -12.060 19.881 1.00 86.44 370 GLU A C 1
ATOM 2843 O O . GLU A 1 370 ? -12.504 -11.881 20.945 1.00 86.44 370 GLU A O 1
ATOM 2848 N N . HIS A 1 371 ? -12.920 -11.265 18.822 1.00 85.94 371 HIS A N 1
ATOM 2849 C CA . HIS A 1 371 ? -12.018 -10.121 18.844 1.00 85.94 371 HIS A CA 1
ATOM 2850 C C . HIS A 1 371 ? -12.424 -9.131 19.945 1.00 85.94 371 HIS A C 1
ATOM 2852 O O . HIS A 1 371 ? -11.582 -8.757 20.758 1.00 85.94 371 HIS A O 1
ATOM 2858 N N . VAL A 1 372 ? -13.705 -8.765 20.069 1.00 89.12 372 VAL A N 1
ATOM 2859 C CA . VAL A 1 372 ? -14.146 -7.873 21.160 1.00 89.12 372 VAL A CA 1
ATOM 2860 C C . VAL A 1 372 ? -13.868 -8.480 22.534 1.00 89.12 372 VAL A C 1
ATOM 2862 O O . VAL A 1 372 ? -13.328 -7.791 23.393 1.00 89.12 372 VAL A O 1
ATOM 2865 N N . ARG A 1 373 ? -14.190 -9.760 22.754 1.00 88.94 373 ARG A N 1
ATOM 2866 C CA . ARG A 1 373 ? -13.942 -10.441 24.034 1.00 88.94 373 ARG A CA 1
ATOM 2867 C C . ARG A 1 373 ? -12.450 -10.458 24.374 1.00 88.94 373 ARG A C 1
ATOM 2869 O O . ARG A 1 373 ? -12.097 -10.142 25.505 1.00 88.94 373 ARG A O 1
ATOM 2876 N N . SER A 1 374 ? -11.584 -10.753 23.402 1.00 88.06 374 SER A N 1
ATOM 2877 C CA . SER A 1 374 ? -10.123 -10.729 23.574 1.00 88.06 374 SER A CA 1
ATOM 2878 C C . SER A 1 374 ? -9.600 -9.326 23.903 1.00 88.06 374 SER A C 1
ATOM 2880 O O . SER A 1 374 ? -8.795 -9.171 24.820 1.00 88.06 374 SER A O 1
ATOM 2882 N N . PHE A 1 375 ? -10.116 -8.297 23.224 1.00 88.12 375 PHE A N 1
ATOM 2883 C CA . PHE A 1 375 ? -9.755 -6.898 23.441 1.00 88.12 375 PHE A CA 1
ATOM 2884 C C . PHE A 1 375 ? -10.181 -6.414 24.832 1.00 88.12 375 PHE A C 1
ATOM 2886 O O . PHE A 1 375 ? -9.383 -5.839 25.568 1.00 88.12 375 PHE A O 1
ATOM 2893 N N . LEU A 1 376 ? -11.419 -6.706 25.238 1.00 88.25 376 LEU A N 1
ATOM 2894 C CA . LEU A 1 376 ? -11.920 -6.395 26.576 1.00 88.25 376 LEU A CA 1
ATOM 2895 C C . LEU A 1 376 ? -11.132 -7.135 27.659 1.00 88.25 376 LEU A C 1
ATOM 2897 O O . LEU A 1 376 ? -10.705 -6.501 28.620 1.00 88.25 376 LEU A O 1
ATOM 2901 N N . ALA A 1 377 ? -10.879 -8.433 27.480 1.00 86.94 377 ALA A N 1
ATOM 2902 C CA . ALA A 1 377 ? -10.121 -9.241 28.430 1.00 86.94 377 ALA A CA 1
ATOM 2903 C C . ALA A 1 377 ? -8.681 -8.734 28.603 1.00 86.94 377 ALA A C 1
ATOM 2905 O O . ALA A 1 377 ? -8.207 -8.628 29.733 1.00 86.94 377 ALA A O 1
ATOM 2906 N N . PHE A 1 378 ? -8.008 -8.355 27.509 1.00 86.00 378 PHE A N 1
ATOM 2907 C CA . PHE A 1 378 ? -6.669 -7.756 27.548 1.00 86.00 378 PHE A CA 1
ATOM 2908 C C . PHE A 1 378 ? -6.642 -6.457 28.365 1.00 86.00 378 PHE A C 1
ATOM 2910 O O . PHE A 1 378 ? -5.692 -6.193 29.096 1.00 86.00 378 PHE A O 1
ATOM 2917 N N . HIS A 1 379 ? -7.717 -5.675 28.286 1.00 83.69 379 HIS A N 1
ATOM 2918 C CA . HIS A 1 379 ? -7.892 -4.440 29.043 1.00 83.69 379 HIS A CA 1
ATOM 2919 C C . HIS A 1 379 ? -8.580 -4.634 30.412 1.00 83.69 379 HIS A C 1
ATOM 2921 O O . HIS A 1 379 ? -8.965 -3.660 31.066 1.00 83.69 379 HIS A O 1
ATOM 2927 N N . GLY A 1 380 ? -8.731 -5.885 30.864 1.00 80.25 380 GLY A N 1
ATOM 2928 C CA . GLY A 1 380 ? -9.260 -6.237 32.181 1.00 80.25 380 GLY A CA 1
ATOM 2929 C C . GLY A 1 380 ? -10.772 -6.043 32.347 1.00 80.25 380 GLY A C 1
ATOM 2930 O O . GLY A 1 380 ? -11.256 -5.937 33.468 1.00 80.25 380 GLY A O 1
ATOM 2931 N N . ILE A 1 381 ? -11.537 -5.974 31.260 1.00 84.56 381 ILE A N 1
ATOM 2932 C CA . ILE A 1 381 ? -12.997 -5.847 31.299 1.00 84.56 381 ILE A CA 1
ATOM 2933 C C . ILE A 1 381 ? -13.626 -7.224 31.111 1.00 84.56 381 ILE A C 1
ATOM 2935 O O . ILE A 1 381 ? -13.344 -7.932 30.145 1.00 84.56 381 ILE A O 1
ATOM 2939 N N . SER A 1 382 ? -14.504 -7.593 32.042 1.00 83.19 382 SER A N 1
ATOM 2940 C CA . SER A 1 382 ? -15.187 -8.885 32.020 1.00 83.19 382 SER A CA 1
ATOM 2941 C C . SER A 1 382 ? -16.488 -8.819 31.224 1.00 83.19 382 SER A C 1
ATOM 2943 O O . SER A 1 382 ? -17.220 -7.827 31.263 1.00 83.19 382 SER A O 1
ATOM 2945 N N . VAL A 1 383 ? -16.798 -9.910 30.530 1.00 87.56 383 VAL A N 1
ATOM 2946 C CA . VAL A 1 383 ? -18.048 -10.095 29.787 1.00 87.56 383 VAL A CA 1
ATOM 2947 C C . VAL A 1 383 ? -18.824 -11.233 30.443 1.00 87.56 383 VAL A C 1
ATOM 2949 O O . VAL A 1 383 ? -18.263 -12.294 30.700 1.00 87.56 383 VAL A O 1
ATOM 2952 N N . GLN A 1 384 ? -20.100 -11.004 30.746 1.00 85.50 384 GLN A N 1
ATOM 2953 C CA . GLN A 1 384 ? -21.010 -12.010 31.288 1.00 85.50 384 GLN A CA 1
ATOM 2954 C C . GLN A 1 384 ? -21.972 -12.463 30.195 1.00 85.50 384 GLN A C 1
ATOM 2956 O O . GLN A 1 384 ? -22.715 -11.645 29.658 1.00 85.50 384 GLN A O 1
ATOM 2961 N N . ASP A 1 385 ? -22.012 -13.759 29.906 1.00 85.00 385 ASP A N 1
ATOM 2962 C CA . ASP A 1 385 ? -22.964 -14.292 28.936 1.00 85.00 385 ASP A CA 1
ATOM 2963 C C . ASP A 1 385 ? -24.390 -14.247 29.498 1.00 85.00 385 ASP A C 1
ATOM 2965 O O . ASP A 1 385 ? -24.673 -14.735 30.597 1.00 85.00 385 ASP A O 1
ATOM 2969 N N . GLY A 1 386 ? -25.271 -13.574 28.759 1.00 79.00 386 GLY A N 1
ATOM 2970 C CA . GLY A 1 386 ? -26.695 -13.475 29.048 1.00 79.00 386 GLY A CA 1
ATOM 2971 C C . GLY A 1 386 ? -27.516 -14.422 28.167 1.00 79.00 386 GLY A C 1
ATOM 2972 O O . GLY A 1 386 ? -26.986 -14.980 27.211 1.00 79.00 386 GLY A O 1
ATOM 2973 N N . PRO A 1 387 ? -28.814 -14.601 28.471 1.00 71.50 387 PRO A N 1
ATOM 2974 C CA . PRO A 1 387 ? -29.708 -15.437 27.669 1.00 71.50 387 PRO A CA 1
ATOM 2975 C C . PRO A 1 387 ? -29.945 -14.897 26.246 1.00 71.50 387 PRO A C 1
ATOM 2977 O O . PRO A 1 387 ? -30.144 -15.707 25.347 1.00 71.50 387 PRO A O 1
ATOM 2980 N N . ASP A 1 388 ? -29.883 -13.572 26.045 1.00 76.31 388 ASP A N 1
ATOM 2981 C CA . ASP A 1 388 ? -30.107 -12.928 24.737 1.00 76.31 388 ASP A CA 1
ATOM 2982 C C . ASP A 1 388 ? -28.830 -12.308 24.139 1.00 76.31 388 ASP A C 1
ATOM 2984 O O . ASP A 1 388 ? -28.498 -12.565 22.987 1.00 76.31 388 ASP A O 1
ATOM 2988 N N . ASP A 1 389 ? -28.099 -11.495 24.912 1.00 80.12 389 ASP A N 1
ATOM 2989 C CA . ASP A 1 389 ? -26.825 -10.884 24.502 1.00 80.12 389 ASP A CA 1
ATOM 2990 C C . ASP A 1 389 ? -25.840 -10.907 25.675 1.00 80.12 389 ASP A C 1
ATOM 2992 O O . ASP A 1 389 ? -26.232 -10.710 26.837 1.00 80.12 389 ASP A O 1
ATOM 2996 N N . SER A 1 390 ? -24.562 -11.126 25.370 1.00 86.12 390 SER A N 1
ATOM 2997 C CA . SER A 1 390 ? -23.484 -11.002 26.343 1.00 86.12 390 SER A CA 1
ATOM 2998 C C . SER A 1 390 ? -23.414 -9.553 26.832 1.00 86.12 390 SER A C 1
ATOM 3000 O O . SER A 1 390 ? -23.576 -8.592 26.084 1.00 86.12 390 SER A O 1
ATOM 3002 N N . GLN A 1 391 ? -23.179 -9.383 28.122 1.00 86.50 391 GLN A N 1
ATOM 3003 C CA . GLN A 1 391 ? -23.227 -8.100 28.802 1.00 86.50 391 GLN A CA 1
ATOM 3004 C C . GLN A 1 391 ? -21.834 -7.712 29.286 1.00 86.50 391 GLN A C 1
ATOM 3006 O O . GLN A 1 391 ? -21.156 -8.495 29.951 1.00 86.50 391 GLN A O 1
ATOM 3011 N N . VAL A 1 392 ? -21.407 -6.492 28.975 1.00 85.62 392 VAL A N 1
ATOM 3012 C CA . VAL A 1 392 ? -20.107 -5.958 29.389 1.00 85.62 392 VAL A CA 1
ATOM 3013 C C . VAL A 1 392 ? -20.217 -5.399 30.805 1.00 85.62 392 VAL A C 1
ATOM 3015 O O . VAL A 1 392 ? -21.090 -4.577 31.093 1.00 85.62 392 VAL A O 1
ATOM 3018 N N . LEU A 1 393 ? -19.326 -5.843 31.693 1.00 79.62 393 LEU A N 1
ATOM 3019 C CA . LEU A 1 393 ? -19.272 -5.409 33.085 1.00 79.62 393 LEU A CA 1
ATOM 3020 C C . LEU A 1 393 ? -18.093 -4.457 33.281 1.00 79.62 393 LEU A C 1
ATOM 3022 O O . LEU A 1 393 ? -16.935 -4.875 33.317 1.00 79.62 393 LEU A O 1
ATOM 3026 N N . PHE A 1 394 ? -18.396 -3.168 33.427 1.00 77.69 394 PHE A N 1
ATOM 3027 C CA . PHE A 1 394 ? -17.393 -2.183 33.820 1.00 77.69 394 PHE A CA 1
ATOM 3028 C C . PHE A 1 394 ? -17.146 -2.258 35.334 1.00 77.69 394 PHE A C 1
ATOM 3030 O O . PHE A 1 394 ? -18.117 -2.305 36.100 1.00 77.69 394 PHE A O 1
ATOM 3037 N N . PRO A 1 395 ? -15.879 -2.242 35.791 1.00 71.12 395 PRO A N 1
ATOM 3038 C CA . PRO A 1 395 ? -15.577 -2.209 37.215 1.00 71.12 395 PRO A CA 1
ATOM 3039 C C . PRO A 1 395 ? -16.129 -0.922 37.841 1.00 71.12 395 PRO A C 1
ATOM 3041 O O . PRO A 1 395 ? -16.171 0.142 37.205 1.00 71.12 395 PRO A O 1
ATOM 3044 N N . LYS A 1 396 ? -16.588 -1.017 39.093 1.00 67.50 396 LYS A N 1
ATOM 3045 C CA . LYS A 1 396 ? -17.092 0.148 39.826 1.00 67.50 396 LYS A CA 1
ATOM 3046 C C . LYS A 1 396 ? -15.943 1.103 40.124 1.00 67.50 396 LYS A C 1
ATOM 3048 O O . LYS A 1 396 ? -14.847 0.694 40.498 1.00 67.50 396 LYS A O 1
ATOM 3053 N N . ARG A 1 397 ? -16.201 2.400 39.966 1.00 61.34 397 ARG A N 1
ATOM 3054 C CA . ARG A 1 397 ? -15.242 3.430 40.373 1.00 61.34 397 ARG A CA 1
ATOM 3055 C C . ARG A 1 397 ? -15.012 3.303 41.888 1.00 61.34 397 ARG A C 1
ATOM 3057 O O . ARG A 1 397 ? -15.969 3.072 42.621 1.00 61.34 397 ARG A O 1
ATOM 3064 N N . ASP A 1 398 ? -13.756 3.393 42.321 1.00 62.91 398 ASP A N 1
ATOM 3065 C CA . ASP A 1 398 ? -13.333 3.350 43.735 1.00 62.91 398 ASP A CA 1
ATOM 3066 C C . ASP A 1 398 ? -13.385 1.971 44.433 1.00 62.91 398 ASP A C 1
ATOM 3068 O O . ASP A 1 398 ? -13.254 1.885 45.655 1.00 62.91 398 ASP A O 1
ATOM 3072 N N . THR A 1 399 ? -13.529 0.873 43.682 1.00 63.88 399 THR A N 1
ATOM 3073 C CA . THR A 1 399 ? -13.302 -0.491 44.204 1.00 63.88 399 THR A CA 1
ATOM 3074 C C . THR A 1 399 ? -11.867 -0.964 43.948 1.00 63.88 399 THR A C 1
ATOM 3076 O O . THR A 1 399 ? -11.299 -0.581 42.926 1.00 63.88 399 THR A O 1
ATOM 3079 N N . PRO A 1 400 ? -11.293 -1.853 44.785 1.00 61.09 400 PRO A N 1
ATOM 3080 C CA . PRO A 1 400 ? -9.979 -2.459 44.520 1.00 61.09 400 PRO A CA 1
ATOM 3081 C C . PRO A 1 400 ? -9.944 -3.237 43.192 1.00 61.09 400 PRO A C 1
ATOM 3083 O O . PRO A 1 400 ? -8.896 -3.374 42.579 1.00 61.09 400 PRO A O 1
ATOM 3086 N N . GLU A 1 401 ? -11.107 -3.673 42.698 1.00 59.53 401 GLU A N 1
ATOM 3087 C CA . GLU A 1 401 ? -11.309 -4.278 41.372 1.00 59.53 401 GLU A CA 1
ATOM 3088 C C . GLU A 1 401 ? -11.086 -3.299 40.205 1.00 59.53 401 GLU A C 1
ATOM 3090 O O . GLU A 1 401 ? -11.091 -3.716 39.056 1.00 59.53 401 GLU A O 1
ATOM 3095 N N . ALA A 1 402 ? -10.940 -1.997 40.467 1.00 58.03 402 ALA A N 1
ATOM 3096 C CA . ALA A 1 402 ? -10.630 -0.986 39.460 1.00 58.03 402 ALA A CA 1
ATOM 3097 C C . ALA A 1 402 ? -9.146 -0.582 39.465 1.00 58.03 402 ALA A C 1
ATOM 3099 O O . ALA A 1 402 ? -8.697 0.040 38.502 1.00 58.03 402 ALA A O 1
ATOM 3100 N N . GLU A 1 403 ? -8.376 -0.929 40.504 1.00 56.00 403 GLU A N 1
ATOM 3101 C CA . GLU A 1 403 ? -6.949 -0.600 40.591 1.00 56.00 403 GLU A CA 1
ATOM 3102 C C . GLU A 1 403 ? -6.174 -1.315 39.471 1.00 56.00 403 GLU A C 1
ATOM 3104 O O . GLU A 1 403 ? -6.161 -2.539 39.386 1.00 56.00 403 GLU A O 1
ATOM 3109 N N . GLY A 1 404 ? -5.552 -0.541 38.573 1.00 58.75 404 GLY A N 1
ATOM 3110 C CA . GLY A 1 404 ? -4.849 -1.074 37.397 1.00 58.75 404 GLY A CA 1
ATOM 3111 C C . GLY A 1 404 ? -5.715 -1.261 36.143 1.00 58.75 404 GLY A C 1
ATOM 3112 O O . GLY A 1 404 ? -5.211 -1.756 35.139 1.00 58.75 404 GLY A O 1
ATOM 3113 N N . HIS A 1 405 ? -6.987 -0.843 36.162 1.00 65.62 405 HIS A N 1
ATOM 3114 C CA . HIS A 1 405 ? -7.868 -0.849 34.987 1.00 65.62 405 HIS A CA 1
ATOM 3115 C C . HIS A 1 405 ? -7.939 0.524 34.299 1.00 65.62 405 HIS A C 1
ATOM 3117 O O . HIS A 1 405 ? -7.786 1.564 34.947 1.00 65.62 405 HIS A O 1
ATOM 3123 N N . LEU A 1 406 ? -8.303 0.533 33.006 1.00 66.69 406 LEU A N 1
ATOM 3124 C CA . LEU A 1 406 ? -8.541 1.736 32.177 1.00 66.69 406 LEU A CA 1
ATOM 3125 C C . LEU A 1 406 ? -9.392 2.818 32.860 1.00 66.69 406 LEU A C 1
ATOM 3127 O O . LEU A 1 406 ? -9.232 4.005 32.592 1.00 66.69 406 LEU A O 1
ATOM 3131 N N . CYS A 1 407 ? -10.304 2.418 33.749 1.00 60.69 407 CYS A N 1
ATOM 3132 C CA . CYS A 1 407 ? -11.180 3.324 34.488 1.00 60.69 407 CYS A CA 1
ATOM 3133 C C . CYS A 1 407 ? -10.433 4.259 35.461 1.00 60.69 407 CYS A C 1
ATOM 3135 O O . CYS A 1 407 ? -10.997 5.280 35.860 1.00 60.69 407 CYS A O 1
ATOM 3137 N N . THR A 1 408 ? -9.201 3.918 35.858 1.00 61.75 408 THR A N 1
ATOM 3138 C CA . THR A 1 408 ? -8.400 4.678 36.839 1.00 61.75 408 THR A CA 1
ATOM 3139 C C . THR A 1 408 ? -7.397 5.636 36.210 1.00 61.75 408 THR A C 1
ATOM 3141 O O . THR A 1 408 ? -6.989 6.598 36.863 1.00 61.75 408 THR A O 1
ATOM 3144 N N . GLU A 1 409 ? -7.047 5.447 34.937 1.00 68.94 409 GLU A N 1
ATOM 3145 C CA . GLU A 1 409 ? -6.134 6.346 34.233 1.00 68.94 409 GLU A CA 1
ATOM 3146 C C . GLU A 1 409 ? -6.771 7.731 34.054 1.00 68.94 409 GLU A C 1
ATOM 3148 O O . GLU A 1 409 ? -7.890 7.875 33.550 1.00 68.94 409 GLU A O 1
ATOM 3153 N N . ALA A 1 410 ? -6.075 8.776 34.511 1.00 71.88 410 ALA A N 1
ATOM 3154 C CA . ALA A 1 410 ? -6.568 10.152 34.448 1.00 71.88 410 ALA A CA 1
ATOM 3155 C C . ALA A 1 410 ? -6.478 10.742 33.034 1.00 71.88 410 ALA A C 1
ATOM 3157 O O . ALA A 1 410 ? -7.339 11.535 32.646 1.00 71.88 410 ALA A O 1
ATOM 3158 N N . GLU A 1 411 ? -5.453 10.344 32.283 1.00 84.00 411 GLU A N 1
ATOM 3159 C CA . GLU A 1 411 ? -5.163 10.842 30.945 1.00 84.00 411 GLU A CA 1
ATOM 3160 C C . GLU A 1 411 ? -5.723 9.910 29.871 1.00 84.00 411 GLU A C 1
ATOM 3162 O O . GLU A 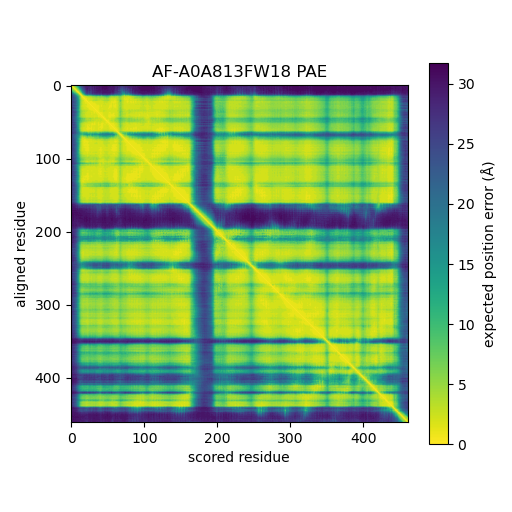1 411 ? -5.959 8.723 30.095 1.00 84.00 411 GLU A O 1
ATOM 3167 N N . LEU A 1 412 ? -5.968 10.478 28.692 1.00 85.69 412 LEU A N 1
ATOM 3168 C CA . LEU A 1 412 ? -6.411 9.713 27.539 1.00 85.69 412 LEU A CA 1
ATOM 3169 C C . LEU A 1 412 ? -5.239 8.866 27.007 1.00 85.69 412 LEU A C 1
ATOM 3171 O O . LEU A 1 412 ? -4.179 9.443 26.756 1.00 85.69 412 LEU A O 1
ATOM 3175 N N . PRO A 1 413 ? -5.434 7.564 26.729 1.00 87.31 413 PRO A N 1
ATOM 3176 C CA . PRO A 1 413 ? -4.370 6.710 26.210 1.00 87.31 413 PRO A CA 1
ATOM 3177 C C . PRO A 1 413 ? -3.729 7.271 24.934 1.00 87.31 413 PRO A C 1
ATOM 3179 O O . PRO A 1 413 ? -4.418 7.672 23.985 1.00 87.31 413 PRO A O 1
ATOM 3182 N N . ASP A 1 414 ? -2.400 7.299 24.888 1.00 86.00 414 ASP A N 1
ATOM 3183 C CA . ASP A 1 414 ? -1.610 7.756 23.740 1.00 86.00 414 ASP A CA 1
ATOM 3184 C C . ASP A 1 414 ? -1.131 6.595 22.853 1.00 86.00 414 ASP A C 1
ATOM 3186 O O . ASP A 1 414 ? -0.834 6.805 21.674 1.00 86.00 414 ASP A O 1
ATOM 3190 N N . ARG A 1 415 ? -1.114 5.372 23.395 1.00 85.38 415 ARG A N 1
ATOM 3191 C CA . ARG A 1 415 ? -0.712 4.130 22.727 1.00 85.38 415 ARG A CA 1
ATOM 3192 C C . ARG A 1 415 ? -1.629 2.973 23.111 1.00 85.38 415 ARG A C 1
ATOM 3194 O O . ARG A 1 415 ? -2.305 3.012 24.133 1.00 85.38 415 ARG A O 1
ATOM 3201 N N . CYS A 1 416 ? -1.656 1.950 22.264 1.00 85.44 416 CYS A N 1
ATOM 3202 C CA . CYS A 1 416 ? -2.352 0.698 22.525 1.00 85.44 416 CYS A CA 1
ATOM 3203 C C . CYS A 1 416 ? -1.360 -0.451 22.336 1.00 85.44 416 CYS A C 1
ATOM 3205 O O . CYS A 1 416 ? -0.818 -0.616 21.245 1.00 85.44 416 CYS A O 1
ATOM 3207 N N . ASP A 1 417 ? -1.135 -1.222 23.400 1.00 83.00 417 ASP A N 1
ATOM 3208 C CA . ASP A 1 417 ? -0.242 -2.389 23.397 1.00 83.00 417 ASP A CA 1
ATOM 3209 C C . ASP A 1 417 ? -0.983 -3.695 23.080 1.00 83.00 417 ASP A C 1
ATOM 3211 O O . ASP A 1 417 ? -0.415 -4.784 23.214 1.00 83.00 417 ASP A O 1
ATOM 3215 N N . PHE A 1 418 ? -2.256 -3.604 22.673 1.00 82.81 418 PHE A N 1
ATOM 3216 C CA . PHE A 1 418 ? -3.003 -4.768 22.219 1.00 82.81 418 PHE A CA 1
ATOM 3217 C C . PHE A 1 418 ? -2.218 -5.433 21.079 1.00 82.81 418 PHE A C 1
ATOM 3219 O O . PHE A 1 418 ? -1.803 -4.738 20.144 1.00 82.81 418 PHE A O 1
ATOM 3226 N N . PRO A 1 419 ? -1.941 -6.750 21.156 1.00 72.81 419 PRO A N 1
ATOM 3227 C CA . PRO A 1 419 ? -1.104 -7.408 20.172 1.00 72.81 419 PRO A CA 1
ATOM 3228 C C . PRO A 1 419 ? -1.668 -7.182 18.776 1.00 72.81 419 PRO A C 1
ATOM 3230 O O . PRO A 1 419 ? -2.817 -7.531 18.515 1.00 72.81 419 PRO A O 1
ATOM 3233 N N . ALA A 1 420 ? -0.842 -6.640 17.879 1.00 63.19 420 ALA A N 1
ATOM 3234 C CA . ALA A 1 420 ? -1.202 -6.493 16.477 1.00 63.19 420 ALA A CA 1
ATOM 3235 C C . ALA A 1 420 ? -1.557 -7.877 15.903 1.00 63.19 420 ALA A C 1
ATOM 3237 O O . ALA A 1 420 ? -0.681 -8.709 15.638 1.00 63.19 420 ALA A O 1
ATOM 3238 N N . GLY A 1 421 ? -2.857 -8.136 15.795 1.00 62.78 421 GLY A N 1
ATOM 3239 C CA . GLY A 1 421 ? -3.446 -9.349 15.252 1.00 62.78 421 GLY A CA 1
ATOM 3240 C C . GLY A 1 421 ? -3.992 -9.104 13.853 1.00 62.78 421 GLY A C 1
ATOM 3241 O O . GLY A 1 421 ? -4.079 -7.968 13.385 1.00 62.78 421 GLY A O 1
ATOM 3242 N N . ALA A 1 422 ? -4.369 -10.180 13.165 1.00 61.25 422 ALA A N 1
ATOM 3243 C CA . ALA A 1 422 ? -5.152 -10.051 11.945 1.00 61.25 422 ALA A CA 1
ATOM 3244 C C . ALA A 1 422 ? -6.506 -9.411 12.293 1.00 61.25 422 ALA A C 1
ATOM 3246 O O . ALA A 1 422 ? -7.400 -10.095 12.781 1.00 61.25 422 ALA A O 1
ATOM 3247 N N . ASP A 1 423 ? -6.641 -8.102 12.070 1.00 79.12 423 ASP A N 1
ATOM 3248 C CA . ASP A 1 423 ? -7.925 -7.414 12.161 1.00 79.12 423 ASP A CA 1
ATOM 3249 C C . ASP A 1 423 ? -8.898 -8.093 11.190 1.00 79.12 423 ASP A C 1
ATOM 3251 O O . ASP A 1 423 ? -8.778 -7.961 9.970 1.00 79.12 423 ASP A O 1
ATOM 3255 N N . GLU A 1 424 ? -9.830 -8.872 11.735 1.00 83.38 424 GLU A N 1
ATOM 3256 C CA . GLU A 1 424 ? -10.781 -9.662 10.956 1.00 83.38 424 GLU A CA 1
ATOM 3257 C C . GLU A 1 424 ? -11.641 -8.801 10.030 1.00 83.38 424 GLU A C 1
ATOM 3259 O O . GLU A 1 424 ? -12.014 -9.245 8.946 1.00 83.38 424 GLU A O 1
ATOM 3264 N N . LEU A 1 425 ? -11.915 -7.549 10.416 1.00 85.81 425 LEU A N 1
ATOM 3265 C CA . LEU A 1 425 ? -12.644 -6.610 9.571 1.00 85.81 425 LEU A CA 1
ATOM 3266 C C . LEU A 1 425 ? -11.819 -6.230 8.341 1.00 85.81 425 LEU A C 1
ATOM 3268 O O . LEU A 1 425 ? -12.361 -6.069 7.252 1.00 85.81 425 LEU A O 1
ATOM 3272 N N . LEU A 1 426 ? -10.505 -6.090 8.497 1.00 87.06 426 LEU A N 1
ATOM 3273 C CA . LEU A 1 426 ? -9.610 -5.821 7.379 1.00 87.06 426 LEU A CA 1
ATOM 3274 C C . LEU A 1 426 ? -9.387 -7.080 6.527 1.00 87.06 426 LEU A C 1
ATOM 3276 O O . LEU A 1 426 ? -9.297 -6.988 5.305 1.00 87.06 426 LEU A O 1
ATOM 3280 N N . ALA A 1 427 ? -9.351 -8.256 7.160 1.00 87.38 427 ALA A N 1
ATOM 3281 C CA . ALA A 1 427 ? -9.238 -9.535 6.470 1.00 87.38 427 ALA A CA 1
ATOM 3282 C C . ALA A 1 427 ? -10.461 -9.844 5.598 1.00 87.38 427 ALA A C 1
ATOM 3284 O O . ALA A 1 427 ? -10.279 -10.258 4.455 1.00 87.38 427 ALA A O 1
ATOM 3285 N N . SER A 1 428 ? -11.676 -9.580 6.082 1.00 88.12 428 SER A N 1
ATOM 3286 C CA . SER A 1 428 ? -12.902 -9.804 5.307 1.00 88.12 428 SER A CA 1
ATOM 3287 C C . SER A 1 428 ? -13.009 -8.886 4.087 1.00 88.12 428 SER A C 1
ATOM 3289 O O . SER A 1 428 ? -13.569 -9.281 3.071 1.00 88.12 428 SER A O 1
ATOM 3291 N N . LYS A 1 429 ? -12.409 -7.687 4.131 1.00 88.06 429 LYS A N 1
ATOM 3292 C CA . LYS A 1 429 ? -12.374 -6.750 2.991 1.00 88.06 429 LYS A CA 1
ATOM 3293 C C . LYS A 1 429 ? -11.508 -7.219 1.820 1.00 88.06 429 LYS A C 1
ATOM 3295 O O . LYS A 1 429 ? -11.689 -6.715 0.717 1.00 88.06 429 LYS A O 1
ATOM 3300 N N . VAL A 1 430 ? -10.555 -8.122 2.051 1.00 88.19 430 VAL A N 1
ATOM 3301 C CA . VAL A 1 430 ? -9.679 -8.674 0.999 1.00 88.19 430 VAL A CA 1
ATOM 3302 C C . VAL A 1 430 ? -9.969 -10.146 0.708 1.00 88.19 430 VAL A C 1
ATOM 3304 O O . VAL A 1 430 ? -9.399 -10.729 -0.213 1.00 88.19 430 VAL A O 1
ATOM 3307 N N . GLU A 1 431 ? -10.849 -10.772 1.486 1.00 86.38 431 GLU A N 1
ATOM 3308 C CA . GLU A 1 431 ? -11.226 -12.163 1.289 1.00 86.38 431 GLU A CA 1
ATOM 3309 C C . GLU A 1 431 ? -11.911 -12.346 -0.071 1.00 86.38 431 GLU A C 1
ATOM 3311 O O . GLU A 1 431 ? -12.846 -11.635 -0.427 1.00 86.38 431 GLU A O 1
ATOM 3316 N N . GLY A 1 432 ? -11.406 -13.290 -0.867 1.00 82.94 432 GLY A N 1
ATOM 3317 C CA . GLY A 1 432 ? -11.919 -13.569 -2.210 1.00 82.94 432 GLY A CA 1
ATOM 3318 C C . GLY A 1 432 ? -11.452 -12.608 -3.310 1.00 82.94 432 GLY A C 1
ATOM 3319 O O . GLY A 1 432 ? -11.654 -12.924 -4.483 1.00 82.94 432 GLY A O 1
ATOM 3320 N N . LEU A 1 433 ? -10.784 -11.497 -2.978 1.00 85.88 433 LEU A N 1
ATOM 3321 C CA . LEU A 1 433 ? -10.196 -10.594 -3.969 1.00 85.88 433 LEU A CA 1
ATOM 3322 C C . LEU A 1 433 ? -8.823 -11.085 -4.431 1.00 85.88 433 LEU A C 1
ATOM 3324 O O . LEU A 1 433 ? -8.046 -11.663 -3.668 1.00 85.88 433 LEU A O 1
ATOM 3328 N N . LEU A 1 434 ? -8.507 -10.810 -5.694 1.00 89.19 434 LEU A N 1
ATOM 3329 C CA . LEU A 1 434 ? -7.148 -10.935 -6.196 1.00 89.19 434 LEU A CA 1
ATOM 3330 C C . LEU A 1 434 ? -6.289 -9.783 -5.690 1.00 89.19 434 LEU A C 1
ATOM 3332 O O . LEU A 1 434 ? -6.710 -8.627 -5.697 1.00 89.19 434 LEU A O 1
ATOM 3336 N N . ARG A 1 435 ? -5.050 -10.078 -5.292 1.00 92.81 435 ARG A N 1
ATOM 3337 C CA . ARG A 1 435 ? -4.125 -9.038 -4.831 1.00 92.81 435 ARG A CA 1
ATOM 3338 C C . ARG A 1 435 ? -3.768 -8.079 -5.958 1.00 92.81 435 ARG A C 1
ATOM 3340 O O . ARG A 1 435 ? -3.632 -6.885 -5.704 1.00 92.81 435 ARG A O 1
ATOM 3347 N N . VAL A 1 436 ? -3.645 -8.589 -7.186 1.00 92.00 436 VAL A N 1
ATOM 3348 C CA . VAL A 1 436 ? -3.457 -7.748 -8.374 1.00 92.00 436 VAL A CA 1
ATOM 3349 C C . VAL A 1 436 ? -4.606 -6.760 -8.561 1.00 92.00 436 VAL A C 1
ATOM 3351 O O . VAL A 1 436 ? -4.337 -5.582 -8.785 1.00 92.00 436 VAL A O 1
ATOM 3354 N N . ASP A 1 437 ? -5.854 -7.187 -8.352 1.00 89.75 437 ASP A N 1
ATOM 3355 C CA . ASP A 1 437 ? -7.018 -6.303 -8.445 1.00 89.75 437 ASP A CA 1
ATOM 3356 C C . ASP A 1 437 ? -6.966 -5.245 -7.342 1.00 89.75 437 ASP A C 1
ATOM 3358 O O . ASP A 1 437 ? -7.130 -4.072 -7.624 1.00 89.75 437 ASP A O 1
ATOM 3362 N N . VAL A 1 438 ? -6.592 -5.593 -6.108 1.00 91.44 438 VAL A N 1
ATOM 3363 C CA . VAL A 1 438 ? -6.426 -4.596 -5.029 1.00 91.44 438 VAL A CA 1
ATOM 3364 C C . VAL A 1 438 ? -5.374 -3.524 -5.366 1.00 91.44 438 VAL A C 1
ATOM 3366 O O . VAL A 1 438 ? -5.503 -2.372 -4.953 1.00 91.44 438 VAL A O 1
ATOM 3369 N N . VAL A 1 439 ? -4.307 -3.880 -6.088 1.00 93.00 439 VAL A N 1
ATOM 3370 C CA . VAL A 1 439 ? -3.218 -2.945 -6.426 1.00 93.00 439 VAL A CA 1
ATOM 3371 C C . VAL A 1 439 ? -3.498 -2.150 -7.711 1.00 93.00 439 VAL A C 1
ATOM 3373 O O . VAL A 1 439 ? -3.056 -1.000 -7.821 1.00 93.00 439 VAL A O 1
ATOM 3376 N N . LEU A 1 440 ? -4.202 -2.739 -8.681 1.00 87.38 440 LEU A N 1
ATOM 3377 C CA . LEU A 1 440 ? -4.506 -2.122 -9.976 1.00 87.38 440 LEU A CA 1
ATOM 3378 C C . LEU A 1 440 ? -5.873 -1.435 -10.030 1.00 87.38 440 LEU A C 1
ATOM 3380 O O . LEU A 1 440 ? -6.026 -0.493 -10.809 1.00 87.38 440 LEU A O 1
ATOM 3384 N N . ASP A 1 441 ? -6.850 -1.876 -9.238 1.00 73.75 441 ASP A N 1
ATOM 3385 C CA . ASP A 1 441 ? -8.208 -1.341 -9.252 1.00 73.75 441 ASP A CA 1
ATOM 3386 C C . ASP A 1 441 ? -8.239 0.059 -8.640 1.00 73.75 441 ASP A C 1
ATOM 3388 O O . ASP A 1 441 ? -8.337 0.271 -7.433 1.00 73.75 441 ASP A O 1
ATOM 3392 N N . ALA A 1 442 ? -8.132 1.045 -9.521 1.00 54.22 442 ALA A N 1
ATOM 3393 C CA . ALA A 1 442 ? -8.447 2.429 -9.221 1.00 54.22 442 ALA A CA 1
ATOM 3394 C C . ALA A 1 442 ? -9.927 2.768 -9.488 1.00 54.22 442 ALA A C 1
ATOM 3396 O O . ALA A 1 442 ? -10.353 3.879 -9.173 1.00 54.22 442 ALA A O 1
ATOM 3397 N N . ALA A 1 443 ? -10.698 1.863 -10.107 1.00 39.62 443 ALA A N 1
ATOM 3398 C CA . ALA A 1 443 ? -12.025 2.141 -10.653 1.00 39.62 443 ALA A CA 1
ATOM 3399 C C . ALA A 1 443 ? -13.154 1.889 -9.645 1.00 39.62 443 ALA A C 1
ATOM 3401 O O . ALA A 1 443 ? -14.089 2.691 -9.611 1.00 39.62 443 ALA A O 1
ATOM 3402 N N . GLY A 1 444 ? -13.041 0.877 -8.775 1.00 49.91 444 GLY A N 1
ATOM 3403 C CA . GLY A 1 444 ? -14.010 0.636 -7.695 1.00 49.91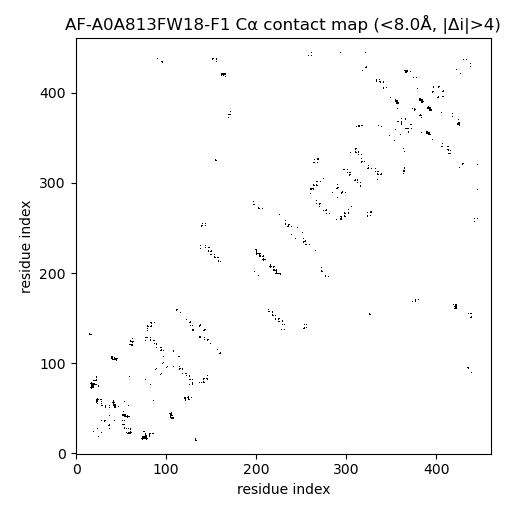 444 GLY A CA 1
ATOM 3404 C C . GLY A 1 444 ? -14.180 1.827 -6.736 1.00 49.91 444 GLY A C 1
ATOM 3405 O O . GLY A 1 444 ? -15.249 2.028 -6.166 1.00 49.91 444 GLY A O 1
ATOM 3406 N N . ASP A 1 445 ? -13.152 2.675 -6.625 1.00 45.94 445 ASP A N 1
ATOM 3407 C CA . ASP A 1 445 ? -13.156 3.908 -5.827 1.00 45.94 445 ASP A CA 1
ATOM 3408 C C . ASP A 1 445 ? -13.760 5.131 -6.546 1.00 45.94 445 ASP A C 1
ATOM 3410 O O . ASP A 1 445 ? -14.119 6.114 -5.895 1.00 45.94 445 ASP A O 1
ATOM 3414 N N . LEU A 1 446 ? -13.847 5.111 -7.882 1.00 45.91 446 LEU A N 1
ATOM 3415 C CA . LEU A 1 446 ? -14.381 6.213 -8.697 1.00 45.91 446 LEU A CA 1
ATOM 3416 C C . LEU A 1 446 ? -15.859 6.007 -9.054 1.00 45.91 446 LEU A C 1
ATOM 3418 O O . LEU A 1 446 ? -16.581 6.984 -9.268 1.00 45.91 446 LEU A O 1
ATOM 3422 N N . SER A 1 447 ? -16.331 4.758 -9.075 1.00 38.22 447 SER A N 1
ATOM 3423 C CA . SER A 1 447 ? -17.750 4.418 -9.170 1.00 38.22 447 SER A CA 1
ATOM 3424 C C . SER A 1 447 ? -18.427 4.611 -7.813 1.00 38.22 447 SER A C 1
ATOM 3426 O O . SER A 1 447 ? -18.687 3.661 -7.080 1.00 38.22 447 SER A O 1
ATOM 3428 N N . GLY A 1 448 ? -18.715 5.862 -7.461 1.00 38.16 448 GLY A N 1
ATOM 3429 C CA . GLY A 1 448 ? -19.562 6.223 -6.324 1.00 38.16 448 GLY A CA 1
ATOM 3430 C C . GLY A 1 448 ? -21.033 5.824 -6.500 1.00 38.16 448 GLY A C 1
ATOM 3431 O O . GLY A 1 448 ? -21.907 6.650 -6.261 1.00 38.16 448 GLY A O 1
ATOM 3432 N N . GLU A 1 449 ? -21.321 4.587 -6.901 1.00 29.89 449 GLU A N 1
ATOM 3433 C CA . GLU A 1 449 ? -22.634 3.976 -6.721 1.00 29.89 449 GLU A CA 1
ATOM 3434 C C . GLU A 1 449 ? -22.533 3.011 -5.549 1.00 29.89 449 GLU A C 1
ATOM 3436 O O . GLU A 1 449 ? -22.153 1.848 -5.671 1.00 29.89 449 GLU A O 1
ATOM 3441 N N . GLY A 1 450 ? -22.869 3.533 -4.370 1.00 30.91 450 GLY A N 1
ATOM 3442 C CA . GLY A 1 450 ? -23.274 2.671 -3.281 1.00 30.91 450 GLY A CA 1
ATOM 3443 C C . GLY A 1 450 ? -24.430 1.815 -3.776 1.00 30.91 450 GLY A C 1
ATOM 3444 O O . GLY A 1 450 ? -25.459 2.341 -4.197 1.00 30.91 450 GLY A O 1
ATOM 3445 N N . THR A 1 451 ? -24.283 0.498 -3.694 1.00 25.80 451 THR A N 1
ATOM 3446 C CA . THR A 1 451 ? -25.434 -0.390 -3.612 1.00 25.80 451 THR A CA 1
ATOM 3447 C C . THR A 1 451 ? -26.179 -0.029 -2.331 1.00 25.80 451 THR A C 1
ATOM 3449 O O . THR A 1 451 ? -25.917 -0.570 -1.257 1.00 25.80 451 THR A O 1
ATOM 3452 N N . SER A 1 452 ? -27.078 0.948 -2.439 1.00 29.66 452 SER A N 1
ATOM 3453 C CA . SER A 1 452 ? -28.166 1.160 -1.505 1.00 29.66 452 SER A CA 1
ATOM 3454 C C . SER A 1 452 ? -29.097 -0.041 -1.631 1.00 29.66 452 SER A C 1
ATOM 3456 O O . SER A 1 452 ? -30.045 -0.036 -2.412 1.00 29.66 452 SER A O 1
ATOM 3458 N N . SER A 1 453 ? -28.808 -1.106 -0.894 1.00 25.20 453 SER A N 1
ATOM 3459 C CA . SER A 1 453 ? -29.884 -1.970 -0.432 1.00 25.20 453 SER A CA 1
ATOM 3460 C C . SER A 1 453 ? -30.489 -1.282 0.784 1.00 25.20 453 SER A C 1
ATOM 3462 O O . SER A 1 453 ? -29.844 -1.186 1.830 1.00 25.20 453 SER A O 1
ATOM 3464 N N . ASP A 1 454 ? -31.691 -0.749 0.583 1.00 29.55 454 ASP A N 1
ATOM 3465 C CA . ASP A 1 454 ? -32.591 -0.219 1.597 1.00 29.55 454 ASP A CA 1
ATOM 3466 C C . ASP A 1 454 ? -32.471 -0.958 2.936 1.00 29.55 454 ASP A C 1
ATOM 3468 O O . ASP A 1 454 ? -32.808 -2.137 3.049 1.00 29.55 454 ASP A O 1
ATOM 3472 N N . VAL A 1 455 ? -32.065 -0.234 3.978 1.00 28.56 455 VAL A N 1
ATOM 3473 C CA . VAL A 1 455 ? -32.550 -0.510 5.328 1.00 28.56 455 VAL A CA 1
ATOM 3474 C C . VAL A 1 455 ? -33.155 0.783 5.826 1.00 28.56 455 VAL A C 1
ATOM 3476 O O . VAL A 1 455 ? -32.475 1.783 6.057 1.00 28.56 455 VAL A O 1
ATOM 3479 N N . SER A 1 456 ? -34.476 0.734 5.876 1.00 24.64 456 SER A N 1
ATOM 3480 C CA . SER A 1 456 ? -35.390 1.782 6.265 1.00 24.64 456 SER A CA 1
ATOM 3481 C C . SER A 1 456 ? -34.905 2.573 7.472 1.00 24.64 456 SER A C 1
ATOM 3483 O O . SER A 1 456 ? -34.490 2.033 8.496 1.00 24.64 456 SER A O 1
ATOM 3485 N N . SER A 1 457 ? -35.039 3.886 7.337 1.00 27.95 457 SER A N 1
ATOM 3486 C CA . SER A 1 457 ? -35.189 4.804 8.447 1.00 27.95 457 SER A CA 1
ATOM 3487 C C . SER A 1 457 ? -36.266 4.299 9.407 1.00 27.95 457 SER A C 1
ATOM 3489 O O . SER A 1 457 ? -37.433 4.318 9.038 1.00 27.95 457 SER A O 1
ATOM 3491 N N . GLU A 1 458 ? -35.901 3.946 10.633 1.00 25.97 458 GLU A N 1
ATOM 3492 C CA . GLU A 1 458 ? -36.711 4.269 11.807 1.00 25.97 458 GLU A CA 1
ATOM 3493 C C . GLU A 1 458 ? -35.794 4.514 13.011 1.00 25.97 458 GLU A C 1
ATOM 3495 O O . GLU A 1 458 ? -34.899 3.725 13.297 1.00 25.97 458 GLU A O 1
ATOM 3500 N N . ALA A 1 459 ? -36.016 5.697 13.597 1.00 29.94 459 ALA A N 1
ATOM 3501 C CA . ALA A 1 459 ? -35.768 6.199 14.949 1.00 29.94 459 ALA A CA 1
ATOM 3502 C C . ALA A 1 459 ? -34.735 5.495 15.847 1.00 29.94 459 ALA A C 1
ATOM 3504 O O . ALA A 1 459 ? -34.756 4.289 15.986 1.00 29.94 459 ALA A O 1
ATOM 3505 N N . PHE A 1 460 ? -33.928 6.268 16.581 1.00 25.25 460 PHE A N 1
ATOM 3506 C CA . PHE A 1 460 ? -34.007 6.301 18.051 1.00 25.25 460 PHE A CA 1
ATOM 3507 C C . PHE A 1 460 ? -33.129 7.439 18.595 1.00 25.25 460 PHE A C 1
ATOM 3509 O O . PHE A 1 460 ? -31.932 7.524 18.311 1.00 25.25 460 PHE A O 1
ATOM 3516 N N . LEU A 1 461 ? -33.800 8.331 19.331 1.00 27.86 461 LEU A N 1
ATOM 3517 C CA . LEU A 1 461 ? -33.232 9.099 20.437 1.00 27.86 461 LEU A CA 1
ATOM 3518 C C . LEU A 1 461 ? -32.664 8.153 21.498 1.00 27.86 461 LEU A C 1
ATOM 3520 O O . LEU A 1 461 ? -33.250 7.056 21.658 1.00 27.86 461 LEU A O 1
#

Secondary structure (DSSP, 8-state):
-------------------B-SSS-HHHHHHHHHTT---GGGBPTTSBTTBPPB-TTT--PPP-PPPTT-PPPGGGSB-HHHHHHHHHHIIIIITTTTTS--TTSSS--SSHHHHHHHHHHHHHHHHHHHHTTTTTTTTSHHHHHHHHHHHHHHHHHHHHHH-PPPPP-PPPPP-PPPPPPP-----------------HHHHHHHHHTTS-HHHHHHHHHHHHHHHHHHHHHHHHHHHHHH----S-GGGSPP--TTHHHHHHHHHHHHHHH-GGGHHHHHHHHHHHHHHSTTTHHHHHHHHHHHTT-HHHHHHHHHHS-HHHHHHHHHHHHHHHHHHHHHHHHHS---TT--EEHHHHHHHHT-SSHHHHHHHHHHTT-EEE--SSS-EEEPPPTTSGGGTTSTTT-SSPPS---S-----HHHHHHHTT--HHHHHH--STTT---------------

pLDDT: mean 79.35, std 21.11, range [24.64, 98.56]

Organism: Polarella glacialis (NCBI:txid89957)

Radius of gyration: 26.82 Å; Cα contacts (8 Å, |Δi|>4): 538; chains: 1; bounding box: 91×63×75 Å